Protein AF-A0A316Q809-F1 (afdb_monomer_lite)

Sequence (497 aa):
MKRCFAIFITACFCLCLLSSCGEGEGDTTEPSYTTRPPETMETVETTETGETAAPPSSSFYGTDWEYRSIDLSDGQYRPSSFDADVAAAAFGYEEGTYEYDYFRALSGISANAYLVGVDHSVICGIDLVDKFTERIDMTAYIAPYESILYHTFSLLADRGFTLPDISSGSSYIQSIPYELHAAERSTVLGLFFNYIDTALIEYAEELLALSTRYPAYKGEFALSEKVIEEAEALVEACRPIAENRDTLRASWRAYYQEVAPTLEVTEEFIAELDAVKITISGNGQYYLPNVMGEYIENYQYKLESSISRPGVMVDRPVPMDSPVVIYLPVSSYYGLGFDRQLSVTSMDESGYPYENTVALTLDPADYFSDEPLTMNDPFLDAALREYFGGDYSERDLLNIVSLTISYRLINGYGPNEPYIMFSANNEEDRRIHTYYYYSDFFDEPSDGCMPETIEEDVRHFHGLTIIVLGDQNGYRIPEELEQELMPYEVTENIWDS

pLDDT: mean 70.38, std 21.83, range [22.95, 96.81]

Secondary structure (DSSP, 8-state):
-HHHHHHHHHHHHHHHHHTT--------------PPPPP-------------PPPPP--S------------TTS-B--S-S-HHHHHHTTTPPTTSHHHHHHHHHHHHHHHHHHHHHHHHHSSS-HHHHHHHHHS-THHHHTTHHHHHHHHHHHHHTTTBPPPPHHHHHHHHHHS-SSS-HHHHTSTHHHHTS-HHHHHHHHHHHHHHHHHHSTT--STTPPPHHHHHHHHHHHHHHHHHHHHHHHHHHHHHHHHHHHSPP-EEEEEEEGGGTEEEEEEESSSEEE-SS--S-EETT--EEEEE-SSSTT-EEEEE--EESPEEEEEEHHHHHHTTTTTEEEEEEE-TT--EEEEEEE----GGGGS--SPP--SSHHHHHHHHHHHTS---HHHHTT--EEEEE----TTTS-SS-EEEEEEE-TTSPEEEEEEEGGGT-SSPP-SPPPTTHHHHHTT-TT-SEEEEEETTEE---HHHHHHHS--S-S--TT--

Foldseek 3Di:
DVVVVVCVVVVVVVVVVVVVDDDDDDDDDDDDDDDDDDDDDDDDDDDDDDDDDDDDDDDPDDPPPPLDQDDCVVQADAQQDLQLQVSLCSNVDDPPDLSSLQSSLLSPLLSLLVLLVVLVVFCPDDPLSVVLCVVDPCCLQPVLSVQLNVLSCLLQVVRNYHHYDPVNVVVVVVVQDDPDDLLLPQDSNVSLVSCSLVSLLVSLVSNLCSCVSPVPDDDPPDDDPSNNVSSVSNNVSSVSSVVCVVVVVVSSVVSCVVQFWDWDWDWDQDPVQQWIKIKIFTDFFKDFQPDDQWDKVPWDWDWDADPVHGPDTDTDTDTHHPTIITTGQLQVQPVCAPQSKTWMWTAGPVRRTGIDIDGDDDDCLVVFDPDFDAAPPPQVRVVVCVVVVHTGGLSRLLQFAEKEWFLAQDPDPDPRGTKIWTWGQDNVRDTDIDIDGPVVPDPDGRPQDDDPRVLVRCLSRRNYPYYWYYGNVGIDDPPVSVCSSVVGGDDDPPPPD

Radius of gyration: 32.48 Å; chains: 1; bounding box: 70×77×89 Å

Structure (mmCIF, N/CA/C/O backbone):
data_AF-A0A316Q809-F1
#
_entry.id   AF-A0A316Q809-F1
#
loop_
_atom_site.group_PDB
_atom_site.id
_atom_site.type_symbol
_atom_site.label_atom_id
_atom_site.label_alt_id
_atom_site.label_comp_id
_atom_site.label_asym_id
_atom_site.label_entity_id
_atom_site.label_seq_id
_atom_site.pdbx_PDB_ins_code
_atom_site.Cartn_x
_atom_site.Cartn_y
_atom_site.Cartn_z
_atom_site.occupancy
_atom_site.B_iso_or_equiv
_atom_site.auth_seq_id
_atom_site.auth_comp_id
_atom_site.auth_asym_id
_atom_site.auth_atom_id
_atom_site.pdbx_PDB_model_num
ATOM 1 N N . MET A 1 1 ? -10.220 8.698 49.527 1.00 33.44 1 MET A N 1
ATOM 2 C CA . MET A 1 1 ? -10.281 7.481 48.689 1.00 33.44 1 MET A CA 1
ATOM 3 C C . MET A 1 1 ? -9.606 7.644 47.325 1.00 33.44 1 MET A C 1
ATOM 5 O O . MET A 1 1 ? -8.835 6.766 46.985 1.00 33.44 1 MET A O 1
ATOM 9 N N . LYS A 1 2 ? -9.740 8.777 46.609 1.00 26.77 2 LYS A N 1
ATOM 10 C CA . LYS A 1 2 ? -9.052 9.027 45.314 1.00 26.77 2 LYS A CA 1
ATOM 11 C C . LYS A 1 2 ? -7.508 8.933 45.326 1.00 26.77 2 LYS A C 1
ATOM 13 O O . LYS A 1 2 ? -6.916 8.524 44.343 1.00 26.77 2 LYS A O 1
ATOM 18 N N . ARG A 1 3 ? -6.838 9.261 46.441 1.00 23.95 3 ARG A N 1
ATOM 19 C CA . ARG A 1 3 ? -5.361 9.187 46.550 1.00 23.95 3 ARG A CA 1
ATOM 20 C C . ARG A 1 3 ? -4.813 7.797 46.892 1.00 23.95 3 ARG A C 1
ATOM 22 O O . ARG A 1 3 ? -3.641 7.550 46.662 1.00 23.95 3 ARG A O 1
ATOM 29 N N . CYS A 1 4 ? -5.636 6.899 47.433 1.00 25.53 4 CYS A N 1
ATOM 30 C CA . CYS A 1 4 ? -5.183 5.560 47.827 1.00 25.53 4 CYS A CA 1
ATOM 31 C C . CYS A 1 4 ? -5.177 4.581 46.644 1.00 25.53 4 CYS A C 1
ATOM 33 O O . CYS A 1 4 ? -4.386 3.649 46.648 1.00 25.53 4 CYS A O 1
ATOM 35 N N . PHE A 1 5 ? -6.009 4.825 45.625 1.00 33.38 5 PHE A N 1
ATOM 36 C CA . PHE A 1 5 ? -6.122 3.961 44.446 1.00 33.38 5 PHE A CA 1
ATOM 37 C C . PHE A 1 5 ? -5.018 4.233 43.410 1.00 33.38 5 PHE A C 1
ATOM 39 O O . PHE A 1 5 ? -4.406 3.297 42.912 1.00 33.38 5 PHE A O 1
ATOM 46 N N . ALA A 1 6 ? -4.659 5.507 43.193 1.00 31.75 6 ALA A N 1
ATOM 47 C CA . ALA A 1 6 ? -3.505 5.881 42.367 1.00 31.75 6 ALA A CA 1
ATOM 48 C C . ALA A 1 6 ? -2.186 5.295 42.910 1.00 31.75 6 ALA A C 1
ATOM 50 O O . ALA A 1 6 ? -1.366 4.803 42.149 1.00 31.75 6 ALA A O 1
ATOM 51 N N . ILE A 1 7 ? -2.019 5.258 44.239 1.00 32.69 7 ILE A N 1
ATOM 52 C CA . ILE A 1 7 ? -0.846 4.647 44.885 1.00 32.69 7 ILE A CA 1
ATOM 53 C C . ILE A 1 7 ? -0.836 3.121 44.707 1.00 32.69 7 ILE A C 1
ATOM 55 O O . ILE A 1 7 ? 0.238 2.544 44.586 1.00 32.69 7 ILE A O 1
ATOM 59 N N . PHE A 1 8 ? -1.999 2.464 44.654 1.00 31.81 8 PHE A N 1
ATOM 60 C CA . PHE A 1 8 ? -2.088 1.013 44.463 1.00 31.81 8 PHE A CA 1
ATOM 61 C C . PHE A 1 8 ? -1.699 0.603 43.033 1.00 31.81 8 PHE A C 1
ATOM 63 O O . PHE A 1 8 ? -0.914 -0.323 42.856 1.00 31.81 8 PHE A O 1
ATOM 70 N N . ILE A 1 9 ? -2.147 1.359 42.024 1.00 38.38 9 ILE A N 1
ATOM 71 C CA . ILE A 1 9 ? -1.815 1.120 40.609 1.00 38.38 9 ILE A CA 1
ATOM 72 C C . ILE A 1 9 ? -0.329 1.410 40.332 1.00 38.38 9 ILE A C 1
ATOM 74 O O . ILE A 1 9 ? 0.350 0.594 39.712 1.00 38.38 9 ILE A O 1
ATOM 78 N N . THR A 1 10 ? 0.226 2.505 40.869 1.00 33.78 10 THR A N 1
ATOM 79 C CA . THR A 1 10 ? 1.669 2.793 40.757 1.00 33.78 10 THR A CA 1
ATOM 80 C C . THR A 1 10 ? 2.528 1.778 41.527 1.00 33.78 10 THR A C 1
ATOM 82 O O . THR A 1 10 ? 3.609 1.420 41.067 1.00 33.78 10 THR A O 1
ATOM 85 N N . ALA A 1 11 ? 2.061 1.267 42.674 1.00 28.52 11 ALA A N 1
ATOM 86 C CA . ALA A 1 11 ? 2.786 0.253 43.445 1.00 28.52 11 ALA A CA 1
ATOM 87 C C . ALA A 1 11 ? 2.828 -1.111 42.737 1.00 28.52 11 ALA A C 1
ATOM 89 O O . ALA A 1 11 ? 3.878 -1.751 42.753 1.00 28.52 11 ALA A O 1
ATOM 90 N N . CYS A 1 12 ? 1.744 -1.528 42.074 1.00 35.44 12 CYS A N 1
ATOM 91 C CA . CYS A 1 12 ? 1.738 -2.735 41.244 1.00 35.44 12 CYS A CA 1
ATOM 92 C C . CYS A 1 12 ? 2.705 -2.610 40.053 1.00 35.44 12 CYS A C 1
ATOM 94 O O . CYS A 1 12 ? 3.447 -3.547 39.779 1.00 35.44 12 CYS A O 1
ATOM 96 N N . PHE A 1 13 ? 2.788 -1.433 39.422 1.00 34.97 13 PHE A N 1
ATOM 97 C CA . PHE A 1 13 ? 3.706 -1.183 38.302 1.00 34.97 13 PHE A CA 1
ATOM 98 C C . PHE A 1 13 ? 5.190 -1.148 38.726 1.00 34.97 13 PHE A C 1
ATOM 100 O O . PHE A 1 13 ? 6.048 -1.712 38.049 1.00 34.97 13 PHE A O 1
ATOM 107 N N . CYS A 1 14 ? 5.513 -0.551 39.881 1.00 31.47 14 CYS A N 1
ATOM 108 C CA . CYS A 1 14 ? 6.889 -0.521 40.399 1.00 31.47 14 CYS A CA 1
ATOM 109 C C . CYS A 1 14 ? 7.377 -1.891 40.907 1.00 31.47 14 CYS A C 1
ATOM 111 O O . CYS A 1 14 ? 8.572 -2.176 40.832 1.00 31.47 14 CYS A O 1
ATOM 113 N N . LEU A 1 15 ? 6.479 -2.752 41.400 1.00 30.00 15 LEU A N 1
ATOM 114 C CA . LEU A 1 15 ? 6.817 -4.122 41.807 1.00 30.00 15 LEU A CA 1
ATOM 115 C C . LEU A 1 15 ? 7.149 -5.027 40.610 1.00 30.00 15 LEU A C 1
ATOM 117 O O . LEU A 1 15 ? 8.017 -5.883 40.745 1.00 30.00 15 LEU A O 1
ATOM 121 N N . CYS A 1 16 ? 6.551 -4.787 39.437 1.00 33.75 16 CYS A N 1
ATOM 122 C CA . CYS A 1 16 ? 6.886 -5.499 38.197 1.00 33.75 16 CYS A CA 1
ATOM 123 C C . CYS A 1 16 ? 8.232 -5.064 37.583 1.00 33.75 16 CYS A C 1
ATOM 125 O O . CYS A 1 16 ? 8.892 -5.868 36.929 1.00 33.75 16 CYS A O 1
ATOM 127 N N . LEU A 1 17 ? 8.677 -3.824 37.820 1.00 30.27 17 LEU A N 1
ATOM 128 C CA . LEU A 1 17 ? 9.975 -3.325 37.335 1.00 30.27 17 LEU A CA 1
ATOM 129 C C . LEU A 1 17 ? 11.158 -3.731 38.235 1.00 30.27 17 LEU A C 1
ATOM 131 O O . LEU A 1 17 ? 12.288 -3.831 37.762 1.00 30.27 17 LEU A O 1
ATOM 135 N N . LEU A 1 18 ? 10.921 -4.000 39.523 1.00 27.42 18 LEU A N 1
ATOM 136 C CA . LEU A 1 18 ? 11.978 -4.346 40.484 1.00 27.42 18 LEU A CA 1
ATOM 137 C C . LEU A 1 18 ? 12.307 -5.848 40.552 1.00 27.42 18 LEU A C 1
ATOM 139 O O . LEU A 1 18 ? 13.329 -6.212 41.128 1.00 27.42 18 LEU A O 1
ATOM 143 N N . SER A 1 19 ? 11.523 -6.720 39.913 1.00 29.88 19 SER A N 1
ATOM 144 C CA . SER A 1 19 ? 11.844 -8.150 39.768 1.00 29.88 19 SER A CA 1
ATOM 145 C C . SER A 1 19 ? 12.909 -8.458 38.702 1.00 29.88 19 SER A C 1
ATOM 147 O O . SER A 1 19 ? 13.269 -9.619 38.534 1.00 29.88 19 SER A O 1
ATOM 149 N N . SER A 1 20 ? 13.455 -7.443 38.018 1.00 31.84 20 SER A N 1
ATOM 150 C CA . SER A 1 20 ? 14.551 -7.594 37.043 1.00 31.84 20 SER A CA 1
ATOM 151 C C . SER A 1 20 ? 15.946 -7.252 37.597 1.00 31.84 20 SER A C 1
ATOM 153 O O . SER A 1 20 ? 16.927 -7.341 36.859 1.00 31.84 20 SER A O 1
ATOM 155 N N . CYS A 1 21 ? 16.077 -6.877 38.873 1.00 34.34 21 CYS A N 1
ATOM 156 C CA . CYS A 1 21 ? 17.372 -6.544 39.472 1.00 34.34 21 CYS A CA 1
ATOM 157 C C . CYS A 1 21 ? 17.683 -7.470 40.652 1.00 34.34 21 CYS A C 1
ATOM 159 O O . CYS A 1 21 ? 17.414 -7.144 41.806 1.00 34.34 21 CYS A O 1
ATOM 161 N N . GLY A 1 22 ? 18.270 -8.625 40.340 1.00 25.25 22 GLY A N 1
ATOM 162 C CA . GLY A 1 22 ? 18.966 -9.491 41.288 1.00 25.25 22 GLY A CA 1
ATOM 163 C C . GLY A 1 22 ? 20.341 -9.844 40.724 1.00 25.25 22 GLY A C 1
ATOM 164 O O . GLY A 1 22 ? 20.430 -10.517 39.702 1.00 25.25 22 GLY A O 1
ATOM 165 N N . GLU A 1 23 ? 21.389 -9.332 41.368 1.00 27.36 23 GLU A N 1
ATOM 166 C CA . GLU A 1 23 ? 22.807 -9.576 41.082 1.00 27.36 23 GLU A CA 1
ATOM 167 C C . GLU A 1 23 ? 23.193 -11.061 41.192 1.00 27.36 23 GLU A C 1
ATOM 169 O O . GLU A 1 23 ? 22.670 -11.786 42.040 1.00 27.36 23 GLU A O 1
ATOM 174 N N . GLY A 1 24 ? 24.186 -11.481 40.401 1.00 25.11 24 GLY A N 1
ATOM 175 C CA . GLY A 1 24 ? 24.837 -12.782 40.558 1.00 25.11 24 GLY A CA 1
ATOM 176 C C . GLY A 1 24 ? 25.934 -13.067 39.532 1.00 25.11 24 GLY A C 1
ATOM 177 O O . GLY A 1 24 ? 25.688 -13.799 38.587 1.00 25.11 24 GLY A O 1
ATOM 178 N N . GLU A 1 25 ? 27.098 -12.444 39.748 1.00 24.09 25 GLU A N 1
ATOM 179 C CA . GLU A 1 25 ? 28.486 -12.891 39.491 1.00 24.09 25 GLU A CA 1
ATOM 180 C C . GLU A 1 25 ? 28.841 -13.703 38.228 1.00 24.09 25 GLU A C 1
ATOM 182 O O . GLU A 1 25 ? 28.311 -14.770 37.936 1.00 24.09 25 GLU A O 1
ATOM 187 N N . GLY A 1 26 ? 29.847 -13.193 37.511 1.00 26.50 26 GLY A N 1
ATOM 188 C CA . GLY A 1 26 ? 30.364 -13.792 36.291 1.00 26.50 26 GLY A CA 1
ATOM 189 C C . GLY A 1 26 ? 31.282 -14.990 36.497 1.00 26.50 26 GLY A C 1
ATOM 190 O O . GLY A 1 26 ? 31.817 -15.221 37.575 1.00 26.50 26 GLY A O 1
ATOM 191 N N . ASP A 1 27 ? 31.543 -15.679 35.391 1.00 24.64 27 ASP A N 1
ATOM 192 C CA . ASP A 1 27 ? 32.840 -16.294 35.171 1.00 24.64 27 ASP A CA 1
ATOM 193 C C . ASP A 1 27 ? 33.167 -16.305 33.674 1.00 24.64 27 ASP A C 1
ATOM 195 O O . ASP A 1 27 ? 32.316 -16.503 32.807 1.00 24.64 27 ASP A O 1
ATOM 199 N N . THR A 1 28 ? 34.427 -16.017 33.390 1.00 30.88 28 THR A N 1
ATOM 200 C CA . THR A 1 28 ? 35.045 -15.977 32.067 1.00 30.88 28 THR A CA 1
ATOM 201 C C . THR A 1 28 ? 35.111 -17.367 31.440 1.00 30.88 28 THR A C 1
ATOM 203 O O . THR A 1 28 ? 35.635 -18.288 32.059 1.00 30.88 28 THR A O 1
ATOM 206 N N . THR A 1 29 ? 34.690 -17.530 30.183 1.00 29.55 29 THR A N 1
ATOM 207 C CA . THR A 1 29 ? 35.231 -18.585 29.304 1.00 29.55 29 THR A CA 1
ATOM 208 C C . THR A 1 29 ? 35.065 -18.218 27.826 1.00 29.55 29 THR A C 1
ATOM 210 O O . THR A 1 29 ? 34.019 -17.749 27.390 1.00 29.55 29 THR A O 1
ATOM 213 N N . GLU A 1 30 ? 36.165 -18.370 27.089 1.00 26.64 30 GLU A N 1
ATOM 214 C CA . GLU A 1 30 ? 36.387 -18.008 25.683 1.00 26.64 30 GLU A CA 1
ATOM 215 C C . GLU A 1 30 ? 35.463 -18.752 24.692 1.00 26.64 30 GLU A C 1
ATOM 217 O O . GLU A 1 30 ? 35.024 -19.868 24.979 1.00 26.64 30 GLU A O 1
ATOM 222 N N . PRO A 1 31 ? 35.212 -18.207 23.482 1.00 26.45 31 PRO A N 1
ATOM 223 C CA . PRO A 1 31 ? 34.434 -18.904 22.465 1.00 26.45 31 PRO A CA 1
ATOM 224 C C . PRO A 1 31 ? 35.293 -19.963 21.755 1.00 26.45 31 PRO A C 1
ATOM 226 O O . PRO A 1 31 ? 36.204 -19.636 20.994 1.00 26.45 31 PRO A O 1
ATOM 229 N N . SER A 1 32 ? 34.987 -21.248 21.956 1.00 25.38 32 SER A N 1
ATOM 230 C CA . SER A 1 32 ? 35.556 -22.336 21.151 1.00 25.38 32 SER A CA 1
ATOM 231 C C . SER A 1 32 ? 34.646 -22.681 19.967 1.00 25.38 32 SER A C 1
ATOM 233 O O . SER A 1 32 ? 33.546 -23.203 20.152 1.00 25.38 32 SER A O 1
ATOM 235 N N . TYR A 1 33 ? 35.128 -22.449 18.746 1.00 24.23 33 TYR A N 1
ATOM 236 C CA . TYR A 1 33 ? 34.557 -23.006 17.518 1.00 24.23 33 TYR A CA 1
ATOM 237 C C . TYR A 1 33 ? 34.712 -24.530 17.513 1.00 24.23 33 TYR A C 1
ATOM 239 O O . TYR A 1 33 ? 35.826 -25.029 17.665 1.00 24.23 33 TYR A O 1
ATOM 247 N N . THR A 1 34 ? 33.631 -25.273 17.271 1.00 24.83 34 THR A N 1
ATOM 248 C CA . THR A 1 34 ? 33.724 -26.676 16.842 1.00 24.83 34 THR A CA 1
ATOM 249 C C . THR A 1 34 ? 32.647 -27.045 15.823 1.00 24.83 34 THR A C 1
ATOM 251 O O . THR A 1 34 ? 31.530 -26.541 15.806 1.00 24.83 34 THR A O 1
ATOM 254 N N . THR A 1 35 ? 33.104 -27.906 14.927 1.00 26.88 35 THR A N 1
ATOM 255 C CA . THR A 1 35 ? 32.588 -28.394 13.651 1.00 26.88 35 THR A CA 1
ATOM 256 C C . THR A 1 35 ? 31.403 -29.362 13.735 1.00 26.88 35 THR A C 1
ATOM 258 O O . THR A 1 35 ? 31.239 -30.099 14.704 1.00 26.88 35 THR A O 1
ATOM 261 N N . ARG A 1 36 ? 30.645 -29.398 12.630 1.00 24.94 36 ARG A N 1
ATOM 262 C CA . ARG A 1 36 ? 29.540 -30.307 12.267 1.00 24.94 36 ARG A CA 1
ATOM 263 C C . ARG A 1 36 ? 29.866 -31.797 12.526 1.00 24.94 36 ARG A C 1
ATOM 265 O O . ARG A 1 36 ? 30.957 -32.223 12.142 1.00 24.94 36 ARG A O 1
ATOM 272 N N . PRO A 1 37 ? 28.945 -32.620 13.067 1.00 27.62 37 PRO A N 1
ATOM 273 C CA . PRO A 1 37 ? 29.056 -34.074 12.994 1.00 27.62 37 PRO A CA 1
ATOM 274 C C . PRO A 1 37 ? 28.455 -34.627 11.680 1.00 27.62 37 PRO A C 1
ATOM 276 O O . PRO A 1 37 ? 27.629 -33.958 11.057 1.00 27.62 37 PRO A O 1
ATOM 279 N N . PRO A 1 38 ? 28.891 -35.821 11.235 1.00 27.92 38 PRO A N 1
ATOM 280 C CA . PRO A 1 38 ? 28.744 -36.292 9.861 1.00 27.92 38 PRO A CA 1
ATOM 281 C C . PRO A 1 38 ? 27.414 -37.006 9.584 1.00 27.92 38 PRO A C 1
ATOM 283 O O . PRO A 1 38 ? 26.835 -37.652 10.455 1.00 27.92 38 PRO A O 1
ATOM 286 N N . GLU A 1 39 ? 26.993 -36.939 8.322 1.00 28.52 39 GLU A N 1
ATOM 287 C CA . GLU A 1 39 ? 25.952 -37.778 7.729 1.00 28.52 39 GLU A CA 1
ATOM 288 C C . GLU A 1 39 ? 26.338 -39.264 7.801 1.00 28.52 39 GLU A C 1
ATOM 290 O O . GLU A 1 39 ? 27.480 -39.642 7.532 1.00 28.52 39 GLU A O 1
ATOM 295 N N . THR A 1 40 ? 25.374 -40.127 8.128 1.00 26.23 40 THR A N 1
ATOM 296 C CA . THR A 1 40 ? 25.473 -41.571 7.873 1.00 26.23 40 THR A CA 1
ATOM 297 C C . THR A 1 40 ? 24.173 -42.073 7.255 1.00 26.23 40 THR A C 1
ATOM 299 O O . THR A 1 40 ? 23.088 -41.806 7.766 1.00 26.23 40 THR A O 1
ATOM 302 N N . MET A 1 41 ? 24.322 -42.765 6.122 1.00 26.45 41 MET A N 1
ATOM 303 C CA . MET A 1 41 ? 23.262 -43.381 5.326 1.00 26.45 41 MET A CA 1
ATOM 304 C C . MET A 1 41 ? 22.708 -44.662 5.970 1.00 26.45 41 MET A C 1
ATOM 306 O O . MET A 1 41 ? 23.455 -45.450 6.543 1.00 26.45 41 MET A O 1
ATOM 310 N N . GLU A 1 42 ? 21.397 -44.827 5.782 1.00 26.17 42 GLU A N 1
ATOM 311 C CA . GLU A 1 42 ? 20.590 -46.040 5.570 1.00 26.17 42 GLU A CA 1
ATOM 312 C C . GLU A 1 42 ? 20.907 -47.366 6.287 1.00 26.17 42 GLU A C 1
ATOM 314 O O . GLU A 1 42 ? 21.937 -48.011 6.100 1.00 26.17 42 GLU A O 1
ATOM 319 N N . THR A 1 43 ? 19.859 -47.923 6.903 1.00 24.70 43 THR A N 1
ATOM 320 C CA . THR A 1 43 ? 19.481 -49.325 6.656 1.00 24.70 43 THR A CA 1
ATOM 321 C C . THR A 1 43 ? 17.955 -49.468 6.715 1.00 24.70 43 THR A C 1
ATOM 323 O O . THR A 1 43 ? 17.322 -49.055 7.684 1.00 24.70 43 THR A O 1
ATOM 326 N N . VAL A 1 44 ? 17.379 -50.021 5.645 1.00 27.47 44 VAL A N 1
ATOM 327 C CA . VAL A 1 44 ? 15.955 -50.338 5.440 1.00 27.47 44 VAL A CA 1
ATOM 328 C C . VAL A 1 44 ? 15.702 -51.807 5.797 1.00 27.47 44 VAL A C 1
ATOM 330 O O . VAL A 1 44 ? 16.500 -52.642 5.391 1.00 27.47 44 VAL A O 1
ATOM 333 N N . GLU A 1 45 ? 14.584 -52.105 6.475 1.00 23.58 45 GLU A N 1
ATOM 334 C CA . GLU A 1 45 ? 13.731 -53.314 6.327 1.00 23.58 45 GLU A CA 1
ATOM 335 C C . GLU A 1 45 ? 12.397 -53.070 7.095 1.00 23.58 45 GLU A C 1
ATOM 337 O O . GLU A 1 45 ? 12.417 -52.842 8.301 1.00 23.58 45 GLU A O 1
ATOM 342 N N . THR A 1 46 ? 11.277 -52.778 6.396 1.00 24.64 46 THR A N 1
ATOM 343 C CA . THR A 1 46 ? 10.073 -53.636 6.120 1.00 24.64 46 THR A CA 1
ATOM 344 C C . THR A 1 46 ? 9.344 -54.143 7.384 1.00 24.64 46 THR A C 1
ATOM 346 O O . THR A 1 46 ? 9.981 -54.779 8.208 1.00 24.64 46 THR A O 1
ATOM 349 N N . THR A 1 47 ? 8.031 -54.018 7.660 1.00 24.80 47 THR A N 1
ATOM 350 C CA . THR A 1 47 ? 6.738 -53.897 6.921 1.00 24.80 47 THR A CA 1
ATOM 351 C C . THR A 1 47 ? 5.666 -53.620 8.026 1.00 24.80 47 THR A C 1
ATOM 353 O O . THR A 1 47 ? 5.882 -54.075 9.143 1.00 24.80 47 THR A O 1
ATOM 356 N N . GLU A 1 48 ? 4.583 -52.836 7.900 1.00 25.05 48 GLU A N 1
ATOM 357 C CA . GLU A 1 48 ? 3.257 -53.199 7.347 1.00 25.05 48 GLU A CA 1
ATOM 358 C C . GLU A 1 48 ? 2.277 -51.989 7.424 1.00 25.05 48 GLU A 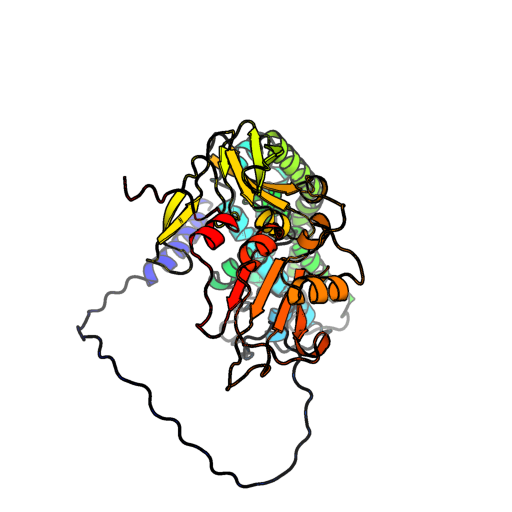C 1
ATOM 360 O O . GLU A 1 48 ? 2.132 -51.354 8.463 1.00 25.05 48 GLU A O 1
ATOM 365 N N . THR A 1 49 ? 1.629 -51.711 6.286 1.00 29.92 49 THR A N 1
ATOM 366 C CA . THR A 1 49 ? 0.332 -51.047 5.987 1.00 29.92 49 THR A CA 1
ATOM 367 C C . THR A 1 49 ? -0.427 -50.183 7.017 1.00 29.92 49 THR A C 1
ATOM 369 O O . THR A 1 49 ? -0.980 -50.697 7.985 1.00 29.92 49 THR A O 1
ATOM 372 N N . GLY A 1 50 ? -0.667 -48.917 6.639 1.00 24.20 50 GLY A N 1
ATOM 373 C CA . GLY A 1 50 ? -1.758 -48.053 7.115 1.00 24.20 50 GLY A CA 1
ATOM 374 C C . GLY A 1 50 ? -1.941 -46.827 6.200 1.00 24.20 50 GLY A C 1
ATOM 375 O O . GLY A 1 50 ? -0.957 -46.244 5.766 1.00 24.20 50 GLY A O 1
ATOM 376 N N . GLU A 1 51 ? -3.192 -46.526 5.856 1.00 25.20 51 GLU A N 1
ATOM 377 C CA . GLU A 1 51 ? -3.760 -45.505 4.949 1.00 25.20 51 GLU A CA 1
ATOM 378 C C . GLU A 1 51 ? -2.946 -44.226 4.635 1.00 25.20 51 GLU A C 1
ATOM 380 O O . GLU A 1 51 ? -2.433 -43.532 5.507 1.00 25.20 51 GLU A O 1
ATOM 385 N N . THR A 1 52 ? -2.905 -43.867 3.346 1.00 25.30 52 THR A N 1
ATOM 386 C CA . THR A 1 52 ? -2.314 -42.625 2.826 1.00 25.30 52 THR A CA 1
ATOM 387 C C . THR A 1 52 ? -3.250 -41.440 3.093 1.00 25.30 52 THR A C 1
ATOM 389 O O . THR A 1 52 ? -4.272 -41.291 2.424 1.00 25.30 52 THR A O 1
ATOM 392 N N . ALA A 1 53 ? -2.906 -40.592 4.064 1.00 24.91 53 ALA A N 1
ATOM 393 C CA . ALA A 1 53 ? -3.515 -39.274 4.232 1.00 24.91 53 ALA A CA 1
ATOM 394 C C . ALA A 1 53 ? -3.054 -38.324 3.110 1.00 24.91 53 ALA A C 1
ATOM 396 O O . ALA A 1 53 ? -1.900 -38.370 2.678 1.00 24.91 53 ALA A O 1
ATOM 397 N N . ALA A 1 54 ? -3.967 -37.475 2.632 1.00 25.48 54 ALA A N 1
ATOM 398 C CA . ALA A 1 54 ? -3.661 -36.397 1.696 1.00 25.48 54 ALA A CA 1
ATOM 399 C C . ALA A 1 54 ? -2.603 -35.441 2.291 1.00 25.48 54 ALA A C 1
ATOM 401 O O . ALA A 1 54 ? -2.593 -35.244 3.509 1.00 25.48 54 ALA A O 1
ATOM 402 N N . PRO A 1 55 ? -1.721 -34.840 1.469 1.00 23.98 55 PRO A N 1
ATOM 403 C CA . PRO A 1 55 ? -0.757 -33.868 1.969 1.00 23.98 55 PRO A CA 1
ATOM 404 C C . PRO A 1 55 ? -1.510 -32.657 2.548 1.00 23.98 55 PRO A C 1
ATOM 406 O O . PRO A 1 55 ? -2.475 -32.203 1.925 1.00 23.98 55 PRO A O 1
ATOM 409 N N . PRO A 1 56 ? -1.110 -32.126 3.718 1.00 26.03 56 PRO A N 1
ATOM 410 C CA . PRO A 1 56 ? -1.715 -30.915 4.245 1.00 26.03 56 PRO A CA 1
ATOM 411 C C . PRO A 1 56 ? -1.416 -29.756 3.292 1.00 26.03 56 PRO A C 1
ATOM 413 O O . PRO A 1 56 ? -0.279 -29.541 2.869 1.00 26.03 56 PRO A O 1
ATOM 416 N N . SER A 1 57 ? -2.473 -29.034 2.933 1.00 25.94 57 SER A N 1
ATOM 417 C CA . SER A 1 57 ? -2.406 -27.774 2.208 1.00 25.94 57 SER A CA 1
ATOM 418 C C . SER A 1 57 ? -1.542 -26.784 2.981 1.00 25.94 57 SER A C 1
ATOM 420 O O . SER A 1 57 ? -1.816 -26.476 4.139 1.00 25.94 57 SER A O 1
ATOM 422 N N . SER A 1 58 ? -0.510 -26.276 2.320 1.00 24.45 58 SER A N 1
ATOM 423 C CA . SER A 1 58 ? 0.324 -25.188 2.803 1.00 24.45 58 SER A CA 1
ATOM 424 C C . SER A 1 58 ? -0.480 -23.885 2.851 1.00 24.45 58 SER A C 1
ATOM 426 O O . SER A 1 58 ? -0.661 -23.219 1.833 1.00 24.45 58 SER A O 1
ATOM 428 N N . SER A 1 59 ? -0.922 -23.503 4.041 1.00 23.34 59 SER A N 1
ATOM 429 C CA . SER A 1 59 ? -1.200 -22.115 4.406 1.00 23.34 59 SER A CA 1
ATOM 430 C C . SER A 1 59 ? -0.444 -21.838 5.696 1.00 23.34 59 SER A C 1
ATOM 432 O O . SER A 1 59 ? -0.467 -22.663 6.605 1.00 23.34 59 SER A O 1
ATOM 434 N N . PHE A 1 60 ? 0.257 -20.710 5.750 1.00 22.95 60 PHE A N 1
ATOM 435 C CA . PHE A 1 60 ? 1.011 -20.205 6.898 1.00 22.95 60 PHE A CA 1
ATOM 436 C C . PHE A 1 60 ? 0.088 -19.968 8.117 1.00 22.95 60 PHE A C 1
ATOM 438 O O . PHE A 1 60 ? -0.278 -18.847 8.431 1.00 22.95 60 PHE A O 1
ATOM 445 N N . TYR A 1 61 ? -0.306 -21.042 8.795 1.00 26.88 61 TYR A N 1
ATOM 446 C CA . TYR A 1 61 ? -0.915 -21.076 10.122 1.00 26.88 61 TYR A CA 1
ATOM 447 C C . TYR A 1 61 ? -0.457 -22.387 10.755 1.00 26.88 61 TYR A C 1
ATOM 449 O O . TYR A 1 61 ? -0.820 -23.459 10.278 1.00 26.88 61 TYR A O 1
ATOM 457 N N . GLY A 1 62 ? 0.386 -22.324 11.783 1.00 25.17 62 GLY A N 1
ATOM 458 C CA . GLY A 1 62 ? 0.846 -23.534 12.461 1.00 25.17 62 GLY A CA 1
ATOM 459 C C . GLY A 1 62 ? 2.219 -23.394 13.093 1.00 25.17 62 GLY A C 1
ATOM 460 O O . GLY A 1 62 ? 3.172 -24.042 12.676 1.00 25.17 62 GLY A O 1
ATOM 461 N N . THR A 1 63 ? 2.330 -22.577 14.136 1.00 26.00 63 THR A N 1
ATOM 462 C CA . THR A 1 63 ? 3.052 -23.081 15.305 1.00 26.00 63 THR A CA 1
ATOM 463 C C . THR A 1 63 ? 2.069 -23.980 16.044 1.00 26.00 63 THR A C 1
ATOM 465 O O . THR A 1 63 ? 0.971 -23.543 16.372 1.00 26.00 63 THR A O 1
ATOM 468 N N . ASP A 1 64 ? 2.423 -25.247 16.247 1.00 24.95 64 ASP A N 1
ATOM 469 C CA . ASP A 1 64 ? 1.656 -26.189 17.060 1.00 24.95 64 ASP A CA 1
ATOM 470 C C . ASP A 1 64 ? 1.609 -25.682 18.511 1.00 24.95 64 ASP A C 1
ATOM 472 O O . ASP A 1 64 ? 2.516 -25.922 19.311 1.00 24.95 64 ASP A O 1
ATOM 476 N N . TRP A 1 65 ? 0.557 -24.941 18.861 1.00 32.66 65 TRP A N 1
ATOM 477 C CA . TRP A 1 65 ? 0.213 -24.683 20.254 1.00 32.66 65 TRP A CA 1
ATOM 478 C C . TRP A 1 65 ? -0.420 -25.965 20.788 1.00 32.66 65 TRP A C 1
ATOM 480 O O . TRP A 1 65 ? -1.625 -26.177 20.670 1.00 32.66 65 TRP A O 1
ATOM 490 N N . GLU A 1 66 ? 0.396 -26.865 21.339 1.00 27.19 66 GLU A N 1
ATOM 491 C CA . GLU A 1 66 ? -0.123 -27.964 22.150 1.00 27.19 66 GLU A CA 1
ATOM 492 C C . GLU A 1 66 ? -1.034 -27.368 23.233 1.00 27.19 66 GLU A C 1
ATOM 494 O O . GLU A 1 66 ? -0.567 -26.638 24.112 1.00 27.19 66 GLU A O 1
ATOM 499 N N . TYR A 1 67 ? -2.335 -27.662 23.141 1.00 32.88 67 TYR A N 1
ATOM 500 C CA . TYR A 1 67 ? -3.364 -27.310 24.116 1.00 32.88 67 TYR A CA 1
ATOM 501 C C . TYR A 1 67 ? -2.965 -27.844 25.496 1.00 32.88 67 TYR A C 1
ATOM 503 O O . TYR A 1 67 ? -3.289 -28.969 25.881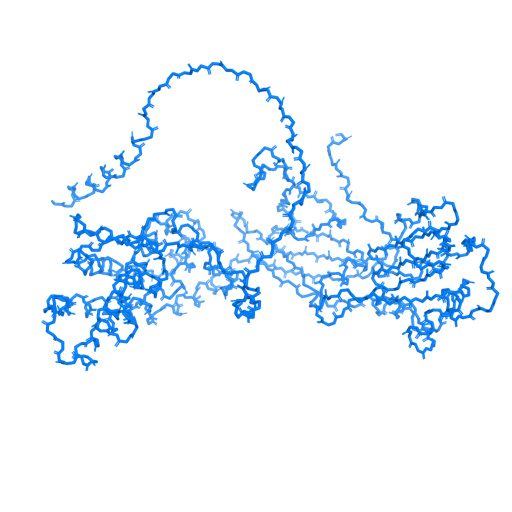 1.00 32.88 67 TYR A O 1
ATOM 511 N N . ARG A 1 68 ? -2.218 -27.045 26.259 1.00 33.97 68 ARG A N 1
ATOM 512 C CA . ARG A 1 68 ? -1.971 -27.324 27.669 1.00 33.97 68 ARG A CA 1
ATOM 513 C C . ARG A 1 68 ? -3.286 -27.093 28.394 1.00 33.97 68 ARG A C 1
ATOM 515 O O . ARG A 1 68 ? -3.794 -25.977 28.404 1.00 33.97 68 ARG A O 1
ATOM 522 N N . SER A 1 69 ? -3.821 -28.152 28.996 1.00 37.59 69 SER A N 1
ATOM 523 C CA . SER A 1 69 ? -4.922 -28.079 29.955 1.00 37.59 69 SER A CA 1
ATOM 524 C C . SER A 1 69 ? -4.690 -26.913 30.917 1.00 37.59 69 SER A C 1
ATOM 526 O O . SER A 1 69 ? -3.661 -26.884 31.600 1.00 37.59 69 SER A O 1
ATOM 528 N N . ILE A 1 70 ? -5.612 -25.955 30.949 1.00 46.19 70 ILE A N 1
ATOM 529 C CA . ILE A 1 70 ? -5.513 -24.792 31.828 1.00 46.19 70 ILE A CA 1
ATOM 530 C C . ILE A 1 70 ? -5.639 -25.268 33.278 1.00 46.19 70 ILE A C 1
ATOM 532 O O . ILE A 1 70 ? -6.631 -25.890 33.661 1.00 46.19 70 ILE A O 1
ATOM 536 N N . ASP A 1 71 ? -4.620 -24.980 34.086 1.00 43.41 71 ASP A N 1
ATOM 537 C CA . ASP A 1 71 ? -4.661 -25.192 35.529 1.00 43.41 71 ASP A CA 1
ATOM 538 C C . ASP A 1 71 ? -5.479 -24.066 36.180 1.00 43.41 71 ASP A C 1
ATOM 540 O O . ASP A 1 71 ? -5.004 -22.944 36.313 1.00 43.41 71 ASP A O 1
ATOM 544 N N . LEU A 1 72 ? -6.723 -24.366 36.562 1.00 50.81 72 LEU A N 1
ATOM 545 C CA . LEU A 1 72 ? -7.620 -23.453 37.283 1.00 50.81 72 LEU A CA 1
ATOM 546 C C . LEU A 1 72 ? -7.428 -23.519 38.813 1.00 50.81 72 LEU A C 1
ATOM 548 O O . LEU A 1 72 ? -8.302 -23.082 39.563 1.00 50.81 72 LEU A O 1
ATOM 552 N N . SER A 1 73 ? -6.332 -24.105 39.314 1.00 45.19 73 SER A N 1
ATOM 553 C CA . SER A 1 73 ? -6.133 -24.337 40.754 1.00 45.19 73 SER A CA 1
ATOM 554 C C . SER A 1 73 ? -6.033 -23.065 41.604 1.00 45.19 73 SER A C 1
ATOM 556 O O . SER A 1 73 ? -6.311 -23.126 42.804 1.00 45.19 73 SER A O 1
ATOM 558 N N . ASP A 1 74 ? -5.697 -21.915 41.011 1.00 50.06 74 ASP A N 1
ATOM 559 C CA . ASP A 1 74 ? -5.707 -20.603 41.673 1.00 50.06 74 ASP A CA 1
ATOM 560 C C . ASP A 1 74 ? -7.036 -19.836 41.502 1.00 50.06 74 ASP A C 1
ATOM 562 O O . ASP A 1 74 ? -7.210 -18.759 42.080 1.00 50.06 74 ASP A O 1
ATOM 566 N N . GLY A 1 75 ? -7.993 -20.405 40.759 1.00 51.59 75 GLY A N 1
ATOM 567 C CA . GLY A 1 75 ? -9.289 -19.799 40.466 1.00 51.59 75 GLY A CA 1
ATOM 568 C C . GLY A 1 75 ? -9.219 -18.598 39.522 1.00 51.59 75 GLY A C 1
ATOM 569 O O . GLY A 1 75 ? -10.200 -17.855 39.451 1.00 51.59 75 GLY A O 1
ATOM 570 N N . GLN A 1 76 ? -8.090 -18.381 38.831 1.00 57.38 76 GLN A N 1
ATOM 571 C CA . GLN A 1 76 ? -7.925 -17.293 37.873 1.00 57.38 76 GLN A CA 1
ATOM 572 C C . GLN A 1 76 ? -7.635 -17.801 36.457 1.00 57.38 76 GLN A C 1
ATOM 574 O O . GLN A 1 76 ? -6.631 -18.461 36.204 1.00 57.38 76 GLN A O 1
ATOM 579 N N . TYR A 1 77 ? -8.489 -17.442 35.500 1.00 60.97 77 TYR A N 1
ATOM 580 C CA . TYR A 1 77 ? -8.250 -17.714 34.088 1.00 60.97 77 TYR A CA 1
ATOM 581 C C . TYR A 1 77 ? -7.440 -16.598 33.437 1.00 60.97 77 TYR A C 1
ATOM 583 O O . TYR A 1 77 ? -7.778 -15.421 33.561 1.00 60.97 77 TYR A O 1
ATOM 591 N N . ARG A 1 78 ? -6.415 -16.992 32.679 1.00 61.81 78 ARG A N 1
ATOM 592 C CA . ARG A 1 78 ? -5.568 -16.091 31.897 1.00 61.81 78 ARG A CA 1
ATOM 593 C C . ARG A 1 78 ? -5.700 -16.471 30.422 1.00 61.81 78 ARG A C 1
ATOM 595 O O . ARG A 1 78 ? -5.210 -17.541 30.057 1.00 61.81 78 ARG A O 1
ATOM 602 N N . PRO A 1 79 ? -6.352 -15.647 29.583 1.00 60.62 79 PRO A N 1
ATOM 603 C CA . PRO A 1 79 ? -6.454 -15.926 28.158 1.00 60.62 79 PRO A CA 1
ATOM 604 C C . PRO A 1 79 ? -5.062 -16.056 27.536 1.00 60.62 79 PRO A C 1
ATOM 606 O O . PRO A 1 79 ? -4.202 -15.201 27.751 1.00 60.62 79 PRO A O 1
ATOM 609 N N . SER A 1 80 ? -4.840 -17.120 26.764 1.00 57.38 80 SER A N 1
ATOM 610 C CA . SER A 1 80 ? -3.588 -17.342 26.028 1.00 57.38 80 SER A CA 1
ATOM 611 C C . SER A 1 80 ? -3.605 -16.764 24.609 1.00 57.38 80 SER A C 1
ATOM 613 O O . SER A 1 80 ? -2.590 -16.830 23.922 1.00 57.38 80 SER A O 1
ATOM 615 N N . SER A 1 81 ? -4.749 -16.234 24.160 1.00 63.88 81 SER A N 1
ATOM 616 C CA . SER A 1 81 ? -4.968 -15.693 22.816 1.00 63.88 81 SER A CA 1
ATOM 617 C C . SER A 1 81 ? -5.903 -14.479 22.857 1.00 63.88 81 SER A C 1
ATOM 619 O O . SER A 1 81 ? -6.753 -14.382 23.743 1.00 63.88 81 SER A O 1
ATOM 621 N N . PHE A 1 82 ? -5.748 -13.580 21.882 1.00 65.62 82 PHE A N 1
ATOM 622 C CA . PHE A 1 82 ? -6.706 -12.505 21.583 1.00 65.62 82 PHE A CA 1
ATOM 623 C C . PHE A 1 82 ? -7.867 -12.979 20.693 1.00 65.62 82 PHE A C 1
ATOM 625 O O . PHE A 1 82 ? -8.870 -12.282 20.579 1.00 65.62 82 PHE A O 1
ATOM 632 N N . ASP A 1 83 ? -7.748 -14.165 20.092 1.00 72.56 83 ASP A N 1
ATOM 633 C CA . ASP A 1 83 ? -8.840 -14.841 19.393 1.00 72.56 83 ASP A CA 1
ATOM 634 C C . ASP A 1 83 ? -9.764 -15.512 20.424 1.00 72.56 83 ASP A C 1
ATOM 636 O O . ASP A 1 83 ? -9.340 -16.392 21.184 1.00 72.56 83 ASP A O 1
ATOM 640 N N . ALA A 1 84 ? -11.022 -15.063 20.463 1.00 74.75 84 ALA A N 1
ATOM 641 C CA . ALA A 1 84 ? -12.020 -15.516 21.425 1.00 74.75 84 ALA A CA 1
ATOM 642 C C . ALA A 1 84 ? -12.404 -16.991 21.234 1.00 74.75 84 ALA A C 1
ATOM 644 O O . ALA A 1 84 ? -12.647 -17.677 22.227 1.00 74.75 84 ALA A O 1
ATOM 645 N N . ASP A 1 85 ? -12.414 -17.486 19.994 1.00 77.31 85 ASP A N 1
ATOM 646 C CA . ASP A 1 85 ? -12.743 -18.874 19.668 1.00 77.31 85 ASP A CA 1
ATOM 647 C C . ASP A 1 85 ? -11.611 -19.806 20.102 1.00 77.31 85 ASP A C 1
ATOM 649 O O . ASP A 1 85 ? -11.850 -20.829 20.749 1.00 77.31 85 ASP A O 1
ATOM 653 N N . VAL A 1 86 ? -10.362 -19.408 19.838 1.00 73.06 86 VAL A N 1
ATOM 654 C CA . VAL A 1 86 ? -9.168 -20.133 20.305 1.00 73.06 86 VAL A CA 1
ATOM 655 C C . VAL A 1 86 ? -9.102 -20.144 21.834 1.00 73.06 86 VAL A C 1
ATOM 657 O O . VAL A 1 86 ? -8.830 -21.183 22.441 1.00 73.06 86 VAL A O 1
ATOM 660 N N . ALA A 1 87 ? -9.379 -19.006 22.475 1.00 70.81 87 ALA A N 1
ATOM 661 C CA . ALA A 1 87 ? -9.398 -18.901 23.930 1.00 70.81 87 ALA A CA 1
ATOM 662 C C . ALA A 1 87 ? -10.523 -19.743 24.561 1.00 70.81 87 ALA A C 1
ATOM 664 O O . ALA A 1 87 ? -10.300 -20.378 25.590 1.00 70.81 87 ALA A O 1
ATOM 665 N N . ALA A 1 88 ? -11.710 -19.800 23.948 1.00 73.88 88 ALA A N 1
ATOM 666 C CA . ALA A 1 88 ? -12.817 -20.637 24.411 1.00 73.88 88 ALA A CA 1
ATOM 667 C C . ALA A 1 88 ? -12.528 -22.134 24.235 1.00 73.88 88 ALA A C 1
ATOM 669 O O . ALA A 1 88 ? -12.764 -22.928 25.148 1.00 73.88 88 ALA A O 1
ATOM 670 N N . ALA A 1 89 ? -11.961 -22.521 23.089 1.00 72.94 89 ALA A N 1
ATOM 671 C CA . ALA A 1 89 ? -11.602 -23.905 22.794 1.00 72.94 89 ALA A CA 1
ATOM 672 C C . ALA A 1 89 ? -10.581 -24.474 23.794 1.00 72.94 89 ALA A C 1
ATOM 674 O O . ALA A 1 89 ? -10.608 -25.669 24.091 1.00 72.94 89 ALA A O 1
ATOM 675 N N . ALA A 1 90 ? -9.726 -23.628 24.382 1.00 68.81 90 ALA A N 1
ATOM 676 C CA . ALA A 1 90 ? -8.763 -24.043 25.402 1.00 68.81 90 ALA A CA 1
ATOM 677 C C . ALA A 1 90 ? -9.418 -24.629 26.670 1.00 68.81 90 ALA A C 1
ATOM 679 O O . ALA A 1 90 ? -8.789 -25.420 27.377 1.00 68.81 90 ALA A O 1
ATOM 680 N N . PHE A 1 91 ? -10.688 -24.307 26.938 1.00 69.38 91 PHE A N 1
ATOM 681 C CA . PHE A 1 91 ? -11.458 -24.907 28.031 1.00 69.38 91 PHE A CA 1
ATOM 682 C C . PHE A 1 91 ? -11.986 -26.316 27.715 1.00 69.38 91 PHE A C 1
ATOM 684 O O . PHE A 1 91 ? -12.485 -26.994 28.612 1.00 69.38 91 PHE A O 1
ATOM 691 N N . GLY A 1 92 ? -11.874 -26.772 26.463 1.00 71.56 92 GLY A N 1
ATOM 692 C CA . GLY A 1 92 ? -12.285 -28.111 26.039 1.00 71.56 92 GLY A CA 1
ATOM 693 C C . GLY A 1 92 ? -13.799 -28.312 25.921 1.00 71.56 92 GLY A C 1
ATOM 694 O O . GLY A 1 92 ? -14.247 -29.457 25.867 1.00 71.56 92 GLY A O 1
ATOM 695 N N . TYR A 1 93 ? -14.587 -27.232 25.895 1.00 79.75 93 TYR A N 1
ATOM 696 C CA . TYR A 1 93 ? -16.023 -27.297 25.612 1.00 79.75 93 TYR A CA 1
ATOM 697 C C . TYR A 1 93 ? -16.277 -27.355 24.104 1.00 79.75 93 TYR A C 1
ATOM 699 O O . TYR A 1 93 ? -15.567 -26.727 23.322 1.00 79.75 93 TYR A O 1
ATOM 707 N N . GLU A 1 94 ? -17.298 -28.109 23.699 1.00 81.88 94 GLU A N 1
ATOM 708 C CA . GLU A 1 94 ? -17.696 -28.214 22.294 1.00 81.88 94 GLU A CA 1
ATOM 709 C C . GLU A 1 94 ? -18.426 -26.946 21.832 1.00 81.88 94 GLU A C 1
ATOM 711 O O . GLU A 1 94 ? -19.244 -26.383 22.566 1.00 81.88 94 GLU A O 1
ATOM 716 N N . GLU A 1 95 ? -18.165 -26.521 20.597 1.00 86.56 95 GLU A N 1
ATOM 717 C CA . GLU A 1 95 ? -18.881 -25.418 19.956 1.00 86.56 95 GLU A CA 1
ATOM 718 C C . GLU A 1 95 ? -20.398 -25.687 19.922 1.00 86.56 95 GLU A C 1
ATOM 720 O O . GLU A 1 95 ? -20.848 -26.814 19.695 1.00 86.56 95 GLU A O 1
ATOM 725 N N . GLY A 1 96 ? -21.205 -24.651 20.173 1.00 85.06 96 GLY A N 1
ATOM 726 C CA . GLY A 1 96 ? -22.665 -24.769 20.269 1.00 85.06 96 GLY A CA 1
ATOM 727 C C . GLY A 1 96 ? -23.180 -25.256 21.631 1.00 85.06 96 GLY A C 1
ATOM 728 O O . GLY A 1 96 ? -24.362 -25.591 21.762 1.00 85.06 96 GLY A O 1
ATOM 729 N N . THR A 1 97 ? -22.316 -25.301 22.649 1.00 89.44 97 THR A N 1
ATOM 730 C CA . THR A 1 97 ? -22.702 -25.497 24.055 1.00 89.44 97 THR A CA 1
ATOM 731 C C . THR A 1 97 ? -22.791 -24.167 24.804 1.00 89.44 97 THR A C 1
ATOM 733 O O . THR A 1 97 ? -22.200 -23.165 24.399 1.00 89.44 97 THR A O 1
ATOM 736 N N . TYR A 1 98 ? -23.520 -24.153 25.929 1.00 90.81 98 TYR A N 1
ATOM 737 C CA . TYR A 1 98 ? -23.624 -22.959 26.774 1.00 90.81 98 TYR A CA 1
ATOM 738 C C . TYR A 1 98 ? -22.245 -22.522 27.272 1.00 90.81 98 TYR A C 1
ATOM 740 O O . TYR A 1 98 ? -21.923 -21.340 27.241 1.00 90.81 98 TYR A O 1
ATOM 748 N N . GLU A 1 99 ? -21.445 -23.471 27.753 1.00 87.50 99 GLU A N 1
ATOM 749 C CA . GLU A 1 99 ? -20.137 -23.217 28.339 1.00 87.50 99 GLU A CA 1
ATOM 750 C C . GLU A 1 99 ? -19.159 -22.656 27.307 1.00 87.50 99 GLU A C 1
ATOM 752 O O . GLU A 1 99 ? -18.467 -21.685 27.610 1.00 87.50 99 GLU A O 1
ATOM 757 N N . TYR A 1 100 ? -19.154 -23.194 26.084 1.00 87.50 100 TYR A N 1
ATOM 758 C CA . TYR A 1 100 ? -18.345 -22.648 24.996 1.00 87.50 100 TYR A CA 1
ATOM 759 C C . TYR A 1 100 ? -18.723 -21.194 24.683 1.00 87.50 100 TYR A C 1
ATOM 761 O O . TYR A 1 100 ? -17.868 -20.315 24.779 1.00 87.50 100 TYR A O 1
ATOM 769 N N . ASP A 1 101 ? -20.004 -20.918 24.403 1.00 90.56 101 ASP A N 1
ATOM 770 C CA . ASP A 1 101 ? -20.471 -19.564 24.068 1.00 90.56 101 ASP A CA 1
ATOM 771 C C . ASP A 1 101 ? -20.223 -18.576 25.228 1.00 90.56 101 ASP A C 1
ATOM 773 O O . ASP A 1 101 ? -19.851 -17.422 25.014 1.00 90.56 101 ASP A O 1
ATOM 777 N N . TYR A 1 102 ? -20.381 -19.034 26.474 1.00 89.12 102 TYR A N 1
ATOM 778 C CA . TYR A 1 102 ? -20.117 -18.248 27.680 1.00 89.12 102 TYR A CA 1
ATOM 779 C C . TYR A 1 102 ? -18.643 -17.839 27.804 1.00 89.12 102 TYR A C 1
ATOM 781 O O . TYR A 1 102 ? -18.337 -16.664 28.028 1.00 89.12 102 TYR A O 1
ATOM 789 N N . PHE A 1 103 ? -17.719 -18.791 27.652 1.00 84.69 103 PHE A N 1
ATOM 790 C CA . PHE A 1 103 ? -16.284 -18.519 27.761 1.00 84.69 103 PHE A CA 1
ATOM 791 C C . PHE A 1 103 ? -15.722 -17.783 26.544 1.00 84.69 103 PHE A C 1
ATOM 793 O O . PHE A 1 103 ? -14.791 -16.990 26.704 1.00 84.69 103 PHE A O 1
ATOM 800 N N . ARG A 1 104 ? -16.313 -17.973 25.363 1.00 88.19 104 ARG A N 1
ATOM 801 C CA . ARG A 1 104 ? -16.039 -17.176 24.163 1.00 88.19 104 ARG A CA 1
ATOM 802 C C . ARG A 1 104 ? -16.371 -15.706 24.389 1.00 88.19 104 ARG A C 1
ATOM 804 O O . ARG A 1 104 ? -15.481 -14.868 24.257 1.00 88.19 104 ARG A O 1
ATOM 811 N N . ALA A 1 105 ? -17.591 -15.397 24.833 1.00 90.31 105 ALA A N 1
ATOM 812 C CA . ALA A 1 105 ? -18.013 -14.023 25.099 1.00 90.31 105 ALA A CA 1
ATOM 813 C C . ALA A 1 105 ? -17.123 -13.328 26.146 1.00 90.31 105 ALA A C 1
ATOM 815 O O . ALA A 1 105 ? -16.642 -12.217 25.925 1.00 90.31 105 ALA A O 1
ATOM 816 N N . LEU A 1 106 ? -16.821 -13.996 27.267 1.00 86.44 106 LEU A N 1
ATOM 817 C CA . LEU A 1 106 ? -15.933 -13.435 28.295 1.00 86.44 106 LEU A CA 1
ATOM 818 C C . LEU A 1 106 ? -14.482 -13.271 27.822 1.00 86.44 106 LEU A C 1
ATOM 820 O O . LEU A 1 106 ? -13.823 -12.303 28.210 1.00 86.44 106 LEU A O 1
ATOM 824 N N . SER A 1 107 ? -13.978 -14.184 26.988 1.00 82.12 107 SER A N 1
ATOM 825 C CA . SER A 1 107 ? -12.632 -14.068 26.413 1.00 82.12 107 SER A CA 1
ATOM 826 C C . SER A 1 107 ? -12.551 -12.901 25.430 1.00 82.12 107 SER A C 1
ATOM 828 O O . SER A 1 107 ? -11.607 -12.116 25.506 1.00 82.12 107 SER A O 1
ATOM 830 N N . GLY A 1 108 ? -13.574 -12.724 24.589 1.00 83.19 108 GLY A N 1
ATOM 831 C CA . GLY A 1 108 ? -13.715 -11.572 23.699 1.00 83.19 108 GLY A CA 1
ATOM 832 C C . GLY A 1 108 ? -13.777 -10.244 24.457 1.00 83.19 108 GLY A C 1
ATOM 833 O O . GLY A 1 108 ? -13.050 -9.306 24.121 1.00 83.19 108 GLY A O 1
ATOM 834 N N . ILE A 1 109 ? -14.564 -10.180 25.538 1.00 86.56 109 ILE A N 1
ATOM 835 C CA . ILE A 1 109 ? -14.613 -9.014 26.436 1.00 86.56 109 ILE A CA 1
ATOM 836 C C . ILE A 1 109 ? -13.234 -8.743 27.052 1.00 86.56 109 ILE A C 1
ATOM 838 O O . ILE A 1 109 ? -12.773 -7.605 27.023 1.00 86.56 109 ILE A O 1
ATOM 842 N N . SER A 1 110 ? -12.541 -9.765 27.566 1.00 79.06 110 SER A N 1
ATOM 843 C CA . SER A 1 110 ? -11.213 -9.613 28.184 1.00 79.06 110 SER A CA 1
ATOM 844 C C . SER A 1 110 ? -10.148 -9.106 27.202 1.00 79.06 110 SER A C 1
ATOM 846 O O . SER A 1 110 ? -9.399 -8.178 27.520 1.00 79.06 110 SER A O 1
ATOM 848 N N . ALA A 1 111 ? -10.113 -9.662 25.989 1.00 75.94 111 ALA A N 1
ATOM 849 C CA . ALA A 1 111 ? -9.192 -9.248 24.933 1.00 75.94 111 ALA A CA 1
ATOM 850 C C . ALA A 1 111 ? -9.401 -7.776 24.541 1.00 75.94 111 ALA A C 1
ATOM 852 O O . ALA A 1 111 ? -8.443 -7.004 24.472 1.00 75.94 111 ALA A O 1
ATOM 853 N N . ASN A 1 112 ? -10.656 -7.355 24.365 1.00 78.50 112 ASN A N 1
ATOM 854 C CA . ASN A 1 112 ? -10.985 -5.974 24.015 1.00 78.50 112 ASN A CA 1
ATOM 855 C C . ASN A 1 112 ? -10.768 -5.001 25.188 1.00 78.50 112 ASN A C 1
ATOM 857 O O . ASN A 1 112 ? -10.293 -3.888 24.975 1.00 78.50 112 ASN A O 1
ATOM 861 N N . ALA A 1 113 ? -11.002 -5.423 26.435 1.00 75.00 113 ALA A N 1
ATOM 862 C CA . ALA A 1 113 ? -10.725 -4.626 27.635 1.00 75.00 113 ALA A CA 1
ATOM 863 C C . ALA A 1 113 ? -9.256 -4.211 27.749 1.00 75.00 113 ALA A C 1
ATOM 865 O O . ALA A 1 113 ? -8.942 -3.084 28.137 1.00 75.00 113 ALA A O 1
ATOM 866 N N . TYR A 1 114 ? -8.354 -5.135 27.412 1.00 70.94 114 TYR A N 1
ATOM 867 C CA . TYR A 1 114 ? -6.924 -4.865 27.383 1.00 70.94 114 TYR A CA 1
ATOM 868 C C . TYR A 1 114 ? -6.603 -3.731 26.401 1.00 70.94 114 TYR A C 1
ATOM 870 O O . TYR A 1 114 ? -5.873 -2.805 26.753 1.00 70.94 114 TYR A O 1
ATOM 878 N N . LEU A 1 115 ? -7.207 -3.754 25.210 1.00 69.31 115 LEU A N 1
ATOM 879 C CA . LEU A 1 115 ? -7.007 -2.725 24.188 1.00 69.31 115 LEU A CA 1
ATOM 880 C C . LEU A 1 115 ? -7.543 -1.363 24.642 1.00 69.31 115 LEU A C 1
ATOM 882 O O . LEU A 1 115 ? -6.830 -0.374 24.514 1.00 69.31 115 LEU A O 1
ATOM 886 N N . VAL A 1 116 ? -8.725 -1.320 25.270 1.00 68.12 116 VAL A N 1
ATOM 887 C CA . VAL A 1 116 ? -9.287 -0.098 25.887 1.00 68.12 116 VAL A CA 1
ATOM 888 C C . VAL A 1 116 ? -8.362 0.458 26.985 1.00 68.12 116 VAL A C 1
ATOM 890 O O . VAL A 1 116 ? -8.201 1.670 27.129 1.00 68.12 116 VAL A O 1
ATOM 893 N N . GLY A 1 117 ? -7.729 -0.417 27.773 1.00 59.69 117 GLY A N 1
ATOM 894 C CA . GLY A 1 117 ? -6.782 -0.027 28.821 1.00 59.69 117 GLY A CA 1
ATOM 895 C C . GLY A 1 117 ? -5.465 0.544 28.282 1.00 59.69 117 GLY A C 1
ATOM 896 O O . GLY A 1 117 ? -4.927 1.488 28.864 1.00 59.69 117 GLY A O 1
ATOM 897 N N . VAL A 1 118 ? -4.962 0.005 27.167 1.00 58.56 118 VAL A N 1
ATOM 898 C CA . VAL A 1 118 ? -3.811 0.569 26.442 1.00 58.56 118 VAL A CA 1
ATOM 899 C C . VAL A 1 118 ? -4.183 1.937 25.860 1.00 58.56 118 VAL A C 1
ATOM 901 O O . VAL A 1 118 ? -3.449 2.899 26.087 1.00 58.56 118 VAL A O 1
ATOM 904 N N . ASP A 1 119 ? -5.357 2.048 25.229 1.00 52.75 119 ASP A N 1
ATOM 905 C CA . ASP A 1 119 ? -5.905 3.263 24.606 1.00 52.75 119 ASP A CA 1
ATOM 906 C C . ASP A 1 119 ? -5.857 4.474 25.563 1.00 52.75 119 ASP A C 1
ATOM 908 O O . ASP A 1 119 ? -5.210 5.485 25.285 1.00 52.75 119 ASP A O 1
ATOM 912 N N . HIS A 1 120 ? -6.377 4.331 26.789 1.00 49.06 120 HIS A N 1
ATOM 913 C CA . HIS A 1 120 ? -6.441 5.427 27.770 1.00 49.06 120 HIS A CA 1
ATOM 914 C C . HIS A 1 120 ? -5.062 5.976 28.215 1.00 49.06 120 HIS A C 1
ATOM 916 O O . HIS A 1 120 ? -4.969 7.095 28.727 1.00 49.06 120 HIS A O 1
ATOM 922 N N . SER A 1 121 ? -3.977 5.211 28.065 1.00 47.41 121 SER A N 1
ATOM 923 C CA . SER A 1 121 ? -2.631 5.636 28.489 1.00 47.41 121 SER A CA 1
ATOM 924 C C . SER A 1 121 ? -1.795 6.276 27.378 1.00 47.41 121 SER A C 1
ATOM 926 O O . SER A 1 121 ? -0.854 7.007 27.684 1.00 47.41 121 SER A O 1
ATOM 928 N N . VAL A 1 122 ? -2.145 6.030 26.110 1.00 48.69 122 VAL A N 1
ATOM 929 C CA . VAL A 1 122 ? -1.332 6.418 24.944 1.00 48.69 122 VAL A CA 1
ATOM 930 C C . VAL A 1 122 ? -1.911 7.640 24.218 1.00 48.69 122 VAL A C 1
ATOM 932 O O . VAL A 1 122 ? -1.179 8.306 23.497 1.00 48.69 122 VAL A O 1
ATOM 935 N N . ILE A 1 123 ? -3.180 8.010 24.453 1.00 48.19 123 ILE A N 1
ATOM 936 C CA . ILE A 1 123 ? -3.846 9.163 23.796 1.00 48.19 123 ILE A CA 1
ATOM 937 C C . ILE A 1 123 ? -3.090 10.489 23.970 1.00 48.19 123 ILE A C 1
ATOM 939 O O . ILE A 1 123 ? -3.260 11.401 23.167 1.00 48.19 123 ILE A O 1
ATOM 943 N N . CYS A 1 124 ? -2.232 10.606 24.982 1.00 42.84 124 CYS A N 1
ATOM 944 C CA . CYS A 1 124 ? -1.489 11.825 25.266 1.00 42.84 124 CYS A CA 1
ATOM 945 C C . CYS A 1 124 ? -0.049 11.756 24.740 1.00 42.84 124 CYS A C 1
ATOM 947 O O . CYS A 1 124 ? 0.703 10.853 25.109 1.00 42.84 124 CYS A O 1
ATOM 949 N N . GLY A 1 125 ? 0.366 12.773 23.976 1.00 47.78 125 GLY A N 1
ATOM 950 C CA . GLY A 1 125 ? 1.779 13.015 23.657 1.00 47.78 125 GLY A CA 1
ATOM 951 C C . GLY A 1 125 ? 2.156 12.982 22.177 1.00 47.78 125 GLY A C 1
ATOM 952 O O . GLY A 1 125 ? 3.347 13.023 21.869 1.00 47.78 125 GLY A O 1
ATOM 953 N N . ILE A 1 126 ? 1.179 12.922 21.266 1.00 61.44 126 ILE A N 1
ATOM 954 C CA . ILE A 1 126 ? 1.400 13.171 19.836 1.00 61.44 126 ILE A CA 1
ATOM 955 C C . ILE A 1 126 ? 0.828 14.549 19.508 1.00 61.44 126 ILE A C 1
ATOM 957 O O . ILE A 1 126 ? -0.388 14.720 19.480 1.00 61.44 126 ILE A O 1
ATOM 961 N N . ASP A 1 127 ? 1.705 15.502 19.193 1.00 68.38 127 ASP A N 1
ATOM 962 C CA . ASP A 1 127 ? 1.375 16.911 18.920 1.00 68.38 127 ASP A CA 1
ATOM 963 C C . ASP A 1 127 ? 0.213 17.091 17.924 1.00 68.38 127 ASP A C 1
ATOM 965 O O . ASP A 1 127 ? -0.628 17.975 18.087 1.00 68.38 127 ASP A O 1
ATOM 969 N N . LEU A 1 128 ? 0.143 16.245 16.888 1.00 69.81 128 LEU A N 1
ATOM 970 C CA . LEU A 1 128 ? -0.935 16.285 15.896 1.00 69.81 128 LEU A CA 1
ATOM 971 C C . LEU A 1 128 ? -2.300 15.905 16.496 1.00 69.81 128 LEU A C 1
ATOM 973 O O . LEU A 1 128 ? -3.311 16.538 16.192 1.00 69.81 128 LEU A O 1
ATOM 977 N N . VAL A 1 129 ? -2.331 14.879 17.350 1.00 70.81 129 VAL A N 1
ATOM 978 C CA . VAL A 1 129 ? -3.552 14.439 18.037 1.00 70.81 129 VAL A CA 1
ATOM 979 C C . VAL A 1 129 ? -3.972 15.502 19.041 1.00 70.81 129 VAL A C 1
ATOM 981 O O . VAL A 1 129 ? -5.136 15.889 19.046 1.00 70.81 129 VAL A O 1
ATOM 984 N N . ASP A 1 130 ? -3.031 16.051 19.808 1.00 73.75 130 ASP A N 1
ATOM 985 C CA . ASP A 1 130 ? -3.314 17.115 20.772 1.00 73.75 130 ASP A CA 1
ATOM 986 C C . ASP A 1 130 ? -3.972 18.319 20.068 1.00 73.75 130 ASP A C 1
ATOM 988 O O . ASP A 1 130 ? -5.083 18.711 20.431 1.00 73.75 130 ASP A O 1
ATOM 992 N N . LYS A 1 131 ? -3.391 18.809 18.962 1.00 78.00 131 LYS A N 1
ATOM 993 C CA . LYS A 1 131 ? -3.964 19.902 18.147 1.00 78.00 131 LYS A CA 1
ATOM 994 C C . LYS A 1 131 ? -5.352 19.577 17.580 1.00 78.00 131 LYS A C 1
ATOM 996 O O . LYS A 1 131 ? -6.209 20.459 17.495 1.00 78.00 131 LYS A O 1
ATOM 1001 N N . PHE A 1 132 ? -5.601 18.329 17.186 1.00 79.94 132 PHE A N 1
ATOM 1002 C CA . PHE A 1 132 ? -6.928 17.894 16.748 1.00 79.94 132 PHE A CA 1
ATOM 1003 C C . PHE A 1 132 ? -7.942 17.889 17.898 1.00 79.94 132 PHE A C 1
ATOM 1005 O O . PHE A 1 132 ? -9.047 18.414 17.749 1.00 79.94 132 PHE A O 1
ATOM 1012 N N . THR A 1 133 ? -7.563 17.347 19.057 1.00 76.06 133 THR A N 1
ATOM 1013 C CA . THR A 1 133 ? -8.423 17.304 20.249 1.00 76.06 133 THR A CA 1
ATOM 1014 C C . THR A 1 133 ? -8.682 18.684 20.857 1.00 76.06 133 THR A C 1
ATOM 1016 O O . THR A 1 133 ? -9.709 18.884 21.494 1.00 76.06 133 THR A O 1
ATOM 1019 N N . GLU A 1 134 ? -7.820 19.675 20.615 1.00 79.69 134 GLU A N 1
ATOM 1020 C CA . GLU A 1 134 ? -8.106 21.081 20.935 1.00 79.69 134 GLU A CA 1
ATOM 1021 C C . GLU A 1 134 ? -9.191 21.684 20.028 1.00 79.69 134 GLU A C 1
ATOM 1023 O O . GLU A 1 134 ? -9.912 22.602 20.428 1.00 79.69 134 GLU A O 1
ATOM 1028 N N . ARG A 1 135 ? -9.311 21.182 18.794 1.00 81.06 135 ARG A N 1
ATOM 1029 C CA . ARG A 1 135 ? -10.246 21.688 17.781 1.00 81.06 135 ARG A CA 1
ATOM 1030 C C . ARG A 1 135 ? -11.619 21.020 17.844 1.00 81.06 135 ARG A C 1
ATOM 1032 O O . ARG A 1 135 ? -12.600 21.625 17.406 1.00 81.06 135 ARG A O 1
ATOM 1039 N N . ILE A 1 136 ? -11.698 19.798 18.366 1.00 78.56 136 ILE A N 1
ATOM 1040 C CA . ILE A 1 136 ? -12.933 19.014 18.459 1.00 78.56 136 ILE A CA 1
ATOM 1041 C C . ILE A 1 136 ? -13.237 18.683 19.914 1.00 78.56 136 ILE A C 1
ATOM 1043 O O . ILE A 1 136 ? -12.361 18.288 20.670 1.00 78.56 136 ILE A O 1
ATOM 1047 N N . ASP A 1 137 ? -14.507 18.789 20.304 1.00 75.50 137 ASP A N 1
ATOM 1048 C CA . ASP A 1 137 ? -14.940 18.341 21.624 1.00 75.50 137 ASP A CA 1
ATOM 1049 C C . ASP A 1 137 ? -14.882 16.806 21.728 1.00 75.50 137 ASP A C 1
ATOM 1051 O O . ASP A 1 137 ? -15.799 16.092 21.318 1.00 75.50 137 ASP A O 1
ATOM 1055 N N . MET A 1 138 ? -13.785 16.302 22.297 1.00 73.31 138 MET A N 1
ATOM 1056 C CA . MET A 1 138 ? -13.571 14.873 22.535 1.00 73.31 138 MET A CA 1
ATOM 1057 C C . MET A 1 138 ? -14.385 14.318 23.714 1.00 73.31 138 MET A C 1
ATOM 1059 O O . MET A 1 138 ? -14.368 13.109 23.953 1.00 73.31 138 MET A O 1
ATOM 1063 N N . THR A 1 139 ? -15.114 15.164 24.454 1.00 71.75 139 THR A N 1
ATOM 1064 C CA . THR A 1 139 ? -15.825 14.763 25.680 1.00 71.75 139 THR A CA 1
ATOM 1065 C C . THR A 1 139 ? -16.798 13.617 25.424 1.00 71.75 139 THR A C 1
ATOM 1067 O O . THR A 1 139 ? -16.863 12.687 26.223 1.00 71.75 139 THR A O 1
ATOM 1070 N N . ALA A 1 140 ? -17.514 13.638 24.295 1.00 68.00 140 ALA A N 1
ATOM 1071 C CA . ALA A 1 140 ? -18.474 12.593 23.938 1.00 68.00 140 ALA A CA 1
ATOM 1072 C C . ALA A 1 140 ? -17.826 11.214 23.704 1.00 68.00 140 ALA A C 1
ATOM 1074 O O . ALA A 1 140 ? -18.491 10.197 23.878 1.00 68.00 140 ALA A O 1
ATOM 1075 N N . TYR A 1 141 ? -16.540 11.181 23.349 1.00 70.81 141 TYR A N 1
ATOM 1076 C CA . TYR A 1 141 ? -15.809 9.952 23.042 1.00 70.81 141 TYR A CA 1
ATOM 1077 C C . TYR A 1 141 ? -15.062 9.421 24.252 1.00 70.81 141 TYR A C 1
ATOM 1079 O O . TYR A 1 141 ? -15.046 8.221 24.458 1.00 70.81 141 TYR A O 1
ATOM 1087 N N . ILE A 1 142 ? -14.483 10.300 25.073 1.00 69.75 142 ILE A N 1
ATOM 1088 C CA . ILE A 1 142 ? -13.653 9.903 26.217 1.00 69.75 142 ILE A CA 1
ATOM 1089 C C . ILE A 1 142 ? -14.505 9.644 27.468 1.00 69.75 142 ILE A C 1
ATOM 1091 O O . ILE A 1 142 ? -14.202 8.740 28.242 1.00 69.75 142 ILE A O 1
ATOM 1095 N N . ALA A 1 143 ? -15.592 10.397 27.678 1.00 74.25 143 ALA A N 1
ATOM 1096 C CA . ALA A 1 143 ? -16.404 10.279 28.893 1.00 74.25 143 ALA A CA 1
ATOM 1097 C C . ALA A 1 143 ? -16.951 8.861 29.175 1.00 74.25 143 ALA A C 1
ATOM 1099 O O . ALA A 1 143 ? -16.982 8.480 30.348 1.00 74.25 143 ALA A O 1
ATOM 1100 N N . PRO A 1 144 ? -17.357 8.055 28.171 1.00 80.25 144 PRO A N 1
ATOM 1101 C CA . PRO A 1 144 ? -17.863 6.707 28.429 1.00 80.25 144 PRO A CA 1
ATOM 1102 C C . PRO A 1 144 ? -16.786 5.685 28.835 1.00 80.25 144 PRO A C 1
ATOM 1104 O O . PRO A 1 144 ? -17.125 4.686 29.469 1.00 80.25 144 PRO A O 1
ATOM 1107 N N . TYR A 1 145 ? -15.499 5.923 28.543 1.00 74.81 145 TYR A N 1
ATOM 1108 C CA . TYR A 1 145 ? -14.421 4.940 28.754 1.00 74.81 145 TYR A CA 1
ATOM 1109 C C . TYR A 1 145 ? -14.260 4.504 30.212 1.00 74.81 145 TYR A C 1
ATOM 1111 O O . TYR A 1 145 ? -14.041 3.322 30.477 1.00 74.81 145 TYR A O 1
ATOM 1119 N N . GLU A 1 146 ? -14.406 5.425 31.171 1.00 75.38 146 GLU A N 1
ATOM 1120 C CA . GLU A 1 146 ? -14.362 5.067 32.596 1.00 75.38 146 GLU A CA 1
ATOM 1121 C C . GLU A 1 146 ? -15.463 4.053 32.950 1.00 75.38 146 GLU A C 1
ATOM 1123 O O . GLU A 1 146 ? -15.220 3.110 33.705 1.00 75.38 146 GLU A O 1
ATOM 1128 N N . SER A 1 147 ? -16.658 4.221 32.374 1.00 82.44 147 SER A N 1
ATOM 1129 C CA . SER A 1 147 ? -17.792 3.316 32.579 1.00 82.44 147 SER A CA 1
ATOM 1130 C C . SER A 1 147 ? -17.557 1.970 31.894 1.00 82.44 147 SER A C 1
ATOM 1132 O O . SER A 1 147 ? -17.783 0.931 32.509 1.00 82.44 147 SER A O 1
ATOM 1134 N N . ILE A 1 148 ? -17.045 1.976 30.657 1.00 83.50 148 ILE A N 1
ATOM 1135 C CA . ILE A 1 148 ? -16.712 0.759 29.899 1.00 83.50 148 ILE A CA 1
ATOM 1136 C C . ILE A 1 148 ? -15.707 -0.092 30.676 1.00 83.50 148 ILE A C 1
ATOM 1138 O O . ILE A 1 148 ? -15.953 -1.275 30.915 1.00 83.50 148 ILE A O 1
ATOM 1142 N N . LEU A 1 149 ? -14.601 0.509 31.130 1.00 78.62 149 LEU A N 1
ATOM 1143 C CA . LEU A 1 149 ? -13.587 -0.194 31.916 1.00 78.62 149 LEU A CA 1
ATOM 1144 C C . LEU A 1 149 ? -14.171 -0.728 33.226 1.00 78.62 149 LEU A C 1
ATOM 1146 O O . LEU A 1 149 ? -13.924 -1.881 33.574 1.00 78.62 149 LEU A O 1
ATOM 1150 N N . TYR A 1 150 ? -14.969 0.074 33.937 1.00 82.25 150 TYR A N 1
ATOM 1151 C CA . TYR A 1 150 ? -15.602 -0.354 35.183 1.00 82.25 150 TYR A CA 1
ATOM 1152 C C . TYR A 1 150 ? -16.475 -1.601 34.994 1.00 82.25 150 TYR A C 1
ATOM 1154 O O . TYR A 1 150 ? -16.243 -2.603 35.672 1.00 82.25 150 TYR A O 1
ATOM 1162 N N . HIS A 1 151 ? -17.430 -1.567 34.060 1.00 85.12 151 HIS A N 1
ATOM 1163 C CA . HIS A 1 151 ? -18.354 -2.683 33.826 1.00 85.12 151 HIS A CA 1
ATOM 1164 C C . HIS A 1 151 ? -17.624 -3.921 33.306 1.00 85.12 151 HIS A C 1
ATOM 1166 O O . HIS A 1 151 ? -17.881 -5.040 33.752 1.00 85.12 151 HIS A O 1
ATOM 1172 N N . THR A 1 152 ? -16.620 -3.722 32.452 1.00 82.62 152 THR A N 1
ATOM 1173 C CA . THR A 1 152 ? -15.781 -4.815 31.965 1.00 82.62 152 THR A CA 1
ATOM 1174 C C . THR A 1 152 ? -15.023 -5.498 33.104 1.00 82.62 152 THR A C 1
ATOM 1176 O O . THR A 1 152 ? -15.098 -6.716 33.261 1.00 82.62 152 THR A O 1
ATOM 1179 N N . PHE A 1 153 ? -14.337 -4.741 33.966 1.00 77.75 153 PHE A N 1
ATOM 1180 C CA . PHE A 1 153 ? -13.630 -5.329 35.106 1.00 77.75 153 PHE A CA 1
ATOM 1181 C C . PHE A 1 153 ? -14.581 -5.970 36.118 1.00 77.75 153 PHE A C 1
ATOM 1183 O O . PHE A 1 153 ? -14.236 -7.004 36.689 1.00 77.75 153 PHE A O 1
ATOM 1190 N N . SER A 1 154 ? -15.773 -5.406 36.327 1.00 80.69 154 SER A N 1
ATOM 1191 C CA . SER A 1 154 ? -16.806 -6.007 37.176 1.00 80.69 154 SER A CA 1
ATOM 1192 C C . SER A 1 154 ? -17.257 -7.376 36.656 1.00 80.69 154 SER A C 1
ATOM 1194 O O . SER A 1 154 ? -17.388 -8.300 37.462 1.00 80.69 154 SER A O 1
ATOM 1196 N N . LEU A 1 155 ? -17.432 -7.530 35.337 1.00 82.00 155 LEU A N 1
ATOM 1197 C CA . LEU A 1 155 ? -17.765 -8.806 34.691 1.00 82.00 155 LEU A CA 1
ATOM 1198 C C . LEU A 1 155 ? -16.644 -9.840 34.847 1.00 82.00 155 LEU A C 1
ATOM 1200 O O . LEU A 1 155 ? -16.899 -10.976 35.248 1.00 82.00 155 LEU A O 1
ATOM 1204 N N . LEU A 1 156 ? -15.399 -9.442 34.572 1.00 75.88 156 LEU A N 1
ATOM 1205 C CA . LEU A 1 156 ? -14.249 -10.350 34.605 1.00 75.88 156 LEU A CA 1
ATOM 1206 C C . LEU A 1 156 ? -13.891 -10.778 36.039 1.00 75.88 156 LEU A C 1
ATOM 1208 O O . LEU A 1 156 ? -13.662 -11.962 36.302 1.00 75.88 156 LEU A O 1
ATOM 1212 N N . ALA A 1 157 ? -13.897 -9.840 36.993 1.00 70.12 157 ALA A N 1
ATOM 1213 C CA . ALA A 1 157 ? -13.520 -10.100 38.382 1.00 70.12 157 ALA A CA 1
ATOM 1214 C C . ALA A 1 157 ? -14.497 -11.039 39.106 1.00 70.12 157 ALA A C 1
ATOM 1216 O O . ALA A 1 157 ? -14.068 -11.833 39.942 1.00 70.12 157 ALA A O 1
ATOM 1217 N N . ASP A 1 158 ? -15.793 -10.984 38.780 1.00 66.50 158 ASP A N 1
ATOM 1218 C CA . ASP A 1 158 ? -16.810 -11.880 39.354 1.00 66.50 158 ASP A CA 1
ATOM 1219 C C . ASP A 1 158 ? -16.559 -13.357 38.998 1.00 66.50 158 ASP A C 1
ATOM 1221 O O . ASP A 1 158 ? -17.046 -14.255 39.681 1.00 66.50 158 ASP A O 1
ATOM 1225 N N . ARG A 1 159 ? -15.778 -13.613 37.939 1.00 65.12 159 ARG A N 1
ATOM 1226 C CA . ARG A 1 159 ? -15.570 -14.939 37.341 1.00 65.12 159 ARG A CA 1
ATOM 1227 C C . ARG A 1 159 ? -14.109 -15.382 37.312 1.00 65.12 159 ARG A C 1
ATOM 1229 O O . ARG A 1 159 ? -13.791 -16.383 36.678 1.00 65.12 159 ARG A O 1
ATOM 1236 N N . GLY A 1 160 ? -13.230 -14.652 37.999 1.00 63.91 160 GLY A N 1
ATOM 1237 C CA . GLY A 1 160 ? -11.804 -14.971 38.054 1.00 63.91 160 GLY A CA 1
ATOM 1238 C C . GLY A 1 160 ? -11.085 -14.792 36.716 1.00 63.91 160 GLY A C 1
ATOM 1239 O O . GLY A 1 160 ? -10.009 -15.341 36.534 1.00 63.91 160 GLY A O 1
ATOM 1240 N N . PHE A 1 161 ? -11.637 -14.043 35.764 1.00 64.38 161 PHE A N 1
ATOM 1241 C CA . PHE A 1 161 ? -10.942 -13.746 34.514 1.00 64.38 161 PHE A CA 1
ATOM 1242 C C . PHE A 1 161 ? -9.910 -12.636 34.733 1.00 64.38 161 PHE A C 1
ATOM 1244 O O . PHE A 1 161 ? -10.218 -11.588 35.303 1.00 64.38 161 PHE A O 1
ATOM 1251 N N . THR A 1 162 ? -8.690 -12.844 34.247 1.00 64.62 162 THR A N 1
ATOM 1252 C CA . THR A 1 162 ? -7.678 -11.794 34.115 1.00 64.62 162 THR A CA 1
ATOM 1253 C C . THR A 1 162 ? -7.572 -11.332 32.664 1.00 64.62 162 THR A C 1
ATOM 1255 O O . THR A 1 162 ? -8.100 -11.960 31.744 1.00 64.62 162 THR A O 1
ATOM 1258 N N . LEU A 1 163 ? -6.857 -10.226 32.459 1.00 62.78 163 LEU A N 1
ATOM 1259 C CA . LEU A 1 163 ? -6.473 -9.774 31.124 1.00 62.78 163 LEU A CA 1
ATOM 1260 C C . LEU A 1 163 ? -5.398 -10.705 30.514 1.00 62.78 163 LEU A C 1
ATOM 1262 O O . LEU A 1 163 ? -4.679 -11.360 31.283 1.00 62.78 163 LEU A O 1
ATOM 1266 N N . PRO A 1 164 ? -5.270 -10.763 29.172 1.00 61.50 164 PRO A N 1
ATOM 1267 C CA . PRO A 1 164 ? -4.174 -11.456 28.486 1.00 61.50 164 PRO A CA 1
ATOM 1268 C C . PRO A 1 164 ? -2.796 -10.869 28.848 1.00 61.50 164 PRO A C 1
ATOM 1270 O O . PRO A 1 164 ? -2.695 -9.715 29.274 1.00 61.50 164 PRO A O 1
ATOM 1273 N N . ASP A 1 165 ? -1.718 -11.644 28.665 1.00 56.84 165 ASP A N 1
ATOM 1274 C CA . ASP A 1 165 ? -0.347 -11.170 28.920 1.00 56.84 165 ASP A CA 1
ATOM 1275 C C . ASP A 1 165 ? 0.104 -10.103 27.898 1.00 56.84 165 ASP A C 1
ATOM 1277 O O . ASP A 1 165 ? -0.123 -10.220 26.693 1.00 56.84 165 ASP A O 1
ATOM 1281 N N . ILE A 1 166 ? 0.819 -9.082 28.379 1.00 49.41 166 ILE A N 1
ATOM 1282 C CA . ILE A 1 166 ? 1.264 -7.896 27.628 1.00 49.41 166 ILE A CA 1
ATOM 1283 C C . ILE A 1 166 ? 2.146 -8.270 26.428 1.00 49.41 166 ILE A C 1
ATOM 1285 O O . ILE A 1 166 ? 2.091 -7.611 25.390 1.00 49.41 166 ILE A O 1
ATOM 1289 N N . SER A 1 167 ? 2.930 -9.345 26.548 1.00 49.16 167 SER A N 1
ATOM 1290 C CA . SER A 1 167 ? 3.804 -9.847 25.479 1.00 49.16 167 SER A CA 1
ATOM 1291 C C . SER A 1 167 ? 3.038 -10.255 24.209 1.00 49.16 167 SER A C 1
ATOM 1293 O O . SER A 1 167 ? 3.558 -10.116 23.103 1.00 49.16 167 SER A O 1
ATOM 1295 N N . SER A 1 168 ? 1.784 -10.693 24.360 1.00 47.91 168 SER A N 1
ATOM 1296 C CA . SER A 1 168 ? 0.895 -11.065 23.252 1.00 47.91 168 SER A CA 1
ATOM 1297 C C . SER A 1 168 ? 0.136 -9.871 22.651 1.00 47.91 168 SER A C 1
ATOM 1299 O O . SER A 1 168 ? -0.220 -9.891 21.473 1.00 47.91 168 SER A O 1
ATOM 1301 N N . GLY A 1 169 ? -0.047 -8.792 23.423 1.00 46.09 169 GLY A N 1
ATOM 1302 C CA . GLY A 1 169 ? -0.785 -7.597 23.004 1.00 46.09 169 GLY A CA 1
ATOM 1303 C C . GLY A 1 169 ? -0.048 -6.735 21.981 1.00 46.09 169 GLY A C 1
ATOM 1304 O O . GLY A 1 169 ? -0.673 -6.198 21.071 1.00 46.09 169 GLY A O 1
ATOM 1305 N N . SER A 1 170 ? 1.283 -6.643 22.063 1.00 46.47 170 SER A N 1
ATOM 1306 C CA . SER A 1 170 ? 2.088 -5.903 21.078 1.00 46.47 170 SER A CA 1
ATOM 1307 C C . SER A 1 170 ? 2.009 -6.522 19.682 1.00 46.47 170 SER A C 1
ATOM 1309 O O . SER A 1 170 ? 1.878 -5.795 18.703 1.00 46.47 170 SER A O 1
ATOM 1311 N N . SER A 1 171 ? 2.020 -7.854 19.597 1.00 45.88 171 SER A N 1
ATOM 1312 C CA . SER A 1 171 ? 1.895 -8.592 18.335 1.00 45.88 171 SER A CA 1
ATOM 1313 C C . SER A 1 171 ? 0.482 -8.481 17.756 1.00 45.88 171 SER A C 1
ATOM 1315 O O . SER A 1 171 ? 0.335 -8.313 16.550 1.00 45.88 171 SER A O 1
ATOM 1317 N N . TYR A 1 172 ? -0.556 -8.494 18.604 1.00 50.88 172 TYR A N 1
ATOM 1318 C CA . TYR A 1 172 ? -1.937 -8.268 18.169 1.00 50.88 172 TYR A CA 1
ATOM 1319 C C . TYR A 1 172 ? -2.135 -6.836 17.643 1.00 50.88 172 TYR A C 1
ATOM 1321 O O . TYR A 1 172 ? -2.597 -6.660 16.520 1.00 50.88 172 TYR A O 1
ATOM 1329 N N . ILE A 1 173 ? -1.677 -5.809 18.370 1.00 51.69 173 ILE A N 1
ATOM 1330 C CA . ILE A 1 173 ? -1.698 -4.405 17.910 1.00 51.69 173 ILE A CA 1
ATOM 1331 C C . ILE A 1 173 ? -0.929 -4.236 16.588 1.00 51.69 173 ILE A C 1
ATOM 1333 O O . ILE A 1 173 ? -1.383 -3.519 15.701 1.00 51.69 173 ILE A O 1
ATOM 1337 N N . GLN A 1 174 ? 0.202 -4.929 16.426 1.00 46.91 174 GLN A N 1
ATOM 1338 C CA . GLN A 1 174 ? 0.978 -4.956 15.179 1.00 46.91 174 GLN A CA 1
ATOM 1339 C C . GLN A 1 174 ? 0.330 -5.776 14.052 1.00 46.91 174 GLN A C 1
ATOM 1341 O O . GLN A 1 174 ? 0.706 -5.587 12.901 1.00 46.91 174 GLN A O 1
ATOM 1346 N N . SER A 1 175 ? -0.624 -6.662 14.357 1.00 47.09 175 SER A N 1
ATOM 1347 C CA . SER A 1 175 ? -1.393 -7.444 13.372 1.00 47.09 175 SER A CA 1
ATOM 1348 C C . SER A 1 175 ? -2.677 -6.753 12.901 1.00 47.09 175 SER A C 1
ATOM 1350 O O . SER A 1 175 ? -3.200 -7.082 11.841 1.00 47.09 175 SER A O 1
ATOM 1352 N N . ILE A 1 176 ? -3.152 -5.757 13.654 1.00 52.62 176 ILE A N 1
ATOM 1353 C CA . ILE A 1 176 ? -4.306 -4.917 13.308 1.00 52.62 176 ILE A CA 1
ATOM 1354 C C . ILE A 1 176 ? -4.136 -4.001 12.054 1.00 52.62 176 ILE A C 1
ATOM 1356 O O . ILE A 1 176 ? -5.152 -3.539 11.540 1.00 52.62 176 ILE A O 1
ATOM 1360 N N . PRO A 1 177 ? -2.958 -3.722 11.457 1.00 45.72 177 PRO A N 1
ATOM 1361 C CA . PRO A 1 177 ? -2.869 -2.727 10.387 1.00 45.72 177 PRO A CA 1
ATOM 1362 C C . PRO A 1 177 ? -2.654 -3.330 8.989 1.00 45.72 177 PRO A C 1
ATOM 1364 O O . PRO A 1 177 ? -1.516 -3.446 8.553 1.00 45.72 177 PRO A O 1
ATOM 1367 N N . TYR A 1 178 ? -3.735 -3.574 8.234 1.00 45.66 178 TYR A N 1
ATOM 1368 C CA . TYR A 1 178 ? -3.690 -3.565 6.753 1.00 45.66 178 TYR A CA 1
ATOM 1369 C C . TYR A 1 178 ? -4.955 -3.004 6.067 1.00 45.66 178 TYR A C 1
ATOM 1371 O O . TYR A 1 178 ? -4.857 -2.577 4.921 1.00 45.66 178 TYR A O 1
ATOM 1379 N N . GLU A 1 179 ? -6.110 -2.906 6.744 1.00 52.31 179 GLU A N 1
ATOM 1380 C CA . GLU A 1 179 ? -7.352 -2.377 6.132 1.00 52.31 179 GLU A CA 1
ATOM 1381 C C . GLU A 1 179 ? -7.620 -0.879 6.384 1.00 52.31 179 GLU A C 1
ATOM 1383 O O . GLU A 1 179 ? -8.479 -0.277 5.737 1.00 52.31 179 GLU A O 1
ATOM 1388 N N . LEU A 1 180 ? -6.908 -0.251 7.324 1.00 62.47 180 LEU A N 1
ATOM 1389 C CA . LEU A 1 180 ? -7.109 1.163 7.652 1.00 62.47 180 LEU A CA 1
ATOM 1390 C C . LEU A 1 180 ? -6.421 2.095 6.648 1.00 62.47 180 LEU A C 1
ATOM 1392 O O . LEU A 1 180 ? -5.294 1.853 6.210 1.00 62.47 180 LEU A O 1
ATOM 1396 N N . HIS A 1 181 ? -7.084 3.214 6.343 1.00 68.00 181 HIS A N 1
ATOM 1397 C CA . HIS A 1 181 ? -6.533 4.263 5.486 1.00 68.00 181 HIS A CA 1
ATOM 1398 C C . HIS A 1 181 ? -5.288 4.887 6.140 1.00 68.00 181 HIS A C 1
ATOM 1400 O O . HIS A 1 181 ? -5.237 4.999 7.362 1.00 68.00 181 HIS A O 1
ATOM 1406 N N . ALA A 1 182 ? -4.314 5.370 5.359 1.00 67.25 182 ALA A N 1
ATOM 1407 C CA . ALA A 1 182 ? -3.080 5.990 5.872 1.00 67.25 182 ALA A CA 1
ATOM 1408 C C . ALA A 1 182 ? -3.334 7.033 6.979 1.00 67.25 182 ALA A C 1
ATOM 1410 O O . ALA A 1 182 ? -2.775 6.932 8.069 1.00 67.25 182 ALA A O 1
ATOM 1411 N N . ALA A 1 183 ? -4.280 7.947 6.735 1.00 70.25 183 ALA A N 1
ATOM 1412 C CA . ALA A 1 183 ? -4.753 8.935 7.710 1.00 70.25 183 ALA A CA 1
ATOM 1413 C C . ALA A 1 183 ? -5.155 8.343 9.076 1.00 70.25 183 ALA A C 1
ATOM 1415 O O . ALA A 1 183 ? -5.075 9.020 10.089 1.00 70.25 183 ALA A O 1
ATOM 1416 N N . GLU A 1 184 ? -5.610 7.096 9.123 1.00 69.88 184 GLU A N 1
ATOM 1417 C CA . GLU A 1 184 ? -6.104 6.414 10.326 1.00 69.88 184 GLU A CA 1
ATOM 1418 C C . GLU A 1 184 ? -5.009 5.620 11.029 1.00 69.88 184 GLU A C 1
ATOM 1420 O O . GLU A 1 184 ? -5.074 5.434 12.240 1.00 69.88 184 GLU A O 1
ATOM 1425 N N . ARG A 1 185 ? -3.993 5.178 10.280 1.00 63.50 185 ARG A N 1
ATOM 1426 C CA . ARG A 1 185 ? -2.871 4.392 10.804 1.00 63.50 185 ARG A CA 1
ATOM 1427 C C . ARG A 1 185 ? -1.897 5.228 11.621 1.00 63.50 185 ARG A C 1
ATOM 1429 O O . ARG A 1 185 ? -1.267 4.712 12.536 1.00 63.50 185 ARG A O 1
ATOM 1436 N N . SER A 1 186 ? -1.741 6.504 11.288 1.00 54.75 186 SER A N 1
ATOM 1437 C CA . SER A 1 186 ? -0.615 7.299 11.775 1.00 54.75 186 SER A CA 1
ATOM 1438 C C . SER A 1 186 ? -0.795 7.866 13.198 1.00 54.75 186 SER A C 1
ATOM 1440 O O . SER A 1 186 ? 0.061 8.609 13.680 1.00 54.75 186 SER A O 1
ATOM 1442 N N . THR A 1 187 ? -1.855 7.511 13.936 1.00 56.94 187 THR A N 1
ATOM 1443 C CA . THR A 1 187 ? -2.098 8.039 15.293 1.00 56.94 187 THR A CA 1
ATOM 1444 C C . THR A 1 187 ? -2.692 7.019 16.261 1.00 56.94 187 THR A C 1
ATOM 1446 O O . THR A 1 187 ? -3.219 5.983 15.871 1.00 56.94 187 THR A O 1
ATOM 1449 N N . VAL A 1 188 ? -2.675 7.364 17.553 1.00 56.72 188 VAL A N 1
ATOM 1450 C CA . VAL A 1 188 ? -3.376 6.625 18.620 1.00 56.72 188 VAL A CA 1
ATOM 1451 C C . VAL A 1 188 ? -4.888 6.552 18.367 1.00 56.72 188 VAL A C 1
ATOM 1453 O O . VAL A 1 188 ? -5.530 5.598 18.791 1.00 56.72 188 VAL A O 1
ATOM 1456 N N . LEU A 1 189 ? -5.455 7.484 17.586 1.00 62.19 189 LEU A N 1
ATOM 1457 C CA . LEU A 1 189 ? -6.862 7.442 17.170 1.00 62.19 189 LEU A CA 1
ATOM 1458 C C . LEU A 1 189 ? -7.190 6.235 16.280 1.00 62.19 189 LEU A C 1
ATOM 1460 O O . LEU A 1 189 ? -8.347 5.830 16.227 1.00 62.19 189 LEU A O 1
ATOM 1464 N N . GLY A 1 190 ? -6.199 5.612 15.633 1.00 61.25 190 GLY A N 1
ATOM 1465 C CA . GLY A 1 190 ? -6.396 4.344 14.929 1.00 61.25 190 GLY A CA 1
ATOM 1466 C C . GLY A 1 190 ? -6.982 3.258 15.836 1.00 61.25 190 GLY A C 1
ATOM 1467 O O . GLY A 1 190 ? -7.831 2.491 15.391 1.00 61.25 190 GLY A O 1
ATOM 1468 N N . LEU A 1 191 ? -6.633 3.256 17.131 1.00 59.94 191 LEU A N 1
ATOM 1469 C CA . LEU A 1 191 ? -7.199 2.334 18.121 1.00 59.94 191 LEU A CA 1
ATOM 1470 C C . LEU A 1 191 ? -8.694 2.594 18.382 1.00 59.94 191 LEU A C 1
ATOM 1472 O O . LEU A 1 191 ? -9.456 1.635 18.481 1.00 59.94 191 LEU A O 1
ATOM 1476 N N . PHE A 1 192 ? -9.141 3.856 18.371 1.00 64.88 192 PHE A N 1
ATOM 1477 C CA . PHE A 1 192 ? -10.568 4.215 18.451 1.00 64.88 192 PHE A CA 1
ATOM 1478 C C . PHE A 1 192 ? -11.359 3.755 17.222 1.00 64.88 192 PHE A C 1
ATOM 1480 O O . PHE A 1 192 ? -12.553 3.465 17.308 1.00 64.88 192 PHE A O 1
ATOM 1487 N N . PHE A 1 193 ? -10.717 3.713 16.054 1.00 68.25 193 PHE A N 1
ATOM 1488 C CA . PHE A 1 193 ? -11.367 3.342 14.796 1.00 68.25 193 PHE A CA 1
ATOM 1489 C C . PHE A 1 193 ? -11.374 1.833 14.529 1.00 68.25 193 PHE A C 1
ATOM 1491 O O . PHE A 1 193 ? -11.937 1.412 13.523 1.00 68.25 193 PHE A O 1
ATOM 1498 N N . ASN A 1 194 ? -10.839 1.023 15.447 1.00 71.56 194 ASN A N 1
ATOM 1499 C CA . ASN A 1 194 ? -10.778 -0.438 15.336 1.00 71.56 194 ASN A CA 1
ATOM 1500 C C . ASN A 1 194 ? -12.043 -1.163 15.817 1.00 71.56 194 ASN A C 1
ATOM 1502 O O . ASN A 1 194 ? -12.009 -2.366 16.051 1.00 71.56 194 ASN A O 1
ATOM 1506 N N . TYR A 1 195 ? -13.161 -0.450 15.976 1.00 78.75 195 TYR A N 1
ATOM 1507 C CA . TYR A 1 195 ? -14.462 -1.038 16.315 1.00 78.75 195 TYR A CA 1
ATOM 1508 C C . TYR A 1 195 ? -14.498 -1.819 17.645 1.00 78.75 195 TYR A C 1
ATOM 1510 O O . TYR A 1 195 ? -15.389 -2.638 17.863 1.00 78.75 195 TYR A O 1
ATOM 1518 N N . ILE A 1 196 ? -13.581 -1.517 18.573 1.00 79.88 196 ILE A N 1
ATOM 1519 C CA . ILE A 1 196 ? -13.474 -2.180 19.885 1.00 79.88 196 ILE A CA 1
ATOM 1520 C C . ILE A 1 196 ? -14.788 -2.069 20.672 1.00 79.88 196 ILE A C 1
ATOM 1522 O O . ILE A 1 196 ? -15.258 -3.047 21.245 1.00 79.88 196 ILE A O 1
ATOM 1526 N N . ASP A 1 197 ? -15.418 -0.892 20.677 1.00 83.19 197 ASP A N 1
ATOM 1527 C CA . ASP A 1 197 ? -16.715 -0.672 21.326 1.00 83.19 197 ASP A CA 1
ATOM 1528 C C . ASP A 1 197 ? -17.835 -1.528 20.712 1.00 83.19 197 ASP A C 1
ATOM 1530 O O . ASP A 1 197 ? -18.709 -2.000 21.432 1.00 83.19 197 ASP A O 1
ATOM 1534 N N . THR A 1 198 ? -17.790 -1.773 19.401 1.00 87.25 198 THR A N 1
ATOM 1535 C CA . THR A 1 198 ? -18.778 -2.599 18.699 1.00 87.25 198 THR A CA 1
ATOM 1536 C C . THR A 1 198 ? -18.566 -4.071 19.034 1.00 87.25 198 THR A C 1
ATOM 1538 O O . THR A 1 198 ? -19.527 -4.743 19.389 1.00 87.25 198 THR A O 1
ATOM 1541 N N . ALA A 1 199 ? -17.316 -4.541 19.063 1.00 87.62 199 ALA A N 1
ATOM 1542 C CA . ALA A 1 199 ? -16.993 -5.890 19.521 1.00 87.62 199 ALA A CA 1
ATOM 1543 C C . ALA A 1 199 ? -17.407 -6.118 20.988 1.00 87.62 199 ALA A C 1
ATOM 1545 O O . ALA A 1 199 ? -17.963 -7.161 21.328 1.00 87.62 199 ALA A O 1
ATOM 1546 N N . LEU A 1 200 ? -17.185 -5.136 21.871 1.00 88.75 200 LEU A N 1
ATOM 1547 C CA . LEU A 1 200 ? -17.636 -5.209 23.266 1.00 88.75 200 LEU A CA 1
ATOM 1548 C C . LEU A 1 200 ? -19.164 -5.295 23.378 1.00 88.75 200 LEU A C 1
ATOM 1550 O O . LEU A 1 200 ? -19.654 -6.071 24.199 1.00 88.75 200 LEU A O 1
ATOM 1554 N N . ILE A 1 201 ? -19.908 -4.545 22.553 1.00 92.44 201 ILE A N 1
ATOM 1555 C CA . ILE A 1 201 ? -21.372 -4.661 22.465 1.00 92.44 201 ILE A CA 1
ATOM 1556 C C . ILE A 1 201 ? -21.760 -6.071 22.022 1.00 92.44 201 ILE A C 1
ATOM 1558 O O . ILE A 1 201 ? -22.555 -6.709 22.705 1.00 92.44 201 ILE A O 1
ATOM 1562 N N . GLU A 1 202 ? -21.176 -6.575 20.935 1.00 93.62 202 GLU A N 1
ATOM 1563 C CA . GLU A 1 202 ? -21.492 -7.896 20.383 1.00 93.62 202 GLU A CA 1
ATOM 1564 C C . GLU A 1 202 ? -21.277 -9.008 21.416 1.00 93.62 202 GLU A C 1
ATOM 1566 O O . GLU A 1 202 ? -22.193 -9.786 21.681 1.00 93.62 202 GLU A O 1
ATOM 1571 N N . TYR A 1 203 ? -20.118 -9.049 22.080 1.00 93.44 203 TYR A N 1
ATOM 1572 C CA . TYR A 1 203 ? -19.854 -10.068 23.098 1.00 93.44 203 TYR A CA 1
ATOM 1573 C C . TYR A 1 203 ? -20.745 -9.923 24.342 1.00 93.44 203 TYR A C 1
ATOM 1575 O O . TYR A 1 203 ? -21.144 -10.928 24.936 1.00 93.44 203 TYR A O 1
ATOM 1583 N N . ALA A 1 204 ? -21.087 -8.699 24.751 1.00 94.50 204 ALA A N 1
ATOM 1584 C CA . ALA A 1 204 ? -22.018 -8.484 25.857 1.00 94.50 204 ALA A CA 1
ATOM 1585 C C . ALA A 1 204 ? -23.447 -8.931 25.492 1.00 94.50 204 ALA A C 1
ATOM 1587 O O . ALA A 1 204 ? -24.113 -9.586 26.296 1.00 94.50 204 ALA A O 1
ATOM 1588 N N . GLU A 1 205 ? -23.907 -8.649 24.273 1.00 95.81 205 GLU A N 1
ATOM 1589 C CA . GLU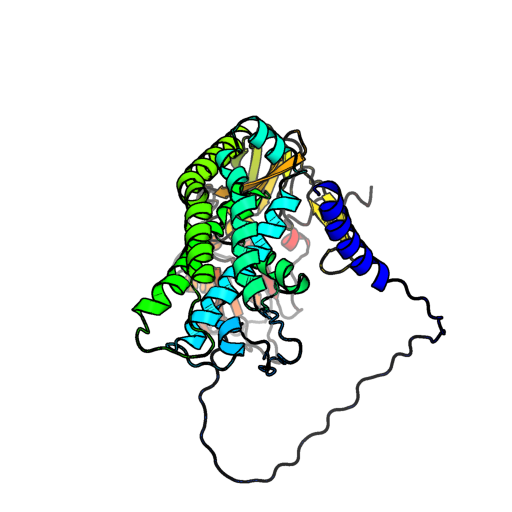 A 1 205 ? -25.200 -9.109 23.761 1.00 95.81 205 GLU A CA 1
ATOM 1590 C C . GLU A 1 205 ? -25.244 -10.634 23.588 1.00 95.81 205 GLU A C 1
ATOM 1592 O O . GLU A 1 205 ? -26.248 -11.260 23.940 1.00 95.81 205 GLU A O 1
ATOM 1597 N N . GLU A 1 206 ? -24.156 -11.257 23.123 1.00 94.44 206 GLU A N 1
ATOM 1598 C CA . GLU A 1 206 ? -24.013 -12.717 23.083 1.00 94.44 206 GLU A CA 1
ATOM 1599 C C . GLU A 1 206 ? -24.171 -13.328 24.478 1.00 94.44 206 GLU A C 1
ATOM 1601 O O . GLU A 1 206 ? -24.932 -14.288 24.643 1.00 94.44 206 GLU A O 1
ATOM 1606 N N . LEU A 1 207 ? -23.521 -12.737 25.489 1.00 93.06 207 LEU A N 1
ATOM 1607 C CA . LEU A 1 207 ? -23.643 -13.164 26.880 1.00 93.06 207 LEU A CA 1
ATOM 1608 C C . LEU A 1 207 ? -25.102 -13.074 27.351 1.00 93.06 207 LEU A C 1
ATOM 1610 O O . LEU A 1 207 ? -25.639 -14.045 27.881 1.00 93.06 207 LEU A O 1
ATOM 1614 N N . LEU A 1 208 ? -25.779 -11.947 27.113 1.00 94.94 208 LEU A N 1
ATOM 1615 C CA . LEU A 1 208 ? -27.185 -11.742 27.490 1.00 94.94 208 LEU A CA 1
ATOM 1616 C C . LEU A 1 208 ? -28.133 -12.732 26.785 1.00 94.94 208 LEU A C 1
ATOM 1618 O O . LEU A 1 208 ? -29.098 -13.229 27.384 1.00 94.94 208 LEU A O 1
ATOM 1622 N N . ALA A 1 209 ? -27.835 -13.081 25.531 1.00 95.44 209 ALA A N 1
ATOM 1623 C CA . ALA A 1 209 ? -28.632 -13.997 24.723 1.00 95.44 209 ALA A CA 1
ATOM 1624 C C . ALA A 1 209 ? -28.560 -15.464 25.187 1.00 95.44 209 ALA A C 1
ATOM 1626 O O . ALA A 1 209 ? -29.458 -16.245 24.846 1.00 95.44 209 ALA A O 1
ATOM 1627 N N . LEU A 1 210 ? -27.563 -15.855 25.994 1.00 94.31 210 LEU A N 1
ATOM 1628 C CA . LEU A 1 210 ? -27.387 -17.239 26.459 1.00 94.31 210 LEU A CA 1
ATOM 1629 C C . LEU A 1 210 ? -28.626 -17.792 27.167 1.00 94.31 210 LEU A C 1
ATOM 1631 O O . LEU A 1 210 ? -29.012 -18.939 26.944 1.00 94.31 210 LEU A O 1
ATOM 1635 N N . SER A 1 211 ? -29.287 -16.968 27.983 1.00 89.12 211 SER A N 1
ATOM 1636 C CA . SER A 1 211 ? -30.502 -17.357 28.715 1.00 89.12 211 SER A CA 1
ATOM 1637 C C . SER A 1 211 ? -31.663 -17.738 27.786 1.00 89.12 211 SER A C 1
ATOM 1639 O O . SER A 1 211 ? -32.472 -18.608 28.111 1.00 89.12 211 SER A O 1
ATOM 1641 N N . THR A 1 212 ? -31.725 -17.116 26.606 1.00 91.44 212 THR A N 1
ATOM 1642 C CA . THR A 1 212 ? -32.745 -17.375 25.584 1.00 91.44 212 THR A CA 1
ATOM 1643 C C . THR A 1 212 ? -32.335 -18.521 24.663 1.00 91.44 212 THR A C 1
ATOM 1645 O O . THR A 1 212 ? -33.177 -19.343 24.302 1.00 91.44 212 THR A O 1
ATOM 1648 N N . ARG A 1 213 ? -31.047 -18.599 24.301 1.00 94.62 213 ARG A N 1
ATOM 1649 C CA . ARG A 1 213 ? -30.485 -19.653 23.441 1.00 94.62 213 ARG A CA 1
ATOM 1650 C C . ARG A 1 213 ? -30.483 -21.017 24.140 1.00 94.62 213 ARG A C 1
ATOM 1652 O O . ARG A 1 213 ? -30.786 -22.028 23.512 1.00 94.62 213 ARG A O 1
ATOM 1659 N N . TYR A 1 214 ? -30.240 -21.036 25.451 1.00 94.12 214 TYR A N 1
ATOM 1660 C CA . TYR A 1 214 ? -30.132 -22.243 26.273 1.00 94.12 214 TYR A CA 1
ATOM 1661 C C . TYR A 1 214 ? -31.045 -22.182 27.519 1.00 94.12 214 TYR A C 1
ATOM 1663 O O . TYR A 1 214 ? -30.574 -22.242 28.657 1.00 94.12 214 TYR A O 1
ATOM 1671 N N . PRO A 1 215 ? -32.380 -22.133 27.353 1.00 89.44 215 PRO A N 1
ATOM 1672 C CA . PRO A 1 215 ? -33.323 -21.855 28.447 1.00 89.44 215 PRO A CA 1
ATOM 1673 C C . PRO A 1 215 ? -33.404 -22.963 29.511 1.00 89.44 215 PRO A C 1
ATOM 1675 O O . PRO A 1 215 ? -33.967 -22.769 30.588 1.00 89.44 215 PRO A O 1
ATOM 1678 N N . ALA A 1 216 ? -32.880 -24.152 29.207 1.00 89.75 216 ALA A N 1
ATOM 1679 C CA . ALA A 1 216 ? -32.855 -25.291 30.120 1.00 89.75 216 ALA A CA 1
ATOM 1680 C C . ALA A 1 216 ? -31.571 -25.369 30.964 1.00 89.75 216 ALA A C 1
ATOM 1682 O O . ALA A 1 216 ? -31.496 -26.216 31.859 1.00 89.75 216 ALA A O 1
ATOM 1683 N N . TYR A 1 217 ? -30.573 -24.524 30.689 1.00 89.19 217 TYR A N 1
ATOM 1684 C CA . TYR A 1 217 ? -29.290 -24.573 31.373 1.00 89.19 217 TYR A CA 1
ATOM 1685 C C . TYR A 1 217 ? -29.424 -24.150 32.843 1.00 89.19 217 TYR A C 1
ATOM 1687 O O . TYR A 1 217 ? -30.037 -23.135 33.173 1.00 89.19 217 TYR A O 1
ATOM 1695 N N . LYS A 1 218 ? -28.868 -24.964 33.744 1.00 86.06 218 LYS A N 1
ATOM 1696 C CA . LYS A 1 218 ? -28.852 -24.741 35.204 1.00 86.06 218 LYS A CA 1
ATOM 1697 C C . LYS A 1 218 ? -27.499 -25.102 35.820 1.00 86.06 218 LYS A C 1
ATOM 1699 O O . LYS A 1 218 ? -27.434 -25.456 36.996 1.00 86.06 218 LYS A O 1
ATOM 1704 N N . GLY A 1 219 ? -26.455 -25.113 34.992 1.00 82.44 219 GLY A N 1
ATOM 1705 C CA . GLY A 1 219 ? -25.103 -25.439 35.421 1.00 82.44 219 GLY A CA 1
ATOM 1706 C C . GLY A 1 219 ? -24.481 -24.325 36.259 1.00 82.44 219 GLY A C 1
ATOM 1707 O O . GLY A 1 219 ? -25.085 -23.280 36.502 1.00 82.44 219 GLY A O 1
ATOM 1708 N N . GLU A 1 220 ? -23.246 -24.564 36.686 1.00 80.31 220 GLU A N 1
ATOM 1709 C CA . GLU A 1 220 ? -22.464 -23.658 37.535 1.00 80.31 220 GLU A CA 1
ATOM 1710 C C . GLU A 1 220 ? -22.293 -22.260 36.918 1.00 80.31 220 GLU A C 1
ATOM 1712 O O . GLU A 1 220 ? -22.292 -21.257 37.627 1.00 80.31 220 GLU A O 1
ATOM 1717 N N . PHE A 1 221 ? -22.245 -22.180 35.586 1.00 82.62 221 PHE A N 1
ATOM 1718 C CA . PHE A 1 221 ? -22.018 -20.933 34.851 1.00 82.62 221 PHE A CA 1
ATOM 1719 C C . PHE A 1 221 ? -23.290 -20.147 34.509 1.00 82.62 221 PHE A C 1
ATOM 1721 O O . PHE A 1 221 ? -23.239 -19.241 33.678 1.00 82.62 221 PHE A O 1
ATOM 1728 N N . ALA A 1 222 ? -24.436 -20.463 35.122 1.00 85.12 222 ALA A N 1
ATOM 1729 C CA . ALA A 1 222 ? -25.657 -19.690 34.905 1.00 85.12 222 ALA A CA 1
ATOM 1730 C C . ALA A 1 222 ? -25.415 -18.191 35.195 1.00 85.12 222 ALA A C 1
ATOM 1732 O O . ALA A 1 222 ? -24.703 -17.825 36.142 1.00 85.12 222 ALA A O 1
ATOM 1733 N N . LEU A 1 223 ? -25.977 -17.317 34.355 1.00 87.31 223 LEU A N 1
ATOM 1734 C CA . LEU A 1 223 ? -25.846 -15.870 34.535 1.00 87.31 223 LEU A CA 1
ATOM 1735 C C . LEU A 1 223 ? -26.541 -15.442 35.829 1.00 87.31 223 LEU A C 1
ATOM 1737 O O . LEU A 1 223 ? -27.702 -15.779 36.066 1.00 87.31 223 LEU A O 1
ATOM 1741 N N . SER A 1 224 ? -25.822 -14.705 36.672 1.00 86.50 224 SER A N 1
ATOM 1742 C CA . SER A 1 224 ? -26.398 -14.055 37.848 1.00 86.50 224 SER A CA 1
ATOM 1743 C C . SER A 1 224 ? -27.053 -12.730 37.445 1.00 86.50 224 SER A C 1
ATOM 1745 O O . SER A 1 224 ? -26.687 -12.150 36.425 1.00 86.50 224 SER A O 1
ATOM 1747 N N . GLU A 1 225 ? -27.979 -12.218 38.266 1.00 88.81 225 GLU A N 1
ATOM 1748 C CA . GLU A 1 225 ? -28.593 -10.892 38.048 1.00 88.81 225 GLU A CA 1
ATOM 1749 C C . GLU A 1 225 ? -27.526 -9.802 37.884 1.00 88.81 225 GLU A C 1
ATOM 1751 O O . GLU A 1 225 ? -27.587 -9.020 36.946 1.00 88.81 225 GLU A O 1
ATOM 1756 N N . LYS A 1 226 ? -26.474 -9.836 38.711 1.00 87.88 226 LYS A N 1
ATOM 1757 C CA . LYS A 1 226 ? -25.332 -8.920 38.605 1.00 87.88 226 LYS A CA 1
ATOM 1758 C C . LYS A 1 226 ? -24.627 -9.003 37.244 1.00 87.88 226 LYS A C 1
ATOM 1760 O O . LYS A 1 226 ? -24.275 -7.977 36.687 1.00 87.88 226 LYS A O 1
ATOM 1765 N N . VAL A 1 227 ? -24.397 -10.204 36.705 1.00 85.75 227 VAL A N 1
ATOM 1766 C CA . VAL A 1 227 ? -23.734 -10.352 35.394 1.00 85.75 227 VAL A CA 1
ATOM 1767 C C . VAL A 1 227 ? -24.606 -9.787 34.274 1.00 85.75 227 VAL A C 1
ATOM 1769 O O . VAL A 1 227 ? -24.080 -9.163 33.360 1.00 85.75 227 VAL A O 1
ATOM 1772 N N . ILE A 1 228 ? -25.924 -9.972 34.363 1.00 91.06 228 ILE A N 1
ATOM 1773 C CA . ILE A 1 228 ? -26.875 -9.387 33.412 1.00 91.06 228 ILE A CA 1
ATOM 1774 C C . ILE A 1 228 ? -26.822 -7.856 33.497 1.00 91.06 228 ILE A C 1
ATOM 1776 O O . ILE A 1 228 ? -26.615 -7.209 32.477 1.00 91.06 228 ILE A O 1
ATOM 1780 N N . GLU A 1 229 ? -26.918 -7.288 34.703 1.00 93.56 229 GLU A N 1
ATOM 1781 C CA . GLU A 1 229 ? -26.865 -5.835 34.924 1.00 93.56 229 GLU A CA 1
ATOM 1782 C C . GLU A 1 229 ? -25.563 -5.208 34.398 1.00 93.56 229 GLU A C 1
ATOM 1784 O O . GLU A 1 229 ? -25.597 -4.170 33.741 1.00 93.56 229 GLU A O 1
ATOM 1789 N N . GLU A 1 230 ? -24.410 -5.832 34.654 1.00 92.38 230 GLU A N 1
ATOM 1790 C CA . GLU A 1 230 ? -23.113 -5.317 34.196 1.00 92.38 230 GLU A CA 1
ATOM 1791 C C . GLU A 1 230 ? -22.934 -5.458 32.674 1.00 92.38 230 GLU A C 1
ATOM 1793 O O . GLU A 1 230 ? -22.345 -4.579 32.048 1.00 92.38 230 GLU A O 1
ATOM 1798 N N . ALA A 1 231 ? -23.463 -6.521 32.057 1.00 92.62 231 ALA A N 1
ATOM 1799 C CA . ALA A 1 231 ? -23.438 -6.683 30.603 1.00 92.62 231 ALA A CA 1
ATOM 1800 C C . ALA A 1 231 ? -24.358 -5.671 29.900 1.00 92.62 231 ALA A C 1
ATOM 1802 O O . ALA A 1 231 ? -23.947 -5.051 28.922 1.00 92.62 231 ALA A O 1
ATOM 1803 N N . GLU A 1 232 ? -25.562 -5.429 30.427 1.00 96.00 232 GLU A N 1
ATOM 1804 C CA . GLU A 1 232 ? -26.453 -4.368 29.938 1.00 96.00 232 GLU A CA 1
ATOM 1805 C C . GLU A 1 232 ? -25.802 -2.984 30.080 1.00 96.00 232 GLU A C 1
ATOM 1807 O O . GLU A 1 232 ? -25.820 -2.181 29.146 1.00 96.00 232 GLU A O 1
ATOM 1812 N N . ALA A 1 233 ? -25.172 -2.712 31.226 1.00 94.69 233 ALA A N 1
ATOM 1813 C CA . ALA A 1 233 ? -24.482 -1.450 31.463 1.00 94.69 233 ALA A CA 1
ATOM 1814 C C . ALA A 1 233 ? -23.256 -1.263 30.552 1.00 94.69 233 ALA A C 1
ATOM 1816 O O . ALA A 1 233 ? -22.991 -0.141 30.119 1.00 94.69 233 ALA A O 1
ATOM 1817 N N . LEU A 1 234 ? -22.540 -2.341 30.215 1.00 93.50 234 LEU A N 1
ATOM 1818 C CA . LEU A 1 234 ? -21.453 -2.309 29.235 1.00 93.50 234 LEU A CA 1
ATOM 1819 C C . LEU A 1 234 ? -21.970 -1.929 27.839 1.00 93.50 234 LEU A C 1
ATOM 1821 O O . LEU A 1 234 ? -21.409 -1.027 27.217 1.00 93.50 234 LEU A O 1
ATOM 1825 N N . VAL A 1 235 ? -23.070 -2.538 27.378 1.00 94.31 235 VAL A N 1
ATOM 1826 C CA . VAL A 1 235 ? -23.704 -2.190 26.091 1.00 94.31 235 VAL A CA 1
ATOM 1827 C C . VAL A 1 235 ? -24.095 -0.710 26.054 1.00 94.31 235 VAL A C 1
ATOM 1829 O O . VAL A 1 235 ? -23.767 0.002 25.102 1.00 94.31 235 VAL A O 1
ATOM 1832 N N . GLU A 1 236 ? -24.765 -0.219 27.098 1.00 94.62 236 GLU A N 1
ATOM 1833 C CA . GLU A 1 236 ? -25.180 1.187 27.177 1.00 94.62 236 GLU A CA 1
ATOM 1834 C C . GLU A 1 236 ? -23.986 2.151 27.260 1.00 94.62 236 GLU A C 1
ATOM 1836 O O . GLU A 1 236 ? -24.050 3.249 26.707 1.00 94.62 236 GLU A O 1
ATOM 1841 N N . ALA A 1 237 ? -22.882 1.753 27.897 1.00 90.44 237 ALA A N 1
ATOM 1842 C CA . ALA A 1 237 ? -21.664 2.557 27.955 1.00 90.44 237 ALA A CA 1
ATOM 1843 C C . ALA A 1 237 ? -20.935 2.631 26.600 1.00 90.44 237 ALA A C 1
ATOM 1845 O O . ALA A 1 237 ? -20.390 3.680 26.258 1.00 90.44 237 ALA A O 1
ATOM 1846 N N . CYS A 1 238 ? -20.942 1.553 25.812 1.00 88.69 238 CYS A N 1
ATOM 1847 C CA . CYS A 1 238 ? -20.307 1.512 24.492 1.00 88.69 238 CYS A CA 1
ATOM 1848 C C . CYS A 1 238 ? -21.121 2.239 23.406 1.00 88.69 238 CYS A C 1
ATOM 1850 O O . CYS A 1 238 ? -20.536 2.821 22.489 1.00 88.69 238 CYS A O 1
ATOM 1852 N N . ARG A 1 239 ? -22.458 2.258 23.509 1.00 89.00 239 ARG A N 1
ATOM 1853 C CA . ARG A 1 239 ? -23.352 2.792 22.464 1.00 89.00 239 ARG A CA 1
ATOM 1854 C C . ARG A 1 239 ? -23.035 4.234 22.022 1.00 89.00 239 ARG A C 1
ATOM 1856 O O . ARG A 1 239 ? -22.951 4.451 20.814 1.00 89.00 239 ARG A O 1
ATOM 1863 N N . PRO A 1 240 ? -22.791 5.214 22.918 1.00 85.81 240 PRO A N 1
ATOM 1864 C CA . PRO A 1 240 ? -22.457 6.575 22.499 1.00 85.81 240 PRO A CA 1
ATOM 1865 C C . PRO A 1 240 ? -21.179 6.656 21.657 1.00 85.81 240 PRO A C 1
ATOM 1867 O O . PRO A 1 240 ? -21.097 7.496 20.764 1.00 85.81 240 PRO A O 1
ATOM 1870 N N . ILE A 1 241 ? -20.189 5.797 21.914 1.00 81.69 241 ILE A N 1
ATOM 1871 C CA . ILE A 1 241 ? -18.960 5.751 21.114 1.00 81.69 241 ILE A CA 1
ATOM 1872 C C . ILE A 1 241 ? -19.283 5.171 19.739 1.00 81.69 241 ILE A C 1
ATOM 1874 O O . ILE A 1 241 ? -18.982 5.814 18.735 1.00 81.69 241 ILE A O 1
ATOM 1878 N N . ALA A 1 242 ? -19.965 4.023 19.694 1.00 84.06 242 ALA A N 1
ATOM 1879 C CA . ALA A 1 242 ? -20.347 3.352 18.453 1.00 84.06 242 ALA A CA 1
ATOM 1880 C C . ALA A 1 242 ? -21.140 4.271 17.507 1.00 84.06 242 ALA A C 1
ATOM 1882 O O . ALA A 1 242 ? -20.857 4.333 16.312 1.00 84.06 242 ALA A O 1
ATOM 1883 N N . GLU A 1 243 ? -22.098 5.030 18.048 1.00 86.56 243 GLU A N 1
ATOM 1884 C CA . GLU A 1 243 ? -22.956 5.942 17.283 1.00 86.56 243 GLU A CA 1
ATOM 1885 C C . GLU A 1 243 ? -22.212 7.173 16.748 1.00 86.56 243 GLU A C 1
ATOM 1887 O O . GLU A 1 243 ? -22.534 7.674 15.669 1.00 86.56 243 GLU A O 1
ATOM 1892 N N . ASN A 1 244 ? -21.220 7.682 17.484 1.00 82.94 244 ASN A N 1
ATOM 1893 C CA . ASN A 1 244 ? -20.510 8.908 17.111 1.00 82.94 244 ASN A CA 1
ATOM 1894 C C . ASN A 1 244 ? -19.176 8.645 16.392 1.00 82.94 244 ASN A C 1
ATOM 1896 O O . ASN A 1 244 ? -18.635 9.560 15.766 1.00 82.94 244 ASN A O 1
ATOM 1900 N N . ARG A 1 245 ? -18.633 7.421 16.442 1.00 82.50 245 ARG A N 1
ATOM 1901 C CA . ARG A 1 245 ? -17.302 7.070 15.916 1.00 82.50 245 ARG A CA 1
ATOM 1902 C C . ARG A 1 245 ? -17.112 7.470 14.461 1.00 82.50 245 ARG A C 1
ATOM 1904 O O . ARG A 1 245 ? -16.098 8.081 14.140 1.00 82.50 245 ARG A O 1
ATOM 1911 N N . ASP A 1 246 ? -18.073 7.184 13.588 1.00 83.88 246 ASP A N 1
ATOM 1912 C CA . ASP A 1 246 ? -17.949 7.523 12.164 1.00 83.88 246 ASP A CA 1
ATOM 1913 C C . ASP A 1 246 ? -17.899 9.044 11.938 1.00 83.88 246 ASP A C 1
ATOM 1915 O O . ASP A 1 246 ? -17.208 9.524 11.037 1.00 83.88 246 ASP A O 1
ATOM 1919 N N . THR A 1 247 ? -18.554 9.821 12.806 1.00 86.62 247 THR A N 1
ATOM 1920 C CA . THR A 1 247 ? -18.482 11.289 12.790 1.00 86.62 247 THR A CA 1
ATOM 1921 C C . THR A 1 247 ? -17.106 11.781 13.238 1.00 86.62 247 THR A C 1
ATOM 1923 O O . THR A 1 247 ? -16.546 12.686 12.612 1.00 86.62 247 THR A O 1
ATOM 1926 N N . LEU A 1 248 ? -16.519 11.175 14.278 1.00 81.75 248 LEU A N 1
ATOM 1927 C CA . LEU A 1 248 ? -15.141 11.467 14.690 1.00 81.75 248 LEU A CA 1
ATOM 1928 C C . LEU A 1 248 ? -14.147 11.100 13.595 1.00 81.75 248 LEU A C 1
ATOM 1930 O O . LEU A 1 248 ? -13.280 11.900 13.263 1.00 81.75 248 LEU A O 1
ATOM 1934 N N . ARG A 1 249 ? -14.312 9.917 13.000 1.00 83.62 249 ARG A N 1
ATOM 1935 C CA . ARG A 1 249 ? -13.484 9.388 11.914 1.00 83.62 249 ARG A CA 1
ATOM 1936 C C . ARG A 1 249 ? -13.506 10.309 10.700 1.00 83.62 249 ARG A C 1
ATOM 1938 O O . ARG A 1 249 ? -12.454 10.654 10.169 1.00 83.62 249 ARG A O 1
ATOM 1945 N N . ALA A 1 250 ? -14.688 10.768 10.290 1.00 86.06 250 ALA A N 1
ATOM 1946 C CA . ALA A 1 250 ? -14.832 11.737 9.207 1.00 86.06 250 ALA A CA 1
ATOM 1947 C C . ALA A 1 250 ? -14.164 13.079 9.546 1.00 86.06 250 ALA A C 1
ATOM 1949 O O . ALA A 1 250 ? -13.480 13.660 8.705 1.00 86.06 250 ALA A O 1
ATOM 1950 N N . SER A 1 251 ? -14.324 13.547 10.786 1.00 86.62 251 SER A N 1
ATOM 1951 C CA . SER A 1 251 ? -13.734 14.805 11.255 1.00 86.62 251 SER A CA 1
ATOM 1952 C C . SER A 1 251 ? -12.206 14.728 11.337 1.00 86.62 251 SER A C 1
ATOM 1954 O O . SER A 1 251 ? -11.522 15.678 10.963 1.00 86.62 251 SER A O 1
ATOM 1956 N N . TRP A 1 252 ? -11.669 13.583 11.764 1.00 84.50 252 TRP A N 1
ATOM 1957 C CA . TRP A 1 252 ? -10.240 13.284 11.768 1.00 84.50 252 TRP A CA 1
ATOM 1958 C C . TRP A 1 252 ? -9.675 13.254 10.351 1.00 84.50 252 TRP A C 1
ATOM 1960 O O . TRP A 1 252 ? -8.700 13.941 10.080 1.00 84.50 252 TRP A O 1
ATOM 1970 N N . ARG A 1 253 ? -10.315 12.540 9.417 1.00 84.88 253 ARG A N 1
ATOM 1971 C CA . ARG A 1 253 ? -9.898 12.525 8.004 1.00 84.88 253 ARG A CA 1
ATOM 1972 C C . ARG A 1 253 ? -9.897 13.927 7.395 1.00 84.88 253 ARG A C 1
ATOM 1974 O O . ARG A 1 253 ? -8.950 14.276 6.699 1.00 84.88 253 ARG A O 1
ATOM 1981 N N . ALA A 1 254 ? -10.926 14.728 7.673 1.00 87.00 254 ALA A N 1
ATOM 1982 C CA . ALA A 1 254 ? -11.002 16.105 7.195 1.00 87.00 254 ALA A CA 1
ATOM 1983 C C . ALA A 1 254 ? -9.879 16.974 7.779 1.00 87.00 254 ALA A C 1
ATOM 1985 O O . ALA A 1 254 ? -9.228 17.702 7.037 1.00 87.00 254 ALA A O 1
ATOM 1986 N N . TYR A 1 255 ? -9.616 16.862 9.085 1.00 86.19 255 TYR A N 1
ATOM 1987 C CA . TYR A 1 255 ? -8.500 17.555 9.725 1.00 86.19 255 TYR A CA 1
ATOM 1988 C C . TYR A 1 255 ? -7.157 17.116 9.141 1.00 86.19 255 TYR A C 1
ATOM 1990 O O . TYR A 1 255 ? -6.371 17.966 8.747 1.00 86.19 255 TYR A O 1
ATOM 1998 N N . TYR A 1 256 ? -6.928 15.806 9.024 1.00 83.88 256 TYR A N 1
ATOM 1999 C CA . TYR A 1 256 ? -5.715 15.225 8.456 1.00 83.88 256 TYR A CA 1
ATOM 2000 C C . TYR A 1 256 ? -5.454 15.750 7.042 1.00 83.88 256 TYR A C 1
ATOM 2002 O O . TYR A 1 256 ? -4.348 16.176 6.752 1.00 83.88 256 TYR A O 1
ATOM 2010 N N . GLN A 1 257 ? -6.474 15.793 6.181 1.00 83.69 257 GLN A N 1
ATOM 2011 C CA . GLN A 1 257 ? -6.363 16.353 4.828 1.00 83.69 257 GLN A CA 1
ATOM 2012 C C . GLN A 1 257 ? -6.121 17.868 4.815 1.00 83.69 257 GLN A C 1
ATOM 2014 O O . GLN A 1 257 ? -5.472 18.368 3.904 1.00 83.69 257 GLN A O 1
ATOM 2019 N N . GLU A 1 258 ? -6.656 18.603 5.792 1.00 86.75 258 GLU A N 1
ATOM 2020 C CA . GLU A 1 258 ? -6.453 20.051 5.911 1.00 86.75 258 GLU A CA 1
ATOM 2021 C C . GLU A 1 258 ? -5.008 20.399 6.288 1.00 86.75 258 GLU A C 1
ATOM 2023 O O . GLU A 1 258 ? -4.476 21.399 5.808 1.00 86.75 258 GLU A O 1
ATOM 2028 N N . VAL A 1 259 ? -4.389 19.596 7.158 1.00 86.12 259 VAL A N 1
ATOM 2029 C CA . VAL A 1 259 ? -3.039 19.850 7.688 1.00 86.12 259 VAL A CA 1
ATOM 2030 C C . VAL A 1 259 ? -1.936 19.096 6.946 1.00 86.12 259 VAL A C 1
ATOM 2032 O O . VAL A 1 259 ? -0.774 19.482 7.057 1.00 86.12 259 VAL A O 1
ATOM 2035 N N . ALA A 1 260 ? -2.284 18.054 6.185 1.00 87.44 260 ALA A N 1
ATOM 2036 C CA . ALA A 1 260 ? -1.339 17.320 5.360 1.00 87.44 260 ALA A CA 1
ATOM 2037 C C . ALA A 1 260 ? -0.639 18.263 4.369 1.00 87.44 260 ALA A C 1
ATOM 2039 O O . ALA A 1 260 ? -1.292 19.116 3.754 1.00 87.44 260 ALA A O 1
ATOM 2040 N N . PRO A 1 261 ? 0.678 18.100 4.161 1.00 90.56 261 PRO A N 1
ATOM 2041 C CA . PRO A 1 261 ? 1.366 18.818 3.106 1.00 90.56 261 PRO A CA 1
ATOM 2042 C C . PRO A 1 261 ? 0.729 18.544 1.742 1.00 90.56 261 PRO A C 1
ATOM 2044 O O . PRO A 1 261 ? 0.389 17.409 1.404 1.00 90.56 261 PRO A O 1
ATOM 2047 N N . THR A 1 262 ? 0.598 19.600 0.947 1.00 91.06 262 THR A N 1
ATOM 2048 C CA . THR A 1 262 ? 0.242 19.511 -0.471 1.00 91.06 262 THR A CA 1
ATOM 2049 C C . THR A 1 262 ? 1.267 18.665 -1.208 1.00 91.06 262 THR A C 1
ATOM 2051 O O . THR A 1 262 ? 2.453 18.771 -0.930 1.00 91.06 262 THR A O 1
ATOM 2054 N N . LEU A 1 263 ? 0.813 17.841 -2.144 1.00 91.56 263 LEU A N 1
ATOM 2055 C CA . LEU A 1 263 ? 1.664 16.968 -2.939 1.00 91.56 263 LEU A CA 1
ATOM 2056 C C . LEU A 1 263 ? 1.247 17.093 -4.403 1.00 91.56 263 LEU A C 1
ATOM 2058 O O . LEU A 1 263 ? 0.123 16.751 -4.764 1.00 91.56 263 LEU A O 1
ATOM 2062 N N . GLU A 1 264 ? 2.153 17.593 -5.231 1.00 93.06 264 GLU A N 1
ATOM 2063 C CA . GLU A 1 264 ? 2.018 17.663 -6.681 1.00 93.06 264 GLU A CA 1
ATOM 2064 C C . GLU A 1 264 ? 3.140 16.846 -7.316 1.00 93.06 264 GLU A C 1
ATOM 2066 O O . GLU A 1 264 ? 4.313 17.008 -6.967 1.00 93.06 264 GLU A O 1
ATOM 2071 N N . VAL A 1 265 ? 2.769 15.965 -8.243 1.00 92.44 265 VAL A N 1
ATOM 2072 C CA . VAL A 1 265 ? 3.702 15.108 -8.973 1.00 92.44 265 VAL A CA 1
ATOM 2073 C C . VAL A 1 265 ? 3.567 15.391 -10.458 1.00 92.44 265 VAL A C 1
ATOM 2075 O O . VAL A 1 265 ? 2.462 15.422 -10.996 1.00 92.44 265 VAL A O 1
ATOM 2078 N N . THR A 1 266 ? 4.705 15.617 -11.104 1.00 94.06 266 THR A N 1
ATOM 2079 C CA . THR A 1 266 ? 4.801 15.803 -12.554 1.00 94.06 266 THR A CA 1
ATOM 2080 C C . THR A 1 266 ? 5.801 14.819 -13.137 1.00 94.06 266 THR A C 1
ATOM 2082 O O . THR A 1 266 ? 6.755 14.426 -12.462 1.00 94.06 266 THR A O 1
ATOM 2085 N N . GLU A 1 267 ? 5.561 14.423 -14.383 1.00 93.69 267 GLU A N 1
ATOM 2086 C CA . GLU A 1 267 ? 6.310 13.385 -15.085 1.00 93.69 267 GLU A CA 1
ATOM 2087 C C . GLU A 1 267 ? 6.782 13.922 -16.439 1.00 93.69 267 GLU A C 1
ATOM 2089 O O . GLU A 1 267 ? 6.018 14.565 -17.163 1.00 93.69 267 GLU A O 1
ATOM 2094 N N . GLU A 1 268 ? 8.040 13.661 -16.780 1.00 93.75 268 GLU A N 1
ATOM 2095 C CA . GLU A 1 268 ? 8.660 14.052 -18.046 1.00 93.75 268 GLU A CA 1
ATOM 2096 C C . GLU A 1 268 ? 9.592 12.930 -18.514 1.00 93.75 268 GLU A C 1
ATOM 2098 O O . GLU A 1 268 ? 10.459 12.496 -17.761 1.00 93.75 268 GLU A O 1
ATOM 2103 N N . PHE A 1 269 ? 9.440 12.454 -19.751 1.00 91.12 269 PHE A N 1
ATOM 2104 C CA . PHE A 1 269 ? 10.399 11.511 -20.328 1.00 91.12 269 PHE A CA 1
ATOM 2105 C C . PHE A 1 269 ? 11.648 12.252 -20.818 1.00 91.12 269 PHE A C 1
ATOM 2107 O O . PHE A 1 269 ? 11.545 13.209 -21.589 1.00 91.12 269 PHE A O 1
ATOM 2114 N N . ILE A 1 270 ? 12.821 11.795 -20.383 1.00 88.50 270 ILE A N 1
ATOM 2115 C CA . ILE A 1 270 ? 14.128 12.342 -20.742 1.00 88.50 270 ILE A CA 1
ATOM 2116 C C . ILE A 1 270 ? 14.838 11.325 -21.632 1.00 88.50 270 ILE A C 1
ATOM 2118 O O . ILE A 1 270 ? 15.455 10.378 -21.146 1.00 88.50 270 ILE A O 1
ATOM 2122 N N . ALA A 1 271 ? 14.743 11.531 -22.945 1.00 83.38 271 ALA A N 1
ATOM 2123 C CA . ALA A 1 271 ? 15.240 10.588 -23.943 1.00 83.38 271 ALA A CA 1
ATOM 2124 C C . ALA A 1 271 ? 16.754 10.353 -23.845 1.00 83.38 271 ALA A C 1
ATOM 2126 O O . ALA A 1 271 ? 17.213 9.233 -24.031 1.00 83.38 271 ALA A O 1
ATOM 2127 N N . GLU A 1 272 ? 17.540 11.383 -23.517 1.00 80.44 272 GLU A N 1
ATOM 2128 C CA . GLU A 1 272 ? 19.000 11.267 -23.390 1.00 80.44 272 GLU A CA 1
ATOM 2129 C C . GLU A 1 272 ? 19.442 10.385 -22.219 1.00 80.44 272 GLU A C 1
ATOM 2131 O O . GLU A 1 272 ? 20.596 9.966 -22.175 1.00 80.44 272 GLU A O 1
ATOM 2136 N N . LEU A 1 273 ? 18.547 10.161 -21.259 1.00 76.19 273 LEU A N 1
ATOM 2137 C CA . LEU A 1 273 ? 18.801 9.384 -20.053 1.00 76.19 273 LEU A CA 1
ATOM 2138 C C . LEU A 1 273 ? 18.011 8.072 -20.015 1.00 76.19 273 LEU A C 1
ATOM 2140 O O . LEU A 1 273 ? 18.140 7.331 -19.045 1.00 76.19 273 LEU A O 1
ATOM 2144 N N . ASP A 1 274 ? 17.173 7.828 -21.026 1.00 79.25 274 ASP A N 1
ATOM 2145 C CA . ASP A 1 274 ? 16.223 6.716 -21.063 1.00 79.25 274 ASP A CA 1
ATOM 2146 C C . ASP A 1 274 ? 15.452 6.547 -19.738 1.00 79.25 274 ASP A C 1
ATOM 2148 O O . ASP A 1 274 ? 15.369 5.476 -19.128 1.00 79.25 274 ASP A O 1
ATOM 2152 N N . ALA A 1 275 ? 14.943 7.673 -19.233 1.00 83.88 275 ALA A N 1
ATOM 2153 C CA . ALA A 1 275 ? 14.376 7.756 -17.897 1.00 83.88 275 ALA A CA 1
ATOM 2154 C C . ALA A 1 275 ? 13.158 8.671 -17.841 1.00 83.88 275 ALA A C 1
ATOM 2156 O O . ALA A 1 275 ? 13.054 9.676 -18.547 1.00 83.88 275 ALA A O 1
ATOM 2157 N N . VAL A 1 276 ? 12.250 8.358 -16.924 1.00 87.06 276 VAL A N 1
ATOM 2158 C CA . VAL A 1 276 ? 11.163 9.244 -16.527 1.00 87.06 276 VAL A CA 1
ATOM 2159 C C . VAL A 1 276 ? 11.636 10.087 -15.354 1.00 87.06 276 VAL A C 1
ATOM 2161 O O . VAL A 1 276 ? 11.891 9.593 -14.254 1.00 87.06 276 VAL A O 1
ATOM 2164 N N . LYS A 1 277 ? 11.728 11.391 -15.590 1.00 89.44 277 LYS A N 1
ATOM 2165 C CA . LYS A 1 277 ? 11.921 12.387 -14.552 1.00 89.44 277 LYS A CA 1
ATOM 2166 C C . LYS A 1 277 ? 10.601 12.619 -13.829 1.00 89.44 277 LYS A C 1
ATOM 2168 O O . LYS A 1 277 ? 9.631 13.101 -14.412 1.00 89.44 277 LYS A O 1
ATOM 2173 N N . ILE A 1 278 ? 10.591 12.327 -12.539 1.00 89.69 278 ILE A N 1
ATOM 2174 C CA . ILE A 1 278 ? 9.479 12.576 -11.631 1.00 89.69 278 ILE A CA 1
ATOM 2175 C C . ILE A 1 278 ? 9.861 13.747 -10.735 1.00 89.69 278 ILE A C 1
ATOM 2177 O O . ILE A 1 278 ? 10.869 13.702 -10.033 1.00 89.69 278 ILE A O 1
ATOM 2181 N N . THR A 1 279 ? 9.055 14.806 -10.747 1.00 91.81 279 THR A N 1
ATOM 2182 C CA . THR A 1 279 ? 9.233 15.950 -9.846 1.00 91.81 279 THR A CA 1
ATOM 2183 C C . THR A 1 279 ? 8.103 15.981 -8.833 1.00 91.81 279 THR A C 1
ATOM 2185 O O . THR A 1 279 ? 6.937 16.127 -9.200 1.00 91.81 279 THR A O 1
ATOM 2188 N N . ILE A 1 280 ? 8.470 15.870 -7.560 1.00 91.69 280 ILE A N 1
ATOM 2189 C CA . ILE A 1 280 ? 7.583 15.939 -6.404 1.00 91.69 280 ILE A CA 1
ATOM 2190 C C . ILE A 1 280 ? 7.714 17.322 -5.784 1.00 91.69 280 ILE A C 1
ATOM 2192 O O . ILE A 1 280 ? 8.813 17.765 -5.449 1.00 91.69 280 ILE A O 1
ATOM 2196 N N . SER A 1 281 ? 6.596 18.016 -5.616 1.00 92.69 281 SER A N 1
ATOM 2197 C CA . SER A 1 281 ? 6.585 19.373 -5.085 1.00 92.69 281 SER A CA 1
ATOM 2198 C C . SER A 1 281 ? 5.393 19.638 -4.173 1.00 92.69 281 SER A C 1
ATOM 2200 O O . SER A 1 281 ? 4.408 18.907 -4.172 1.00 92.69 281 SER A O 1
ATOM 2202 N N . GLY A 1 282 ? 5.502 20.697 -3.376 1.00 92.50 282 GLY A N 1
ATOM 2203 C CA . GLY A 1 282 ? 4.413 21.230 -2.566 1.00 92.50 282 GLY A CA 1
ATOM 2204 C C . GLY A 1 282 ? 4.945 22.122 -1.449 1.00 92.50 282 GLY A C 1
ATOM 2205 O O . GLY A 1 282 ? 5.959 22.798 -1.616 1.00 92.50 282 GLY A O 1
ATOM 2206 N N . ASN A 1 283 ? 4.269 22.123 -0.305 1.00 90.81 283 ASN A N 1
ATOM 2207 C CA . ASN A 1 283 ? 4.586 22.979 0.846 1.00 90.81 283 ASN A CA 1
ATOM 2208 C C . ASN A 1 283 ? 5.222 22.241 2.040 1.00 90.81 283 ASN A C 1
ATOM 2210 O O . ASN A 1 283 ? 5.416 22.869 3.077 1.00 90.81 283 ASN A O 1
ATOM 2214 N N . GLY A 1 284 ? 5.527 20.946 1.914 1.00 88.44 284 GLY A N 1
ATOM 2215 C CA . GLY A 1 284 ? 6.250 20.166 2.921 1.00 88.44 284 GLY A CA 1
ATOM 2216 C C . GLY A 1 284 ? 7.632 19.707 2.461 1.00 88.44 284 GLY A C 1
ATOM 2217 O O . GLY A 1 284 ? 8.130 20.108 1.406 1.00 88.44 284 GLY A O 1
ATOM 2218 N N . GLN A 1 285 ? 8.229 18.835 3.270 1.00 90.62 285 GLN A N 1
ATOM 2219 C CA . GLN A 1 285 ? 9.388 18.028 2.881 1.00 90.62 285 GLN A CA 1
ATOM 2220 C C . GLN A 1 285 ? 8.920 16.634 2.457 1.00 90.62 285 GLN A C 1
ATOM 2222 O O . GLN A 1 285 ? 7.896 16.163 2.948 1.00 90.62 285 GLN A O 1
ATOM 2227 N N . TYR A 1 286 ? 9.665 15.955 1.587 1.00 88.50 286 TYR A N 1
ATOM 2228 C CA . TYR A 1 286 ? 9.280 14.640 1.065 1.00 88.50 286 TYR A CA 1
ATOM 2229 C C . TYR A 1 286 ? 10.436 13.659 1.113 1.00 88.50 286 TYR A C 1
ATOM 2231 O O . TYR A 1 286 ? 11.592 14.028 0.923 1.00 88.50 286 TYR A O 1
ATOM 2239 N N . TYR A 1 287 ? 10.123 12.389 1.317 1.00 84.38 287 TYR A N 1
ATOM 2240 C CA . TYR A 1 287 ? 11.065 11.309 1.065 1.00 84.38 287 TYR A CA 1
ATOM 2241 C C . TYR A 1 287 ? 10.341 10.078 0.532 1.00 84.38 287 TYR A C 1
ATOM 2243 O O . TYR A 1 287 ? 9.122 9.940 0.662 1.00 84.38 287 TYR A O 1
ATOM 2251 N N . LEU A 1 288 ? 11.107 9.177 -0.077 1.00 79.12 288 LEU A N 1
ATOM 2252 C CA . LEU A 1 288 ? 10.576 8.010 -0.766 1.00 79.12 288 LEU A CA 1
ATOM 2253 C C . LEU A 1 288 ? 11.085 6.737 -0.089 1.00 79.12 288 LEU A C 1
ATOM 2255 O O . LEU A 1 288 ? 12.278 6.453 -0.167 1.00 79.12 288 LEU A O 1
ATOM 2259 N N . PRO A 1 289 ? 10.223 5.977 0.607 1.00 68.88 289 PRO A N 1
ATOM 2260 C CA . PRO A 1 289 ? 10.658 4.795 1.347 1.00 68.88 289 PRO A CA 1
ATOM 2261 C C . PRO A 1 289 ? 11.001 3.593 0.455 1.00 68.88 289 PRO A C 1
ATOM 2263 O O . PRO A 1 289 ? 11.736 2.717 0.904 1.00 68.88 289 PRO A O 1
ATOM 2266 N N . ASN A 1 290 ? 10.472 3.544 -0.773 1.00 63.66 290 ASN A N 1
ATOM 2267 C CA . ASN A 1 290 ? 10.510 2.354 -1.636 1.00 63.66 290 ASN A CA 1
ATOM 2268 C C . ASN A 1 290 ? 11.399 2.503 -2.880 1.00 63.66 290 ASN A C 1
ATOM 2270 O O . ASN A 1 290 ? 11.456 1.579 -3.682 1.00 63.66 290 ASN A O 1
ATOM 2274 N N . VAL A 1 291 ? 12.067 3.643 -3.053 1.00 62.16 291 VAL A N 1
ATOM 2275 C CA . VAL A 1 291 ? 12.977 3.873 -4.184 1.00 62.16 291 VAL A CA 1
ATOM 2276 C C . VAL A 1 291 ? 14.337 3.289 -3.798 1.00 62.16 291 VAL A C 1
ATOM 2278 O O . VAL A 1 291 ? 14.920 3.683 -2.785 1.00 62.16 291 VAL A O 1
ATOM 2281 N N . MET A 1 292 ? 14.784 2.274 -4.537 1.00 50.41 292 MET A N 1
ATOM 2282 C CA . MET A 1 292 ? 15.995 1.498 -4.274 1.00 50.41 292 MET A CA 1
ATOM 2283 C C . MET A 1 292 ? 16.849 1.436 -5.539 1.00 50.41 292 MET A C 1
ATOM 2285 O O . MET A 1 292 ? 16.647 0.581 -6.395 1.00 50.41 292 MET A O 1
ATOM 2289 N N . GLY A 1 293 ? 17.866 2.294 -5.599 1.00 47.81 293 GLY A N 1
ATOM 2290 C CA . GLY A 1 293 ? 18.865 2.279 -6.669 1.00 47.81 293 GLY A CA 1
ATOM 2291 C C . GLY A 1 293 ? 18.670 3.344 -7.745 1.00 47.81 293 GLY A C 1
ATOM 2292 O O . GLY A 1 293 ? 19.567 3.525 -8.556 1.00 47.81 293 GLY A O 1
ATOM 2293 N N . GLU A 1 294 ? 17.570 4.096 -7.737 1.00 61.97 294 GLU A N 1
ATOM 2294 C CA . GLU A 1 294 ? 17.350 5.155 -8.723 1.00 61.97 294 GLU A CA 1
ATOM 2295 C C . GLU A 1 294 ? 17.999 6.493 -8.330 1.00 61.97 294 GLU A C 1
ATOM 2297 O O . GLU A 1 294 ? 18.160 6.820 -7.149 1.00 61.97 294 GLU A O 1
ATOM 2302 N N . TYR A 1 295 ? 18.383 7.289 -9.334 1.00 64.81 295 TYR A N 1
ATOM 2303 C CA . TYR A 1 295 ? 18.995 8.598 -9.117 1.00 64.81 295 TYR A CA 1
ATOM 2304 C C . TYR A 1 295 ? 17.948 9.591 -8.613 1.00 64.81 295 TYR A C 1
ATOM 2306 O O . TYR A 1 295 ? 16.995 9.941 -9.312 1.00 64.81 295 TYR A O 1
ATOM 2314 N N . ILE A 1 296 ? 18.153 10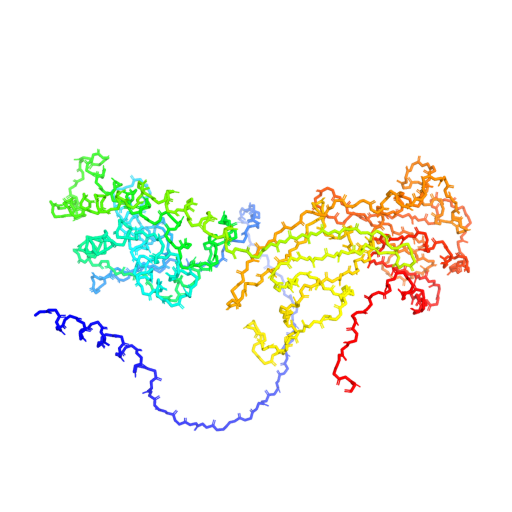.073 -7.392 1.00 64.50 296 ILE A N 1
ATOM 2315 C CA . ILE A 1 296 ? 17.395 11.171 -6.797 1.00 64.50 296 ILE A CA 1
ATOM 2316 C C . ILE A 1 296 ? 18.356 12.353 -6.678 1.00 64.50 296 ILE A C 1
ATOM 2318 O O . ILE A 1 296 ? 19.405 12.244 -6.035 1.00 64.50 296 ILE A O 1
ATOM 2322 N N . GLU A 1 297 ? 18.005 13.494 -7.274 1.00 67.50 297 GLU A N 1
ATOM 2323 C CA . GLU A 1 297 ? 18.810 14.709 -7.147 1.00 67.50 297 GLU A CA 1
ATOM 2324 C C . GLU A 1 297 ? 18.936 15.088 -5.668 1.00 67.50 297 GLU A C 1
ATOM 2326 O O . GLU A 1 297 ? 17.942 15.351 -4.993 1.00 67.50 297 GLU A O 1
ATOM 2331 N N . ASN A 1 298 ? 20.178 15.157 -5.179 1.00 61.56 298 ASN A N 1
ATOM 2332 C CA . ASN A 1 298 ? 20.504 15.513 -3.796 1.00 61.56 298 ASN A CA 1
ATOM 2333 C C . ASN A 1 298 ? 19.871 14.581 -2.744 1.00 61.56 298 ASN A C 1
ATOM 2335 O O . ASN A 1 298 ? 19.452 15.060 -1.688 1.00 61.56 298 ASN A O 1
ATOM 2339 N N . TYR A 1 299 ? 19.815 13.268 -3.017 1.00 69.94 299 TYR A N 1
ATOM 2340 C CA . TYR A 1 299 ? 19.332 12.269 -2.060 1.00 69.94 299 TYR A CA 1
ATOM 2341 C C . TYR A 1 299 ? 19.977 12.440 -0.682 1.00 69.94 299 TYR A C 1
ATOM 2343 O O . TYR A 1 299 ? 21.202 12.443 -0.542 1.00 69.94 299 TYR A O 1
ATOM 2351 N N . GLN A 1 300 ? 19.145 12.555 0.350 1.00 67.75 300 GLN A N 1
ATOM 2352 C CA . GLN A 1 300 ? 19.609 12.632 1.726 1.00 67.75 300 GLN A CA 1
ATOM 2353 C C . GLN A 1 300 ? 19.178 11.384 2.489 1.00 67.75 300 GLN A C 1
ATOM 2355 O O . GLN A 1 300 ? 18.022 10.960 2.436 1.00 67.75 300 GLN A O 1
ATOM 2360 N N . TYR A 1 301 ? 20.096 10.832 3.276 1.00 71.88 301 TYR A N 1
ATOM 2361 C CA . TYR A 1 301 ? 19.815 9.718 4.170 1.00 71.88 301 TYR A CA 1
ATOM 2362 C C . TYR A 1 301 ? 20.613 9.833 5.469 1.00 71.88 301 TYR A C 1
ATOM 2364 O O . TYR A 1 301 ? 21.556 10.617 5.601 1.00 71.88 301 TYR A O 1
ATOM 2372 N N . LYS A 1 302 ? 20.223 9.026 6.451 1.00 74.25 302 LYS A N 1
ATOM 2373 C CA . LYS A 1 302 ? 20.919 8.868 7.720 1.00 74.25 302 LYS A CA 1
ATOM 2374 C C . LYS A 1 302 ? 21.142 7.389 7.996 1.00 74.25 302 LYS A C 1
ATOM 2376 O O . LYS A 1 302 ? 20.246 6.573 7.802 1.00 74.25 302 LYS A O 1
ATOM 2381 N N . LEU A 1 303 ? 22.327 7.055 8.496 1.00 73.56 303 LEU A N 1
ATOM 2382 C CA . LEU A 1 303 ? 22.623 5.708 8.965 1.00 73.56 303 LEU A CA 1
ATOM 2383 C C . LEU A 1 303 ? 21.968 5.458 10.322 1.00 73.56 303 LEU A C 1
ATOM 2385 O O . LEU A 1 303 ? 22.241 6.164 11.299 1.00 73.56 303 LEU A O 1
ATOM 2389 N N . GLU A 1 304 ? 21.166 4.403 10.406 1.00 69.56 304 GLU A N 1
ATOM 2390 C CA . GLU A 1 304 ? 20.553 3.956 11.655 1.00 69.56 304 GLU A CA 1
ATOM 2391 C C . GLU A 1 304 ? 20.750 2.453 11.863 1.00 69.56 304 GLU A C 1
ATOM 2393 O O . GLU A 1 304 ? 20.863 1.687 10.909 1.00 69.56 304 GLU A O 1
ATOM 2398 N N . SER A 1 305 ? 20.817 2.008 13.122 1.00 66.88 305 SER A N 1
ATOM 2399 C CA . SER A 1 305 ? 20.898 0.574 13.416 1.00 66.88 305 SER A CA 1
ATOM 2400 C C . SER A 1 305 ? 19.598 -0.100 12.987 1.00 66.88 305 SER A C 1
ATOM 2402 O O . SER A 1 305 ? 18.516 0.294 13.421 1.00 66.88 305 SER A O 1
ATOM 2404 N N . SER A 1 306 ? 19.705 -1.164 12.196 1.00 65.94 306 SER A N 1
ATOM 2405 C CA . SER A 1 306 ? 18.572 -1.999 11.823 1.00 65.94 306 SER A CA 1
ATOM 2406 C C . SER A 1 306 ? 17.858 -2.510 13.071 1.00 65.94 306 SER A C 1
ATOM 2408 O O . SER A 1 306 ? 18.475 -3.083 13.970 1.00 65.94 306 SER A O 1
ATOM 2410 N N . ILE A 1 307 ? 16.536 -2.332 13.098 1.00 62.22 307 ILE A N 1
ATOM 2411 C CA . ILE A 1 307 ? 15.663 -2.844 14.162 1.00 62.22 307 ILE A CA 1
ATOM 2412 C C . ILE A 1 307 ? 15.672 -4.379 14.143 1.00 62.22 307 ILE A C 1
ATOM 2414 O O . ILE A 1 307 ? 15.734 -5.022 15.185 1.00 62.22 307 ILE A O 1
ATOM 2418 N N . SER A 1 308 ? 15.673 -4.968 12.942 1.00 54.16 308 SER A N 1
ATOM 2419 C CA . SER A 1 308 ? 15.693 -6.424 12.743 1.00 54.16 308 SER A CA 1
ATOM 2420 C C . SER A 1 308 ? 17.064 -7.066 12.986 1.00 54.16 308 SER A C 1
ATOM 2422 O O . SER A 1 308 ? 17.148 -8.264 13.252 1.00 54.16 308 SER A O 1
ATOM 2424 N N . ARG A 1 309 ? 18.148 -6.286 12.876 1.00 57.25 309 ARG A N 1
ATOM 2425 C CA . ARG A 1 309 ? 19.534 -6.746 13.044 1.00 57.25 309 ARG A CA 1
ATOM 2426 C C . ARG A 1 309 ? 20.345 -5.695 13.810 1.00 57.25 309 ARG A C 1
ATOM 2428 O O . ARG A 1 309 ? 21.080 -4.926 13.187 1.00 57.25 309 ARG A O 1
ATOM 2435 N N . PRO A 1 310 ? 20.220 -5.644 15.148 1.00 66.81 310 PRO A N 1
ATOM 2436 C CA . PRO A 1 310 ? 20.947 -4.680 15.966 1.00 66.81 310 PRO A CA 1
ATOM 2437 C C . PRO A 1 310 ? 22.456 -4.705 15.673 1.00 66.81 310 PRO A C 1
ATOM 2439 O O . PRO A 1 310 ? 23.070 -5.770 15.672 1.00 66.81 310 PRO A O 1
ATOM 2442 N N . GLY A 1 311 ? 23.048 -3.537 15.406 1.00 67.31 311 GLY A N 1
ATOM 2443 C CA . GLY A 1 311 ? 24.469 -3.391 15.056 1.00 67.31 311 GLY A CA 1
ATOM 2444 C C . GLY A 1 311 ? 24.784 -3.390 13.554 1.00 67.31 311 GLY A C 1
ATOM 2445 O O . GLY A 1 311 ? 25.910 -3.067 13.183 1.00 67.31 311 GLY A O 1
ATOM 2446 N N . VAL A 1 312 ? 23.811 -3.691 12.688 1.00 73.25 312 VAL A N 1
ATOM 2447 C CA . VAL A 1 312 ? 23.923 -3.462 11.239 1.00 73.25 312 VAL A CA 1
ATOM 2448 C C . VAL A 1 312 ? 23.385 -2.072 10.930 1.00 73.25 312 VAL A C 1
ATOM 2450 O O . VAL A 1 312 ? 22.222 -1.800 11.216 1.00 73.25 312 VAL A O 1
ATOM 2453 N N . MET A 1 313 ? 24.209 -1.199 10.352 1.00 71.31 313 MET A N 1
ATOM 2454 C CA . MET A 1 313 ? 23.756 0.120 9.907 1.00 71.31 313 MET A CA 1
ATOM 2455 C C . MET A 1 313 ? 23.019 -0.013 8.574 1.00 71.31 313 MET A C 1
ATOM 2457 O O . MET A 1 313 ? 23.475 -0.730 7.686 1.00 71.31 313 MET A O 1
ATOM 2461 N N . VAL A 1 314 ? 21.878 0.654 8.460 1.00 67.12 314 VAL A N 1
ATOM 2462 C CA . VAL A 1 314 ? 21.088 0.745 7.232 1.00 67.12 314 VAL A CA 1
ATOM 2463 C C . VAL A 1 314 ? 20.834 2.207 6.901 1.00 67.12 314 VAL A C 1
ATOM 2465 O O . VAL A 1 314 ? 20.619 3.020 7.806 1.00 67.12 314 VAL A O 1
ATOM 2468 N N . ASP A 1 315 ? 20.845 2.525 5.611 1.00 69.56 315 ASP A N 1
ATOM 2469 C CA . ASP A 1 315 ? 20.477 3.845 5.116 1.00 69.56 315 ASP A CA 1
ATOM 2470 C C . ASP A 1 315 ? 18.973 4.052 5.298 1.00 69.56 315 ASP A C 1
ATOM 2472 O O . ASP A 1 315 ? 18.150 3.221 4.902 1.00 69.56 315 ASP A O 1
ATOM 2476 N N . ARG A 1 316 ? 18.601 5.159 5.939 1.00 69.31 316 ARG A N 1
ATOM 2477 C CA . ARG A 1 316 ? 17.217 5.610 6.055 1.00 69.31 316 ARG A CA 1
ATOM 2478 C C . ARG A 1 316 ? 17.071 6.933 5.312 1.00 69.31 316 ARG A C 1
ATOM 2480 O O . ARG A 1 316 ? 17.751 7.880 5.712 1.00 69.31 316 ARG A O 1
ATOM 2487 N N . PRO A 1 317 ? 16.220 7.022 4.273 1.00 72.94 317 PRO A N 1
ATOM 2488 C CA . PRO A 1 317 ? 15.961 8.293 3.607 1.00 72.94 317 PRO A CA 1
ATOM 2489 C C . PRO A 1 317 ? 15.514 9.332 4.637 1.00 72.94 317 PRO A C 1
ATOM 2491 O O . PRO A 1 317 ? 14.737 9.013 5.542 1.00 72.94 317 PRO A O 1
ATOM 2494 N N . VAL A 1 318 ? 16.014 10.560 4.515 1.00 77.56 318 VAL A N 1
ATOM 2495 C CA . VAL A 1 318 ? 15.540 11.684 5.330 1.00 77.56 318 VAL A CA 1
ATOM 2496 C C . VAL A 1 318 ? 14.654 12.606 4.490 1.00 77.56 318 VAL A C 1
ATOM 2498 O O . VAL A 1 318 ? 14.794 12.637 3.267 1.00 77.56 318 VAL A O 1
ATOM 2501 N N . PRO A 1 319 ? 13.734 13.353 5.124 1.00 84.56 319 PRO A N 1
ATOM 2502 C CA . PRO A 1 319 ? 12.908 14.333 4.429 1.00 84.56 319 PRO A CA 1
ATOM 2503 C C . PRO A 1 319 ? 13.761 15.364 3.683 1.00 84.56 319 PRO A C 1
ATOM 2505 O O . PRO A 1 319 ? 14.658 15.970 4.267 1.00 84.56 319 PRO A O 1
ATOM 2508 N N . MET A 1 320 ? 13.462 15.560 2.402 1.00 86.56 320 MET A N 1
ATOM 2509 C CA . MET A 1 320 ? 14.127 16.511 1.515 1.00 86.56 320 MET A CA 1
ATOM 2510 C C . MET A 1 320 ? 13.205 17.693 1.222 1.00 86.56 320 MET A C 1
ATOM 2512 O O . MET A 1 320 ? 11.985 17.540 1.127 1.00 86.56 320 MET A O 1
ATOM 2516 N N . ASP A 1 321 ? 13.789 18.877 1.065 1.00 87.56 321 ASP A N 1
ATOM 2517 C CA . ASP A 1 321 ? 13.036 20.082 0.729 1.00 87.56 321 ASP A CA 1
ATOM 2518 C C . ASP A 1 321 ? 12.440 19.999 -0.683 1.00 87.56 321 ASP A C 1
ATOM 2520 O O . ASP A 1 321 ? 13.056 19.492 -1.618 1.00 87.56 321 ASP A O 1
ATOM 2524 N N . SER A 1 322 ? 11.233 20.543 -0.843 1.00 88.69 322 SER A N 1
ATOM 2525 C CA . SER A 1 322 ? 10.580 20.684 -2.145 1.00 88.69 322 SER A CA 1
ATOM 2526 C C . SER A 1 322 ? 11.369 21.611 -3.094 1.00 88.69 322 SER A C 1
ATOM 2528 O O . SER A 1 322 ? 11.731 22.715 -2.674 1.00 88.69 322 SER A O 1
ATOM 2530 N N . PRO A 1 323 ? 11.512 21.284 -4.397 1.00 90.88 323 PRO A N 1
ATOM 2531 C CA . PRO A 1 323 ? 11.070 20.052 -5.051 1.00 90.88 323 PRO A CA 1
ATOM 2532 C C . PRO A 1 323 ? 12.092 18.909 -4.928 1.00 90.88 323 PRO A C 1
ATOM 2534 O O . PRO A 1 323 ? 13.298 19.137 -4.998 1.00 90.88 323 PRO A O 1
ATOM 2537 N N . VAL A 1 324 ? 11.593 17.675 -4.844 1.00 87.31 324 VAL A N 1
ATOM 2538 C CA . VAL A 1 324 ? 12.395 16.447 -4.946 1.00 87.31 324 VAL A CA 1
ATOM 2539 C C . VAL A 1 324 ? 12.301 15.923 -6.376 1.00 87.31 324 VAL A C 1
ATOM 2541 O O . VAL A 1 324 ? 11.198 15.730 -6.888 1.00 87.31 324 VAL A O 1
ATOM 2544 N N . VAL A 1 325 ? 13.444 15.702 -7.025 1.00 86.31 325 VAL A N 1
ATOM 2545 C CA . VAL A 1 325 ? 13.521 15.239 -8.419 1.00 86.31 325 VAL A CA 1
ATOM 2546 C C . VAL A 1 325 ? 14.143 13.851 -8.462 1.00 86.31 325 VAL A C 1
ATOM 2548 O O . VAL A 1 325 ? 15.199 13.620 -7.878 1.00 86.31 325 VAL A O 1
ATOM 2551 N N . ILE A 1 326 ? 13.486 12.938 -9.167 1.00 83.88 326 ILE A N 1
ATOM 2552 C CA . ILE A 1 326 ? 13.873 11.534 -9.305 1.00 83.88 326 ILE A CA 1
ATOM 2553 C C . ILE A 1 326 ? 13.941 11.209 -10.787 1.00 83.88 326 ILE A C 1
ATOM 2555 O O . ILE A 1 326 ? 13.088 11.658 -11.547 1.00 83.88 326 ILE A O 1
ATOM 2559 N N . TYR A 1 327 ? 14.913 10.406 -11.187 1.00 82.25 327 TYR A N 1
ATOM 2560 C CA . TYR A 1 327 ? 14.999 9.851 -12.527 1.00 82.25 327 TYR A CA 1
ATOM 2561 C C . TYR A 1 327 ? 14.865 8.344 -12.391 1.00 82.25 327 TYR A C 1
ATOM 2563 O O . TYR A 1 327 ? 15.769 7.675 -11.889 1.00 82.25 327 TYR A O 1
ATOM 2571 N N . LEU A 1 328 ? 13.703 7.828 -12.784 1.00 81.00 328 LEU A N 1
ATOM 2572 C CA . LEU A 1 328 ? 13.469 6.394 -12.849 1.00 81.00 328 LEU A CA 1
ATOM 2573 C C . LEU A 1 328 ? 13.826 5.919 -14.262 1.00 81.00 328 LEU A C 1
ATOM 2575 O O . LEU A 1 328 ? 13.180 6.383 -15.205 1.00 81.00 328 LEU A O 1
ATOM 2579 N N . PRO A 1 329 ? 14.802 5.009 -14.435 1.00 80.56 329 PRO A N 1
ATOM 2580 C CA . PRO A 1 329 ? 15.015 4.349 -15.721 1.00 80.56 329 PRO A CA 1
ATOM 2581 C C . PRO A 1 329 ? 13.704 3.732 -16.222 1.00 80.56 329 PRO A C 1
ATOM 2583 O O . PRO A 1 329 ? 12.884 3.296 -15.407 1.00 80.56 329 PRO A O 1
ATOM 2586 N N . VAL A 1 330 ? 13.503 3.653 -17.541 1.00 82.62 330 VAL A N 1
ATOM 2587 C CA . VAL A 1 330 ? 12.287 3.051 -18.127 1.00 82.62 330 VAL A CA 1
ATOM 2588 C C . VAL A 1 330 ? 12.025 1.648 -17.569 1.00 82.62 330 VAL A C 1
ATOM 2590 O O . VAL A 1 330 ? 10.889 1.326 -17.215 1.00 82.62 330 VAL A O 1
ATOM 2593 N N . SER A 1 331 ? 13.076 0.849 -17.384 1.00 77.25 331 SER A N 1
ATOM 2594 C CA . SER A 1 331 ? 13.000 -0.480 -16.771 1.00 77.25 331 SER A CA 1
ATOM 2595 C C . SER A 1 331 ? 12.450 -0.472 -15.334 1.00 77.25 331 SER A C 1
ATOM 2597 O O . SER A 1 331 ? 11.544 -1.248 -15.023 1.00 77.25 331 SER A O 1
ATOM 2599 N N . SER A 1 332 ? 12.923 0.426 -14.464 1.00 76.06 332 SER A N 1
ATOM 2600 C CA . SER A 1 332 ? 12.398 0.585 -13.096 1.00 76.06 332 SER A CA 1
ATOM 2601 C C . SER A 1 332 ? 10.995 1.185 -13.079 1.00 76.06 332 SER A C 1
ATOM 2603 O O . SER A 1 332 ? 10.164 0.778 -12.270 1.00 76.06 332 SER A O 1
ATOM 2605 N N . TYR A 1 333 ? 10.698 2.109 -13.996 1.00 79.06 333 TYR A N 1
ATOM 2606 C CA . TYR A 1 333 ? 9.383 2.736 -14.117 1.00 79.06 333 TYR A CA 1
ATOM 2607 C C . TYR A 1 333 ? 8.293 1.706 -14.468 1.00 79.06 333 TYR A C 1
ATOM 2609 O O . TYR A 1 333 ? 7.232 1.697 -13.842 1.00 79.06 333 TYR A O 1
ATOM 2617 N N . TYR A 1 334 ? 8.571 0.776 -15.393 1.00 72.06 334 TYR A N 1
ATOM 2618 C CA . TYR A 1 334 ? 7.704 -0.386 -15.653 1.00 72.06 334 TYR A CA 1
ATOM 2619 C C . TYR A 1 334 ? 7.751 -1.439 -14.532 1.00 72.06 334 TYR A C 1
ATOM 2621 O O . TYR A 1 334 ? 6.810 -2.214 -14.365 1.00 72.06 334 TYR A O 1
ATOM 2629 N N . GLY A 1 335 ? 8.823 -1.460 -13.737 1.00 65.88 335 GLY A N 1
ATOM 2630 C CA . GLY A 1 335 ? 8.992 -2.328 -12.571 1.00 65.88 335 GLY A CA 1
ATOM 2631 C C . GLY A 1 335 ? 8.125 -1.973 -11.356 1.00 65.88 335 GLY A C 1
ATOM 2632 O O . GLY A 1 335 ? 8.012 -2.799 -10.452 1.00 65.88 335 GLY A O 1
ATOM 2633 N N . LEU A 1 336 ? 7.468 -0.805 -11.332 1.00 62.22 336 LEU A N 1
ATOM 2634 C CA . LEU A 1 336 ? 6.561 -0.375 -10.249 1.00 62.22 336 LEU A CA 1
ATOM 2635 C C . LEU A 1 336 ? 5.223 -1.154 -10.191 1.00 62.22 336 LEU A C 1
ATOM 2637 O O . LEU A 1 336 ? 4.346 -0.808 -9.395 1.00 62.22 336 LEU A O 1
ATOM 2641 N N . GLY A 1 337 ? 5.064 -2.198 -11.010 1.00 58.78 337 GLY A N 1
ATOM 2642 C CA . GLY A 1 337 ? 3.852 -3.015 -11.125 1.00 58.78 337 GLY A CA 1
ATOM 2643 C C . GLY A 1 337 ? 2.782 -2.387 -12.026 1.00 58.78 337 GLY A C 1
ATOM 2644 O O . GLY A 1 337 ? 2.924 -1.256 -12.499 1.00 58.78 337 GLY A O 1
ATOM 2645 N N . PHE A 1 338 ? 1.682 -3.115 -12.256 1.00 51.12 338 PHE A N 1
ATOM 2646 C CA . PHE A 1 338 ? 0.600 -2.712 -13.178 1.00 51.12 338 PHE A CA 1
ATOM 2647 C C . PHE A 1 338 ? -0.001 -1.329 -12.898 1.00 51.12 338 PHE A C 1
ATOM 2649 O O . PHE A 1 338 ? -0.384 -0.623 -13.833 1.00 51.12 338 PHE A O 1
ATOM 2656 N N . ASP A 1 339 ? -0.053 -0.928 -11.628 1.00 58.25 339 ASP A N 1
ATOM 2657 C CA . ASP A 1 339 ? -0.676 0.329 -11.214 1.00 58.25 339 ASP A CA 1
ATOM 2658 C C . ASP A 1 339 ? 0.286 1.530 -11.228 1.00 58.25 339 ASP A C 1
ATOM 2660 O O . ASP A 1 339 ? -0.161 2.646 -10.955 1.00 58.25 339 ASP A O 1
ATOM 2664 N N . ARG A 1 340 ? 1.584 1.318 -11.523 1.00 75.50 340 ARG A N 1
ATOM 2665 C CA . ARG A 1 340 ? 2.650 2.342 -11.525 1.00 75.50 340 ARG A CA 1
ATOM 2666 C C . ARG A 1 340 ? 2.508 3.323 -10.356 1.00 75.50 340 ARG A C 1
ATOM 2668 O O . ARG A 1 340 ? 2.260 4.515 -10.538 1.00 75.50 340 ARG A O 1
ATOM 2675 N N . GLN A 1 341 ? 2.607 2.810 -9.132 1.00 81.00 341 GLN A N 1
ATOM 2676 C CA . GLN A 1 341 ? 2.384 3.610 -7.927 1.00 81.00 341 GLN A CA 1
ATOM 2677 C C . GLN A 1 341 ? 3.689 3.977 -7.230 1.00 81.00 341 GLN A C 1
ATOM 2679 O O . GLN A 1 341 ? 4.522 3.123 -6.933 1.00 81.00 341 GLN A O 1
ATOM 2684 N N . LEU A 1 342 ? 3.821 5.254 -6.882 1.00 81.81 342 LEU A N 1
ATOM 2685 C CA . LEU A 1 342 ? 4.923 5.771 -6.086 1.00 81.81 342 LEU A CA 1
ATOM 2686 C C . LEU A 1 342 ? 4.462 6.026 -4.651 1.00 81.81 342 LEU A C 1
ATOM 2688 O O . LEU A 1 342 ? 3.513 6.772 -4.407 1.00 81.81 342 LEU A O 1
ATOM 2692 N N . SER A 1 343 ? 5.152 5.419 -3.686 1.00 83.81 343 SER A N 1
ATOM 2693 C CA . SER A 1 343 ? 4.958 5.733 -2.268 1.00 83.81 343 SER A CA 1
ATOM 2694 C C . SER A 1 343 ? 5.783 6.961 -1.896 1.00 83.81 343 SER A C 1
ATOM 2696 O O . SER A 1 343 ? 7.002 6.962 -2.064 1.00 83.81 343 SER A O 1
ATOM 2698 N N . VAL A 1 344 ? 5.123 7.990 -1.371 1.00 86.44 344 VAL A N 1
ATOM 2699 C CA . VAL A 1 344 ? 5.740 9.254 -0.957 1.00 86.44 344 VAL A CA 1
ATOM 2700 C C . VAL A 1 344 ? 5.331 9.546 0.477 1.00 86.44 344 VAL A C 1
ATOM 2702 O O . VAL A 1 344 ? 4.141 9.593 0.787 1.00 86.44 344 VAL A O 1
ATOM 2705 N N . THR A 1 345 ? 6.302 9.793 1.348 1.00 87.31 345 THR A N 1
ATOM 2706 C CA . THR A 1 345 ? 6.016 10.318 2.682 1.00 87.31 345 THR A CA 1
ATOM 2707 C C . THR A 1 345 ? 6.278 11.813 2.700 1.00 87.31 345 THR A C 1
ATOM 2709 O O . THR A 1 345 ? 7.401 12.255 2.458 1.00 87.31 345 THR A O 1
ATOM 2712 N N . SER A 1 346 ? 5.245 12.584 3.018 1.00 89.88 346 SER A N 1
ATOM 2713 C CA . SER A 1 346 ? 5.326 14.030 3.212 1.00 89.88 346 SER A CA 1
ATOM 2714 C C . SER A 1 346 ? 5.492 14.345 4.696 1.00 89.88 346 SER A C 1
ATOM 2716 O O . SER A 1 346 ? 4.886 13.683 5.532 1.00 89.88 346 SER A O 1
ATOM 2718 N N . MET A 1 347 ? 6.264 15.368 5.038 1.00 87.06 347 MET A N 1
ATOM 2719 C CA . MET A 1 347 ? 6.417 15.862 6.407 1.00 87.06 347 MET A CA 1
ATOM 2720 C C . MET A 1 347 ? 5.854 17.274 6.525 1.00 87.06 347 MET A C 1
ATOM 2722 O O . MET A 1 347 ? 6.151 18.131 5.686 1.00 87.06 347 MET A O 1
ATOM 2726 N N . ASP A 1 348 ? 5.058 17.521 7.566 1.00 82.81 348 ASP A N 1
ATOM 2727 C CA . ASP A 1 348 ? 4.628 18.880 7.912 1.00 82.81 348 ASP A CA 1
ATOM 2728 C C . ASP A 1 348 ? 5.730 19.682 8.631 1.00 82.81 348 ASP A C 1
ATOM 2730 O O . ASP A 1 348 ? 6.804 19.171 8.948 1.00 82.81 348 ASP A O 1
ATOM 2734 N N . GLU A 1 349 ? 5.462 20.961 8.919 1.00 80.19 349 GLU A N 1
ATOM 2735 C CA . GLU A 1 349 ? 6.403 21.856 9.615 1.00 80.19 349 GLU A CA 1
ATOM 2736 C C . GLU A 1 349 ? 6.797 21.366 11.022 1.00 80.19 349 GLU A C 1
ATOM 2738 O O . GLU A 1 349 ? 7.809 21.803 11.570 1.00 80.19 349 GLU A O 1
ATOM 2743 N N . SER A 1 350 ? 5.998 20.482 11.631 1.00 75.50 350 SER A N 1
ATOM 2744 C CA . SER A 1 350 ? 6.288 19.875 12.936 1.00 75.50 350 SER A CA 1
ATOM 2745 C C . SER A 1 350 ? 7.094 18.573 12.806 1.00 75.50 350 SER A C 1
ATOM 2747 O O . SER A 1 350 ? 7.434 17.968 13.823 1.00 75.50 350 SER A O 1
ATOM 2749 N N . GLY A 1 351 ? 7.422 18.150 11.580 1.00 75.38 351 GLY A N 1
ATOM 2750 C CA . GLY A 1 351 ? 8.145 16.916 11.283 1.00 75.38 351 GLY A CA 1
ATOM 2751 C C . GLY A 1 351 ? 7.278 15.659 11.365 1.00 75.38 351 GLY A C 1
ATOM 2752 O O . GLY A 1 351 ? 7.819 14.563 11.512 1.00 75.38 351 GLY A O 1
ATOM 2753 N N . TYR A 1 352 ? 5.950 15.798 11.318 1.00 78.06 352 TYR A N 1
ATOM 2754 C CA . TYR A 1 352 ? 5.042 14.658 11.385 1.00 78.06 352 TYR A CA 1
ATOM 2755 C C . TYR A 1 352 ? 4.813 14.043 9.987 1.00 78.06 352 TYR A C 1
ATOM 2757 O O . TYR A 1 352 ? 4.578 14.798 9.038 1.00 78.06 352 TYR A O 1
ATOM 2765 N N . PRO A 1 353 ? 4.861 12.700 9.844 1.00 81.56 353 PRO A N 1
ATOM 2766 C CA . PRO A 1 353 ? 4.772 12.021 8.552 1.00 81.56 353 PRO A CA 1
ATOM 2767 C C . PRO A 1 353 ? 3.338 11.782 8.062 1.00 81.56 353 PRO A C 1
ATOM 2769 O O . PRO A 1 353 ? 2.458 11.351 8.808 1.00 81.56 353 PRO A O 1
ATOM 2772 N N . TYR A 1 354 ? 3.147 11.956 6.757 1.00 82.94 354 TYR A N 1
ATOM 2773 C CA . TYR A 1 354 ? 1.923 11.682 6.014 1.00 82.94 354 TYR A CA 1
ATOM 2774 C C . TYR A 1 354 ? 2.247 10.740 4.857 1.00 82.94 354 TYR A C 1
ATOM 2776 O O . TYR A 1 354 ? 3.011 11.094 3.960 1.00 82.94 354 TYR A O 1
ATOM 2784 N N . GLU A 1 355 ? 1.679 9.538 4.874 1.00 82.31 355 GLU A N 1
ATOM 2785 C CA . GLU A 1 355 ? 1.883 8.553 3.811 1.00 82.31 355 GLU A CA 1
ATOM 2786 C C . GLU A 1 355 ? 0.937 8.829 2.642 1.00 82.31 355 GLU A C 1
ATOM 2788 O O . GLU A 1 355 ? -0.279 8.928 2.821 1.00 82.31 355 GLU A O 1
ATOM 2793 N N . ASN A 1 356 ? 1.499 8.911 1.441 1.00 83.12 356 ASN A N 1
ATOM 2794 C CA . ASN A 1 356 ? 0.773 9.119 0.200 1.00 83.12 356 ASN A CA 1
ATOM 2795 C C . ASN A 1 356 ? 1.161 8.051 -0.823 1.00 83.12 356 ASN A C 1
ATOM 2797 O O . ASN A 1 356 ? 2.317 7.633 -0.912 1.00 83.12 356 ASN A O 1
ATOM 2801 N N . THR A 1 357 ? 0.188 7.657 -1.635 1.00 84.81 357 THR A N 1
ATOM 2802 C CA . THR A 1 357 ? 0.400 6.805 -2.803 1.00 84.81 357 THR A CA 1
ATOM 2803 C C . THR A 1 357 ? -0.028 7.588 -4.030 1.00 84.81 357 THR A C 1
ATOM 2805 O O . THR A 1 357 ? -1.169 8.043 -4.110 1.00 84.81 357 THR A O 1
ATOM 2808 N N . VAL A 1 358 ? 0.897 7.778 -4.965 1.00 85.56 358 VAL A N 1
ATOM 2809 C CA . VAL A 1 358 ? 0.677 8.551 -6.186 1.00 85.56 358 VAL A CA 1
ATOM 2810 C C . VAL A 1 358 ? 0.633 7.597 -7.366 1.00 85.56 358 VAL A C 1
ATOM 2812 O O . VAL A 1 358 ? 1.571 6.833 -7.568 1.00 85.56 358 VAL A O 1
ATOM 2815 N N . ALA A 1 359 ? -0.445 7.652 -8.145 1.00 87.88 359 ALA A N 1
ATOM 2816 C CA . ALA A 1 359 ? -0.513 6.962 -9.426 1.00 87.88 359 ALA A CA 1
ATOM 2817 C C . ALA A 1 359 ? 0.263 7.765 -10.475 1.00 87.88 359 ALA A C 1
ATOM 2819 O O . ALA A 1 359 ? -0.010 8.951 -10.674 1.00 87.88 359 ALA A O 1
ATOM 2820 N N . LEU A 1 360 ? 1.219 7.111 -11.123 1.00 87.12 360 LEU A N 1
ATOM 2821 C CA . LEU A 1 360 ? 1.989 7.654 -12.231 1.00 87.12 360 LEU A CA 1
ATOM 2822 C C . LEU A 1 360 ? 1.249 7.365 -13.543 1.00 87.12 360 LEU A C 1
ATOM 2824 O O . LEU A 1 360 ? 0.618 6.320 -13.711 1.00 87.12 360 LEU A O 1
ATOM 2828 N N . THR A 1 361 ? 1.262 8.330 -14.452 1.00 88.44 361 THR A N 1
ATOM 2829 C CA . THR A 1 361 ? 0.373 8.367 -15.621 1.00 88.44 361 THR A CA 1
ATOM 2830 C C . THR A 1 361 ? 1.107 8.390 -16.951 1.00 88.44 361 THR A C 1
ATOM 2832 O O . THR A 1 361 ? 0.488 8.104 -17.977 1.00 88.44 361 THR A O 1
ATOM 2835 N N . LEU A 1 362 ? 2.400 8.715 -16.956 1.00 90.44 362 LEU A N 1
ATOM 2836 C CA . LEU A 1 362 ? 3.203 8.723 -18.170 1.00 90.44 362 LEU A CA 1
ATOM 2837 C C . LEU A 1 362 ? 3.386 7.289 -18.691 1.00 90.44 362 LEU A C 1
ATOM 2839 O O . LEU A 1 362 ? 3.675 6.364 -17.938 1.00 90.44 362 LEU A O 1
ATOM 2843 N N . ASP A 1 363 ? 3.217 7.081 -19.996 1.00 87.44 363 ASP A N 1
ATOM 2844 C CA . ASP A 1 363 ? 3.553 5.812 -20.646 1.00 87.44 363 ASP A CA 1
ATOM 2845 C C . ASP A 1 363 ? 4.815 5.991 -21.495 1.00 87.44 363 ASP A C 1
ATOM 2847 O O . ASP A 1 363 ? 4.741 6.628 -22.549 1.00 87.44 363 ASP A O 1
ATOM 2851 N N . PRO A 1 364 ? 5.982 5.467 -21.063 1.00 83.81 364 PRO A N 1
ATOM 2852 C CA . PRO A 1 364 ? 7.218 5.597 -21.832 1.00 83.81 364 PRO A CA 1
ATOM 2853 C C . PRO A 1 364 ? 7.082 5.064 -23.261 1.00 83.81 364 PRO A C 1
ATOM 2855 O O . PRO A 1 364 ? 7.694 5.608 -24.174 1.00 83.81 364 PRO A O 1
ATOM 2858 N N . ALA A 1 365 ? 6.213 4.072 -23.479 1.00 85.81 365 ALA A N 1
ATOM 2859 C CA . ALA A 1 365 ? 5.899 3.498 -24.784 1.00 85.81 365 ALA A CA 1
ATOM 2860 C C . ALA A 1 365 ? 5.473 4.519 -25.854 1.00 85.81 365 ALA A C 1
ATOM 2862 O O . ALA A 1 365 ? 5.621 4.245 -27.043 1.00 85.81 365 ALA A O 1
ATOM 2863 N N . ASP A 1 366 ? 4.960 5.689 -25.465 1.00 89.00 366 ASP A N 1
ATOM 2864 C CA . ASP A 1 366 ? 4.585 6.751 -26.406 1.00 89.00 366 ASP A CA 1
ATOM 2865 C C . ASP A 1 366 ? 5.789 7.510 -26.993 1.00 89.00 366 ASP A C 1
ATOM 2867 O O . ASP A 1 366 ? 5.626 8.279 -27.943 1.00 89.00 366 ASP A O 1
ATOM 2871 N N . TYR A 1 367 ? 6.992 7.291 -26.456 1.00 90.00 367 TYR A N 1
ATOM 2872 C CA . TYR A 1 367 ? 8.231 7.942 -26.889 1.00 90.00 367 TYR A CA 1
ATOM 2873 C C . TYR A 1 367 ? 9.136 7.046 -27.745 1.00 90.00 367 TYR A C 1
ATOM 2875 O O . TYR A 1 367 ? 10.127 7.538 -28.285 1.00 90.00 367 TYR A O 1
ATOM 2883 N N . PHE A 1 368 ? 8.783 5.769 -27.912 1.00 90.31 368 PHE A N 1
ATOM 2884 C CA . PHE A 1 368 ? 9.532 4.802 -28.717 1.00 90.31 368 PHE A CA 1
ATOM 2885 C C . PHE A 1 368 ? 8.848 4.520 -30.053 1.00 90.31 368 PHE A C 1
ATOM 2887 O O . PHE A 1 368 ? 7.632 4.670 -30.197 1.00 90.31 368 PHE A O 1
ATOM 2894 N N . SER A 1 369 ? 9.641 4.112 -31.045 1.00 91.00 369 SER A N 1
ATOM 2895 C CA . SER A 1 369 ? 9.147 3.874 -32.400 1.00 91.00 369 SER A CA 1
ATOM 2896 C C . SER A 1 369 ? 8.161 2.698 -32.469 1.00 91.00 369 SER A C 1
ATOM 2898 O O . SER A 1 369 ? 8.376 1.636 -31.872 1.00 91.00 369 SER A O 1
ATOM 2900 N N . ASP A 1 370 ? 7.091 2.868 -33.250 1.00 93.62 370 ASP A N 1
ATOM 2901 C CA . ASP A 1 370 ? 6.184 1.801 -33.693 1.00 93.62 370 ASP A CA 1
ATOM 2902 C C . ASP A 1 370 ? 6.566 1.242 -35.078 1.00 93.62 370 ASP A C 1
ATOM 2904 O O . ASP A 1 370 ? 5.892 0.356 -35.607 1.00 93.62 370 ASP A O 1
ATOM 2908 N N . GLU A 1 371 ? 7.656 1.738 -35.676 1.00 95.69 371 GLU A N 1
ATOM 2909 C CA . GLU A 1 371 ? 8.147 1.240 -36.958 1.00 95.69 371 GLU A CA 1
ATOM 2910 C C . GLU A 1 371 ? 8.786 -0.154 -36.808 1.00 95.69 371 GLU A C 1
ATOM 2912 O O . GLU A 1 371 ? 9.493 -0.405 -35.827 1.00 95.69 371 GLU A O 1
ATOM 2917 N N . PRO A 1 372 ? 8.593 -1.058 -37.791 1.00 95.38 372 PRO A N 1
ATOM 2918 C CA . PRO A 1 372 ? 9.224 -2.372 -37.784 1.00 95.38 372 PRO A CA 1
ATOM 2919 C C . PRO A 1 372 ? 10.749 -2.292 -37.669 1.00 95.38 372 PRO A C 1
ATOM 2921 O O . PRO A 1 372 ? 11.416 -1.672 -38.502 1.00 95.38 372 PRO A O 1
ATOM 2924 N N . LEU A 1 373 ? 11.287 -2.977 -36.666 1.00 94.69 373 LEU A N 1
ATOM 2925 C CA . LEU A 1 373 ? 12.713 -3.123 -36.410 1.00 94.69 373 LEU A CA 1
ATOM 2926 C C . LEU A 1 373 ? 13.240 -4.425 -37.042 1.00 94.69 373 LEU A C 1
ATOM 2928 O O . LEU A 1 373 ? 12.493 -5.326 -37.430 1.00 94.69 373 LEU A O 1
ATOM 2932 N N . THR A 1 374 ? 14.554 -4.523 -37.209 1.00 94.25 374 THR A N 1
ATOM 2933 C CA . THR A 1 374 ? 15.239 -5.763 -37.595 1.00 94.25 374 THR A CA 1
ATOM 2934 C C . THR A 1 374 ? 16.572 -5.796 -36.869 1.00 94.25 374 THR A C 1
ATOM 2936 O O . THR A 1 374 ? 17.362 -4.869 -37.046 1.00 94.25 374 THR A O 1
ATOM 2939 N N . MET A 1 375 ? 16.806 -6.826 -36.051 1.00 95.38 375 MET A N 1
ATOM 2940 C CA . MET A 1 375 ? 18.097 -6.964 -35.365 1.00 95.38 375 MET A CA 1
ATOM 2941 C C . MET A 1 375 ? 19.187 -7.390 -36.348 1.00 95.38 375 MET A C 1
ATOM 2943 O O . MET A 1 375 ? 18.930 -8.085 -37.335 1.00 95.38 375 MET A O 1
ATOM 2947 N N . ASN A 1 376 ? 20.420 -6.980 -36.072 1.00 94.62 376 ASN A N 1
ATOM 2948 C CA . ASN A 1 376 ? 21.581 -7.379 -36.851 1.00 94.62 376 ASN A CA 1
ATOM 2949 C C . ASN A 1 376 ? 21.950 -8.849 -36.609 1.00 94.62 376 ASN A C 1
ATOM 2951 O O . ASN A 1 376 ? 22.392 -9.517 -37.545 1.00 94.62 376 ASN A O 1
ATOM 2955 N N . ASP A 1 377 ? 21.772 -9.357 -35.383 1.00 92.50 377 ASP A N 1
ATOM 2956 C CA . ASP A 1 377 ? 21.893 -10.777 -35.061 1.00 92.50 377 ASP A CA 1
ATOM 2957 C C . ASP A 1 377 ? 20.686 -11.566 -35.608 1.00 92.50 377 ASP A C 1
ATOM 2959 O O . ASP A 1 377 ? 19.568 -11.420 -35.099 1.00 92.50 377 ASP A O 1
ATOM 2963 N N . PRO A 1 378 ? 20.883 -12.458 -36.600 1.00 92.06 378 PRO A N 1
ATOM 2964 C CA . PRO A 1 378 ? 19.788 -13.209 -37.205 1.00 92.06 378 PRO A CA 1
ATOM 2965 C C . PRO A 1 378 ? 19.066 -14.136 -36.226 1.00 92.06 378 PRO A C 1
ATOM 2967 O O . PRO A 1 378 ? 17.886 -14.417 -36.426 1.00 92.06 378 PRO A O 1
ATOM 2970 N N . PHE A 1 379 ? 19.754 -14.646 -35.196 1.00 93.69 379 PHE A N 1
ATOM 2971 C CA . PHE A 1 379 ? 19.107 -15.514 -34.210 1.00 93.69 379 PHE A CA 1
ATOM 2972 C C . PHE A 1 379 ? 18.192 -14.719 -33.284 1.00 93.69 379 PHE A C 1
ATOM 2974 O O . PHE A 1 379 ? 17.052 -15.128 -33.064 1.00 93.69 379 PHE A O 1
ATOM 2981 N N . LEU A 1 380 ? 18.654 -13.563 -32.804 1.00 95.12 380 LEU A N 1
ATOM 2982 C CA . LEU A 1 380 ? 17.831 -12.645 -32.027 1.00 95.12 380 LEU A CA 1
ATOM 2983 C C . LEU A 1 380 ? 16.625 -12.134 -32.826 1.00 95.12 380 LEU A C 1
ATOM 2985 O O . LEU A 1 380 ? 15.511 -12.204 -32.313 1.00 95.12 380 LEU A O 1
ATOM 2989 N N . ASP A 1 381 ? 16.813 -11.702 -34.080 1.00 96.25 381 ASP A N 1
ATOM 2990 C CA . ASP A 1 381 ? 15.712 -11.260 -34.955 1.00 96.25 381 ASP A CA 1
ATOM 2991 C C . ASP A 1 381 ? 14.671 -12.376 -35.153 1.00 96.25 381 ASP A C 1
ATOM 2993 O O . ASP A 1 381 ? 13.475 -12.155 -34.966 1.00 96.25 381 ASP A O 1
ATOM 2997 N N . ALA A 1 382 ? 15.112 -13.604 -35.457 1.00 95.88 382 ALA A N 1
ATOM 2998 C CA . ALA A 1 382 ? 14.214 -14.741 -35.654 1.00 95.88 382 ALA A CA 1
ATOM 2999 C C . ALA A 1 382 ? 13.436 -15.108 -34.378 1.00 95.88 382 ALA A C 1
ATOM 3001 O O . ALA A 1 382 ? 12.222 -15.318 -34.439 1.00 95.88 382 ALA A O 1
ATOM 3002 N N . ALA A 1 383 ? 14.109 -15.135 -33.223 1.00 96.00 383 ALA A N 1
ATOM 3003 C CA . ALA A 1 383 ? 13.475 -15.408 -31.937 1.00 96.00 383 ALA A CA 1
ATOM 3004 C C . ALA A 1 383 ? 12.445 -14.328 -31.562 1.00 96.00 383 ALA A C 1
ATOM 3006 O O . ALA A 1 383 ? 11.361 -14.659 -31.081 1.00 96.00 383 ALA A O 1
ATOM 3007 N N . LEU A 1 384 ? 12.744 -13.046 -31.807 1.00 96.50 384 LEU A N 1
ATOM 3008 C CA . LEU A 1 384 ? 11.804 -11.943 -31.576 1.00 96.50 384 LEU A CA 1
ATOM 3009 C C . LEU A 1 384 ? 10.584 -12.043 -32.498 1.00 96.50 384 LEU A C 1
ATOM 3011 O O . LEU A 1 384 ? 9.456 -11.897 -32.028 1.00 96.50 384 LEU A O 1
ATOM 3015 N N . ARG A 1 385 ? 10.782 -12.357 -33.785 1.00 96.69 385 ARG A N 1
ATOM 3016 C CA . ARG A 1 385 ? 9.671 -12.553 -34.731 1.00 96.69 385 ARG A CA 1
ATOM 3017 C C . ARG A 1 385 ? 8.756 -13.699 -34.327 1.00 96.69 385 ARG A C 1
ATOM 3019 O O . ARG A 1 385 ? 7.542 -13.569 -34.450 1.00 96.69 385 ARG A O 1
ATOM 3026 N N . GLU A 1 386 ? 9.318 -14.799 -33.834 1.00 96.81 386 GLU A N 1
ATOM 3027 C CA . GLU A 1 386 ? 8.524 -15.908 -33.302 1.00 96.81 386 GLU A CA 1
ATOM 3028 C C . GLU A 1 386 ? 7.783 -15.492 -32.021 1.00 96.81 386 GLU A C 1
ATOM 3030 O O . GLU A 1 386 ? 6.584 -15.736 -31.900 1.00 96.81 386 GLU A O 1
ATOM 3035 N N . TYR A 1 387 ? 8.457 -14.790 -31.101 1.00 94.62 387 TYR A N 1
ATOM 3036 C CA . TYR A 1 387 ? 7.869 -14.332 -29.837 1.00 94.62 387 TYR A CA 1
ATOM 3037 C C . TYR A 1 387 ? 6.694 -13.369 -30.027 1.00 94.62 387 TYR A C 1
ATOM 3039 O O . TYR A 1 387 ? 5.653 -13.541 -29.393 1.00 94.62 387 TYR A O 1
ATOM 3047 N N . PHE A 1 388 ? 6.836 -12.382 -30.912 1.00 93.88 388 PHE A N 1
ATOM 3048 C CA . PHE A 1 388 ? 5.779 -11.413 -31.214 1.00 93.88 388 PHE A CA 1
ATOM 3049 C C . PHE A 1 388 ? 4.807 -11.892 -32.307 1.00 93.88 388 PHE A C 1
ATOM 3051 O O . PHE A 1 388 ? 3.764 -11.276 -32.524 1.00 93.88 388 PHE A O 1
ATOM 3058 N N . GLY A 1 389 ? 5.104 -13.009 -32.981 1.00 94.44 389 GLY A N 1
ATOM 3059 C CA . GLY A 1 389 ? 4.283 -13.572 -34.055 1.00 94.44 389 GLY A CA 1
ATOM 3060 C C . GLY A 1 389 ? 4.325 -12.782 -35.371 1.00 94.44 389 GLY A C 1
ATOM 3061 O O . GLY A 1 389 ? 3.373 -12.855 -36.154 1.00 94.44 389 GLY A O 1
ATOM 3062 N N . GLY A 1 390 ? 5.390 -12.015 -35.627 1.00 93.88 390 GLY A N 1
ATOM 3063 C CA . GLY A 1 390 ? 5.523 -11.163 -36.808 1.00 93.88 390 GLY A CA 1
ATOM 3064 C C . GLY A 1 390 ? 6.598 -10.083 -36.685 1.00 93.88 390 GLY A C 1
ATOM 3065 O O . GLY A 1 390 ? 7.619 -10.278 -36.034 1.00 93.88 390 GLY A O 1
ATOM 3066 N N . ASP A 1 391 ? 6.379 -8.955 -37.362 1.00 96.00 391 ASP A N 1
ATOM 3067 C CA . ASP A 1 391 ? 7.196 -7.752 -37.173 1.00 96.00 391 ASP A CA 1
ATOM 3068 C C . ASP A 1 391 ? 7.028 -7.209 -35.742 1.00 96.00 391 ASP A C 1
ATOM 3070 O O . ASP A 1 391 ? 5.960 -7.354 -35.148 1.00 96.00 391 ASP A O 1
ATOM 3074 N N . TYR A 1 392 ? 8.078 -6.579 -35.218 1.00 95.50 392 TYR A N 1
ATOM 3075 C CA . TYR A 1 392 ? 8.130 -5.983 -33.880 1.00 95.50 392 TYR A CA 1
ATOM 3076 C C . TYR A 1 392 ? 8.801 -4.603 -33.945 1.00 95.50 392 TYR A C 1
ATOM 3078 O O . TYR A 1 392 ? 9.551 -4.330 -34.887 1.00 95.50 392 TYR A O 1
ATOM 3086 N N . SER A 1 393 ? 8.555 -3.740 -32.960 1.00 95.38 393 SER A N 1
ATOM 3087 C CA . SER A 1 393 ? 9.155 -2.400 -32.852 1.00 95.38 393 SER A CA 1
ATOM 3088 C C . SER A 1 393 ? 9.857 -2.170 -31.507 1.00 95.38 393 SER A C 1
ATOM 3090 O O . SER A 1 393 ? 9.770 -3.000 -30.605 1.00 95.38 393 SER A O 1
ATOM 3092 N N . GLU A 1 394 ? 10.525 -1.024 -31.332 1.00 91.62 394 GLU A N 1
ATOM 3093 C CA . GLU A 1 394 ? 11.116 -0.631 -30.037 1.00 91.62 394 GLU A CA 1
ATOM 3094 C C . GLU A 1 394 ? 10.069 -0.574 -28.916 1.00 91.62 394 GLU A C 1
ATOM 3096 O O . GLU A 1 394 ? 10.327 -1.013 -27.796 1.00 91.62 394 GLU A O 1
ATOM 3101 N N . ARG A 1 395 ? 8.853 -0.108 -29.233 1.00 91.38 395 ARG A N 1
ATOM 3102 C CA . ARG A 1 395 ? 7.715 -0.118 -28.303 1.00 91.38 395 ARG A CA 1
ATOM 3103 C C . ARG A 1 395 ? 7.375 -1.530 -27.818 1.00 91.38 395 ARG A C 1
ATOM 3105 O O . ARG A 1 395 ? 7.083 -1.707 -26.638 1.00 91.38 395 ARG A O 1
ATOM 3112 N N . ASP A 1 396 ? 7.418 -2.529 -28.699 1.00 91.62 396 ASP A N 1
ATOM 3113 C CA . ASP A 1 396 ? 7.117 -3.919 -28.333 1.00 91.62 396 ASP A CA 1
ATOM 3114 C C . ASP A 1 396 ? 8.184 -4.509 -27.401 1.00 91.62 396 ASP A C 1
ATOM 3116 O O . ASP A 1 396 ? 7.853 -5.261 -26.475 1.00 91.62 396 ASP A O 1
ATOM 3120 N N . LEU A 1 397 ? 9.453 -4.132 -27.608 1.00 91.56 397 LEU A N 1
ATOM 3121 C CA . LEU A 1 397 ? 10.591 -4.600 -26.811 1.00 91.56 397 LEU A CA 1
ATOM 3122 C C . LEU A 1 397 ? 10.523 -4.165 -25.341 1.00 91.56 397 LEU A C 1
ATOM 3124 O O . LEU A 1 397 ? 11.094 -4.855 -24.498 1.00 91.56 397 LEU A O 1
ATOM 3128 N N . LEU A 1 398 ? 9.778 -3.106 -25.002 1.00 87.44 398 LEU A N 1
ATOM 3129 C CA . LEU A 1 398 ? 9.540 -2.690 -23.609 1.00 87.44 398 LEU A CA 1
ATOM 3130 C C . LEU A 1 398 ? 8.900 -3.789 -22.750 1.00 87.44 398 LEU A C 1
ATOM 3132 O O . LEU A 1 398 ? 9.087 -3.813 -21.536 1.00 87.44 398 LEU A O 1
ATOM 3136 N N . ASN A 1 399 ? 8.171 -4.725 -23.366 1.00 85.31 399 ASN A N 1
ATOM 3137 C CA . ASN A 1 399 ? 7.566 -5.853 -22.655 1.00 85.31 399 ASN A CA 1
ATOM 3138 C C . ASN A 1 399 ? 8.597 -6.898 -22.193 1.00 85.31 399 ASN A C 1
ATOM 3140 O O . ASN A 1 399 ? 8.276 -7.764 -21.374 1.00 85.31 399 ASN A O 1
ATOM 3144 N N . ILE A 1 400 ? 9.822 -6.857 -22.723 1.00 88.19 400 ILE A N 1
ATOM 3145 C CA . ILE A 1 400 ? 10.898 -7.777 -22.361 1.00 88.19 400 ILE A CA 1
ATOM 3146 C C . ILE A 1 400 ? 11.691 -7.149 -21.212 1.00 88.19 400 ILE A C 1
ATOM 3148 O O . ILE A 1 400 ? 12.489 -6.238 -21.404 1.00 88.19 400 ILE A O 1
ATOM 3152 N N . VAL A 1 401 ? 11.493 -7.675 -20.002 1.00 83.81 401 VAL A N 1
ATOM 3153 C CA . VAL A 1 401 ? 12.136 -7.179 -18.770 1.00 83.81 401 VAL A CA 1
ATOM 3154 C C . VAL A 1 401 ? 13.435 -7.908 -18.437 1.00 83.81 401 VAL A C 1
ATOM 3156 O O . VAL A 1 401 ? 14.216 -7.448 -17.601 1.00 83.81 401 VAL A O 1
ATOM 3159 N N . SER A 1 402 ? 13.670 -9.071 -19.048 1.00 86.62 402 SER A N 1
ATOM 3160 C CA . SER A 1 402 ? 14.951 -9.766 -18.958 1.00 86.62 402 SER A CA 1
ATOM 3161 C C . SER A 1 402 ? 15.292 -10.494 -20.247 1.00 86.62 402 SER A C 1
ATOM 3163 O O . SER A 1 402 ? 14.449 -11.178 -20.829 1.00 86.62 402 SER A O 1
ATOM 3165 N N . LEU A 1 403 ? 16.556 -10.378 -20.641 1.00 90.06 403 LEU A N 1
ATOM 3166 C CA . LEU A 1 403 ? 17.110 -10.956 -21.853 1.00 90.06 403 LEU A CA 1
ATOM 3167 C C . LEU A 1 403 ? 18.332 -11.803 -21.503 1.00 90.06 403 LEU A C 1
ATOM 3169 O O . LEU A 1 403 ? 19.281 -11.327 -20.886 1.00 90.06 403 LEU A O 1
ATOM 3173 N N . THR A 1 404 ? 18.329 -13.071 -21.898 1.00 89.44 404 THR A N 1
ATOM 3174 C CA . THR A 1 404 ? 19.535 -13.908 -21.883 1.00 89.44 404 THR A CA 1
ATOM 3175 C C . THR A 1 404 ? 19.824 -14.387 -23.287 1.00 89.44 404 THR A C 1
ATOM 3177 O O . THR A 1 404 ? 18.970 -15.018 -23.899 1.00 89.44 404 THR A O 1
ATOM 3180 N N . ILE A 1 405 ? 21.033 -14.128 -23.773 1.00 90.12 405 ILE A N 1
ATOM 3181 C CA . ILE A 1 405 ? 21.529 -14.608 -25.060 1.00 90.12 405 ILE A CA 1
ATOM 3182 C C . ILE A 1 405 ? 22.783 -15.418 -24.778 1.00 90.12 405 ILE A C 1
ATOM 3184 O O . ILE A 1 405 ? 23.784 -14.898 -24.286 1.00 90.12 405 ILE A O 1
ATOM 3188 N N . SER A 1 406 ? 22.723 -16.716 -25.053 1.00 88.31 406 SER A N 1
ATOM 3189 C CA . SER A 1 406 ? 23.828 -17.629 -24.802 1.00 88.31 406 SER A CA 1
ATOM 3190 C C . SER A 1 406 ? 24.178 -18.378 -26.072 1.00 88.31 406 SER A C 1
ATOM 3192 O O . SER A 1 406 ? 23.489 -19.319 -26.439 1.00 88.31 406 SER A O 1
ATOM 3194 N N . TYR A 1 407 ? 25.320 -18.042 -26.664 1.00 86.06 407 TYR A N 1
ATOM 3195 C CA . TYR A 1 407 ? 26.002 -18.834 -27.691 1.00 86.06 407 TYR A CA 1
ATOM 3196 C C . TYR A 1 407 ? 26.879 -19.946 -27.106 1.00 86.06 407 TYR A C 1
ATOM 3198 O O . TYR A 1 407 ? 27.492 -20.737 -27.821 1.00 86.06 407 TYR A O 1
ATOM 3206 N N . ARG A 1 408 ? 26.933 -20.054 -25.777 1.00 73.56 408 ARG A N 1
ATOM 3207 C CA . ARG A 1 408 ? 27.779 -21.025 -25.094 1.00 73.56 408 ARG A CA 1
ATOM 3208 C C . ARG A 1 408 ? 27.251 -22.456 -25.231 1.00 73.56 408 ARG A C 1
ATOM 3210 O O . ARG A 1 408 ? 26.161 -22.781 -24.773 1.00 73.56 408 ARG A O 1
ATOM 3217 N N . LEU A 1 409 ? 28.110 -23.351 -25.710 1.00 65.50 409 LEU A N 1
ATOM 3218 C CA . LEU A 1 409 ? 27.894 -24.800 -25.688 1.00 65.50 409 LEU A CA 1
ATOM 3219 C C . LEU A 1 409 ? 28.333 -25.372 -24.324 1.00 65.50 409 LEU A C 1
ATOM 3221 O O . LEU A 1 409 ? 29.497 -25.735 -24.132 1.00 65.50 409 LEU A O 1
ATOM 3225 N N . ILE A 1 410 ? 27.439 -25.408 -23.329 1.00 56.59 410 ILE A N 1
ATOM 3226 C CA . ILE A 1 410 ? 27.772 -25.937 -21.993 1.00 56.59 410 ILE A CA 1
ATOM 3227 C C . ILE A 1 410 ? 27.568 -27.456 -21.954 1.00 56.59 410 ILE A C 1
ATOM 3229 O O . ILE A 1 410 ? 26.456 -27.929 -21.759 1.00 56.59 410 ILE A O 1
ATOM 3233 N N . ASN A 1 411 ? 28.653 -28.234 -21.993 1.00 51.75 411 ASN A N 1
ATOM 3234 C CA . ASN A 1 411 ? 28.606 -29.639 -21.571 1.00 51.75 411 ASN A CA 1
ATOM 3235 C C . ASN A 1 411 ? 28.420 -29.702 -20.045 1.00 51.75 411 ASN A C 1
ATOM 3237 O O . ASN A 1 411 ? 29.394 -29.573 -19.300 1.00 51.75 411 ASN A O 1
ATOM 3241 N N . GLY A 1 412 ? 27.192 -29.890 -19.556 1.00 47.53 412 GLY A N 1
ATOM 3242 C CA . GLY A 1 412 ? 26.995 -30.100 -18.120 1.00 47.53 412 GLY A CA 1
ATOM 3243 C C . GLY A 1 412 ? 25.560 -30.228 -17.637 1.00 47.53 412 GLY A C 1
ATOM 3244 O O . GLY A 1 412 ? 25.200 -31.298 -17.166 1.00 47.53 412 GLY A O 1
ATOM 3245 N N . TYR A 1 413 ? 24.764 -29.158 -17.687 1.00 44.25 413 TYR A N 1
ATOM 3246 C CA . TYR A 1 413 ? 23.471 -29.101 -16.978 1.00 44.25 413 TYR A CA 1
ATOM 3247 C C . TYR A 1 413 ? 22.458 -28.112 -17.601 1.00 44.25 413 TYR A C 1
ATOM 3249 O O . TYR A 1 413 ? 21.600 -27.584 -16.902 1.00 44.25 413 TYR A O 1
ATOM 3257 N N . GLY A 1 414 ? 22.548 -27.851 -18.909 1.00 52.44 414 GLY A N 1
ATOM 3258 C CA . GLY A 1 414 ? 21.624 -26.986 -19.655 1.00 52.44 414 GLY A CA 1
ATOM 3259 C C . GLY A 1 414 ? 21.402 -27.487 -21.089 1.00 52.44 414 GLY A C 1
ATOM 3260 O O . GLY A 1 414 ? 21.979 -28.515 -21.454 1.00 52.44 414 GLY A O 1
ATOM 3261 N N . PRO A 1 415 ? 20.565 -26.804 -21.891 1.00 52.56 415 PRO A N 1
ATOM 3262 C CA . PRO A 1 415 ? 20.404 -27.114 -23.311 1.00 52.56 415 PRO A CA 1
ATOM 3263 C C . PRO A 1 415 ? 21.775 -27.060 -24.006 1.00 52.56 415 PRO A C 1
ATOM 3265 O O . PRO A 1 415 ? 22.527 -26.101 -23.847 1.00 52.56 415 PRO A O 1
ATOM 3268 N N . ASN A 1 416 ? 22.137 -28.133 -24.715 1.00 69.06 416 ASN A N 1
ATOM 3269 C CA . ASN A 1 416 ? 23.448 -28.312 -25.357 1.00 69.06 416 ASN A CA 1
ATOM 3270 C C . ASN A 1 416 ? 23.541 -27.557 -26.696 1.00 69.06 416 ASN A C 1
ATOM 3272 O O . ASN A 1 416 ? 24.048 -28.088 -27.682 1.00 69.06 416 ASN A O 1
ATOM 3276 N N . GLU A 1 417 ? 23.017 -26.343 -26.749 1.00 78.81 417 GLU A N 1
ATOM 3277 C CA . GLU A 1 417 ? 22.984 -25.508 -27.942 1.00 78.81 417 GLU A CA 1
ATOM 3278 C C . GLU A 1 417 ? 22.749 -24.046 -27.555 1.00 78.81 417 GLU A C 1
ATOM 3280 O O . GLU A 1 417 ? 22.283 -23.782 -26.438 1.00 78.81 417 GLU A O 1
ATOM 3285 N N . PRO A 1 418 ? 23.071 -23.090 -28.443 1.00 87.94 418 PRO A N 1
ATOM 3286 C CA . PRO A 1 418 ? 22.757 -21.701 -28.191 1.00 87.94 418 PRO A CA 1
ATOM 3287 C C . PRO A 1 418 ? 21.267 -21.480 -27.978 1.00 87.94 418 PRO A C 1
ATOM 3289 O O . PRO A 1 418 ? 20.430 -22.097 -28.641 1.00 87.94 418 PRO A O 1
ATOM 3292 N N . TYR A 1 419 ? 20.947 -20.574 -27.064 1.00 90.00 419 TYR A N 1
ATOM 3293 C CA . TYR A 1 419 ? 19.573 -20.245 -26.739 1.00 90.00 419 TYR A CA 1
ATOM 3294 C C . TYR A 1 419 ? 19.408 -18.765 -26.418 1.00 90.00 419 TYR A C 1
ATOM 3296 O O . TYR A 1 419 ? 20.335 -18.100 -25.944 1.00 90.00 419 TYR A O 1
ATOM 3304 N N . ILE A 1 420 ? 18.189 -18.287 -26.638 1.00 92.75 420 ILE A N 1
ATOM 3305 C CA . ILE A 1 420 ? 17.712 -16.992 -26.176 1.00 92.75 420 ILE A CA 1
ATOM 3306 C C . ILE A 1 420 ? 16.571 -17.236 -25.197 1.00 92.75 420 ILE A C 1
ATOM 3308 O O . ILE A 1 420 ? 15.705 -18.079 -25.429 1.00 92.75 420 ILE A O 1
ATOM 3312 N N . MET A 1 421 ? 16.584 -16.515 -24.083 1.00 92.00 421 MET A N 1
ATOM 3313 C CA . MET A 1 421 ? 15.478 -16.473 -23.141 1.00 92.00 421 MET A CA 1
ATOM 3314 C C . MET A 1 421 ? 14.971 -15.041 -23.031 1.00 92.00 421 MET A C 1
ATOM 3316 O O . MET A 1 421 ? 15.713 -14.153 -22.605 1.00 92.00 421 MET A O 1
ATOM 3320 N N . PHE A 1 422 ? 13.696 -14.843 -23.350 1.00 93.12 422 PHE A N 1
ATOM 3321 C CA . PHE A 1 422 ? 12.975 -13.621 -23.012 1.00 93.12 422 PHE A CA 1
ATOM 3322 C C . PHE A 1 422 ? 12.192 -13.846 -21.728 1.00 93.12 422 PHE A C 1
ATOM 3324 O O . PHE A 1 422 ? 11.581 -14.902 -21.541 1.00 93.12 422 PHE A O 1
ATOM 3331 N N . SER A 1 423 ? 12.193 -12.846 -20.851 1.00 87.69 423 SER A N 1
ATOM 3332 C CA . SER A 1 423 ? 11.268 -12.803 -19.725 1.00 87.69 423 SER A CA 1
ATOM 3333 C C . SER A 1 423 ? 10.413 -11.553 -19.776 1.00 87.69 423 SER A C 1
ATOM 3335 O O . SER A 1 423 ? 10.939 -10.462 -19.980 1.00 87.69 423 SER A O 1
ATOM 3337 N N . ALA A 1 424 ? 9.119 -11.725 -19.531 1.00 84.06 424 ALA A N 1
ATOM 3338 C CA . ALA A 1 424 ? 8.132 -10.656 -19.440 1.00 84.06 424 ALA A CA 1
ATOM 3339 C C . ALA A 1 424 ? 7.322 -10.812 -18.148 1.00 84.06 424 ALA A C 1
ATOM 3341 O O . ALA A 1 424 ? 7.169 -11.928 -17.636 1.00 84.06 424 ALA A O 1
ATOM 3342 N N . ASN A 1 425 ? 6.805 -9.704 -17.621 1.00 72.38 425 ASN A N 1
ATOM 3343 C CA . ASN A 1 425 ? 5.834 -9.747 -16.531 1.00 72.38 425 ASN A CA 1
ATOM 3344 C C . ASN A 1 425 ? 4.454 -10.096 -17.106 1.00 72.38 425 ASN A C 1
ATOM 3346 O O . ASN A 1 425 ? 4.062 -9.583 -18.153 1.00 72.38 425 ASN A O 1
ATOM 3350 N N . ASN A 1 426 ? 3.721 -10.986 -16.442 1.00 69.19 426 ASN A N 1
ATOM 3351 C CA . ASN A 1 426 ? 2.318 -11.257 -16.758 1.00 69.19 426 ASN A CA 1
ATOM 3352 C C . ASN A 1 426 ? 1.384 -10.395 -15.902 1.00 69.19 426 ASN A C 1
ATOM 3354 O O . ASN A 1 426 ? 1.848 -9.798 -14.942 1.00 69.19 426 ASN A O 1
ATOM 3358 N N . GLU A 1 427 ? 0.076 -10.411 -16.183 1.00 64.44 427 GLU A N 1
ATOM 3359 C CA . GLU A 1 427 ? -0.981 -9.676 -15.447 1.00 64.44 427 GLU A CA 1
ATOM 3360 C C . GLU A 1 427 ? -1.020 -9.911 -13.916 1.00 64.44 427 GLU A C 1
ATOM 3362 O O . GLU A 1 427 ? -1.714 -9.195 -13.203 1.00 64.44 427 GLU A O 1
ATOM 3367 N N . GLU A 1 428 ? -0.292 -10.906 -13.397 1.00 61.09 428 GLU A N 1
ATOM 3368 C CA . GLU A 1 428 ? -0.171 -11.221 -11.965 1.00 61.09 428 GLU A CA 1
ATOM 3369 C C . GLU A 1 428 ? 1.211 -10.841 -11.381 1.00 61.09 428 GLU A C 1
ATOM 3371 O O . GLU A 1 428 ? 1.596 -11.368 -10.335 1.00 61.09 428 GLU A O 1
ATOM 3376 N N . ASP A 1 429 ? 1.993 -10.006 -12.074 1.00 61.12 429 ASP A N 1
ATOM 3377 C CA . ASP A 1 429 ? 3.379 -9.627 -11.735 1.00 61.12 429 ASP A CA 1
ATOM 3378 C C . ASP A 1 429 ? 4.338 -10.828 -11.589 1.00 61.12 429 ASP A C 1
ATOM 3380 O O . ASP A 1 429 ? 5.358 -10.788 -10.894 1.00 61.12 429 ASP A O 1
ATOM 3384 N N . ARG A 1 430 ? 4.041 -11.941 -12.269 1.00 67.56 430 ARG A N 1
ATOM 3385 C CA . ARG A 1 430 ? 4.932 -13.104 -12.347 1.00 67.56 430 ARG A CA 1
ATOM 3386 C C . ARG A 1 430 ? 5.774 -13.037 -13.612 1.00 67.56 430 ARG A C 1
ATOM 3388 O O . ARG A 1 430 ? 5.256 -12.814 -14.706 1.00 67.56 430 ARG A O 1
ATOM 3395 N N . ARG A 1 431 ? 7.071 -13.325 -13.474 1.00 75.88 431 ARG A N 1
ATOM 3396 C CA . ARG A 1 431 ? 7.980 -13.472 -14.618 1.00 75.88 431 ARG A CA 1
ATOM 3397 C C . ARG A 1 431 ? 7.676 -14.766 -15.370 1.00 75.88 431 ARG A C 1
ATOM 3399 O O . ARG A 1 431 ? 7.776 -15.855 -14.805 1.00 75.88 431 ARG A O 1
ATOM 3406 N N . ILE A 1 432 ? 7.326 -14.642 -16.647 1.00 83.69 432 ILE A N 1
ATOM 3407 C CA . ILE A 1 432 ? 7.222 -15.762 -17.586 1.00 83.69 432 ILE A CA 1
ATOM 3408 C C . ILE A 1 432 ? 8.514 -15.822 -18.388 1.00 83.69 432 ILE A C 1
ATOM 3410 O O . ILE A 1 432 ? 8.945 -14.803 -18.914 1.00 83.69 432 ILE A O 1
ATOM 3414 N N . HIS A 1 433 ? 9.101 -17.012 -18.502 1.00 88.62 433 HIS A N 1
ATOM 3415 C CA . HIS A 1 433 ? 10.313 -17.253 -19.280 1.00 88.62 433 HIS A CA 1
ATOM 3416 C C . HIS A 1 433 ? 9.973 -18.026 -20.553 1.00 88.62 433 HIS A C 1
ATOM 3418 O O . HIS A 1 433 ? 9.370 -19.099 -20.482 1.00 88.62 433 HIS A O 1
ATOM 3424 N N . THR A 1 434 ? 10.388 -17.502 -21.703 1.00 91.75 434 THR A N 1
ATOM 3425 C CA . THR A 1 434 ? 10.231 -18.154 -23.008 1.00 91.75 434 THR A CA 1
ATOM 3426 C C . THR A 1 434 ? 11.605 -18.441 -23.587 1.00 91.75 434 THR A C 1
ATOM 3428 O O . THR A 1 434 ? 12.441 -17.541 -23.630 1.00 91.75 434 THR A O 1
ATOM 3431 N N . TYR A 1 435 ? 11.836 -19.686 -24.004 1.00 92.31 435 TYR A N 1
ATOM 3432 C CA . TYR A 1 435 ? 13.120 -20.157 -24.517 1.00 92.31 435 TYR A CA 1
ATOM 3433 C C . TYR A 1 435 ? 13.029 -20.440 -26.011 1.00 92.31 435 TYR A C 1
ATOM 3435 O O . TYR A 1 435 ? 12.089 -21.092 -26.459 1.00 92.31 435 TYR A O 1
ATOM 3443 N N . TYR A 1 436 ? 14.052 -20.003 -26.731 1.00 93.25 436 TYR A N 1
ATOM 3444 C CA . TYR A 1 436 ? 14.244 -20.223 -28.155 1.00 93.25 436 TYR A CA 1
ATOM 3445 C C . TYR A 1 436 ? 15.601 -20.864 -28.373 1.00 93.25 436 TYR A C 1
ATOM 3447 O O . TYR A 1 436 ? 16.600 -20.371 -27.840 1.00 93.25 436 TYR A O 1
ATOM 3455 N N . TYR A 1 437 ? 15.646 -21.950 -29.137 1.00 91.38 437 TYR A N 1
ATOM 3456 C CA . TYR A 1 437 ? 16.883 -22.662 -29.424 1.00 91.38 437 TYR A CA 1
ATOM 3457 C C . TYR A 1 437 ? 17.348 -22.370 -30.841 1.00 91.38 437 TYR A C 1
ATOM 3459 O O . TYR A 1 437 ? 16.553 -22.214 -31.761 1.00 91.38 437 TYR A O 1
ATOM 3467 N N . TYR A 1 438 ? 18.660 -22.291 -31.035 1.00 90.44 438 TYR A N 1
ATOM 3468 C CA . TYR A 1 438 ? 19.230 -21.955 -32.339 1.00 90.44 438 TYR A CA 1
ATOM 3469 C C . TYR A 1 438 ? 18.820 -22.948 -33.430 1.00 90.44 438 TYR A C 1
ATOM 3471 O O . TYR A 1 438 ? 18.530 -22.544 -34.558 1.00 90.44 438 TYR A O 1
ATOM 3479 N N . SER A 1 439 ? 18.730 -24.238 -33.086 1.00 89.69 439 SER A N 1
ATOM 3480 C CA . SER A 1 439 ? 18.294 -25.278 -34.022 1.00 89.69 439 SER A CA 1
ATOM 3481 C C . SER A 1 439 ? 16.818 -25.197 -34.428 1.00 89.69 439 SER A C 1
ATOM 3483 O O . SER A 1 439 ? 16.442 -25.837 -35.410 1.00 89.69 439 SER A O 1
ATOM 3485 N N . ASP A 1 440 ? 15.993 -24.391 -33.747 1.00 91.25 440 ASP A N 1
ATOM 3486 C CA . ASP A 1 440 ? 14.607 -24.141 -34.164 1.00 91.25 440 ASP A CA 1
ATOM 3487 C C . ASP A 1 440 ? 14.546 -23.288 -35.448 1.00 91.25 440 ASP A C 1
ATOM 3489 O O . ASP A 1 440 ? 13.567 -23.354 -36.194 1.00 91.25 440 ASP A O 1
ATOM 3493 N N . PHE A 1 441 ? 15.601 -22.512 -35.732 1.00 93.25 441 PHE A N 1
ATOM 3494 C CA . PHE A 1 441 ? 15.635 -21.533 -36.826 1.00 93.25 441 PHE A CA 1
ATOM 3495 C C . PHE A 1 441 ? 16.699 -21.826 -37.888 1.00 93.25 441 PHE A C 1
ATOM 3497 O O . PHE A 1 441 ? 16.523 -21.447 -39.049 1.00 93.25 441 PHE A O 1
ATOM 3504 N N . PHE A 1 442 ? 17.796 -22.493 -37.518 1.00 91.19 442 PHE A N 1
ATOM 3505 C CA . PHE A 1 442 ? 18.932 -22.731 -38.407 1.00 91.19 442 PHE A CA 1
ATOM 3506 C C . PHE A 1 442 ? 19.334 -24.209 -38.440 1.00 91.19 442 PHE A C 1
ATOM 3508 O O . PHE A 1 442 ? 19.550 -24.840 -37.409 1.00 91.19 442 PHE A O 1
ATOM 3515 N N . ASP A 1 443 ? 19.513 -24.740 -39.653 1.00 86.12 443 ASP A N 1
ATOM 3516 C CA . ASP A 1 443 ? 19.970 -26.121 -39.873 1.00 86.12 443 ASP A CA 1
ATOM 3517 C C . ASP A 1 443 ? 21.485 -26.300 -39.632 1.00 86.12 443 ASP A C 1
ATOM 3519 O O . ASP A 1 443 ? 21.971 -27.420 -39.446 1.00 86.12 443 ASP A O 1
ATOM 3523 N N . GLU A 1 444 ? 22.258 -25.212 -39.692 1.00 85.31 444 GLU A N 1
ATOM 3524 C CA . GLU A 1 444 ? 23.711 -25.233 -39.505 1.00 85.31 444 GLU A CA 1
ATOM 3525 C C . GLU A 1 444 ? 24.072 -25.105 -38.016 1.00 85.31 444 GLU A C 1
ATOM 3527 O O . GLU A 1 444 ? 23.432 -24.348 -37.294 1.00 85.31 444 GLU A O 1
ATOM 3532 N N . PRO A 1 445 ? 25.097 -25.820 -37.516 1.00 79.75 445 PRO A N 1
ATOM 3533 C CA . PRO A 1 445 ? 25.513 -25.677 -36.128 1.00 79.75 445 PRO A CA 1
ATOM 3534 C C . PRO A 1 445 ? 26.176 -24.314 -35.902 1.00 79.75 445 PRO A C 1
ATOM 3536 O O . PRO A 1 445 ? 27.065 -23.923 -36.658 1.00 79.75 445 PRO A O 1
ATOM 3539 N N . SER A 1 446 ? 25.801 -23.633 -34.819 1.00 81.50 446 SER A N 1
ATOM 3540 C CA . SER A 1 446 ? 26.505 -22.433 -34.361 1.00 81.50 446 SER A CA 1
ATOM 3541 C C . SER A 1 446 ? 27.968 -22.742 -34.024 1.00 81.50 446 SER A C 1
ATOM 3543 O O . SER A 1 446 ? 28.294 -23.804 -33.483 1.00 81.50 446 SER A O 1
ATOM 3545 N N . ASP A 1 447 ? 28.852 -21.788 -34.306 1.00 80.44 447 ASP A N 1
ATOM 3546 C CA . ASP A 1 447 ? 30.267 -21.840 -33.933 1.00 80.44 447 ASP A CA 1
ATOM 3547 C C . ASP A 1 447 ? 30.518 -21.473 -32.457 1.00 80.44 447 ASP A C 1
ATOM 3549 O O . ASP A 1 447 ? 31.653 -21.547 -31.984 1.00 80.44 447 ASP A O 1
ATOM 3553 N N . GLY A 1 448 ? 29.459 -21.117 -31.720 1.00 79.12 448 GLY A N 1
ATOM 3554 C CA . GLY A 1 448 ? 29.502 -20.714 -30.318 1.00 79.12 448 GLY A CA 1
ATOM 3555 C C . GLY A 1 448 ? 30.080 -19.315 -30.079 1.00 79.12 448 GLY A C 1
ATOM 3556 O O . GLY A 1 448 ? 30.327 -18.944 -28.924 1.00 79.12 448 GLY A O 1
ATOM 3557 N N . CYS A 1 449 ? 30.308 -18.546 -31.146 1.00 82.94 449 CYS A N 1
ATOM 3558 C CA . CYS A 1 449 ? 30.735 -17.157 -31.080 1.00 82.94 449 CYS A CA 1
ATOM 3559 C C . CYS A 1 449 ? 29.512 -16.241 -31.066 1.00 82.94 449 CYS A C 1
ATOM 3561 O O . CYS A 1 449 ? 28.609 -16.378 -31.887 1.00 82.94 449 CYS A O 1
ATOM 3563 N N . MET A 1 450 ? 29.509 -15.269 -30.159 1.00 84.44 450 MET A N 1
ATOM 3564 C CA . MET A 1 450 ? 28.512 -14.207 -30.184 1.00 84.44 450 MET A CA 1
ATOM 3565 C C . MET A 1 450 ? 28.868 -13.189 -31.286 1.00 84.44 450 MET A C 1
ATOM 3567 O O . MET A 1 450 ? 30.042 -12.815 -31.385 1.00 84.44 450 MET A O 1
ATOM 3571 N N . PRO A 1 451 ? 27.905 -12.743 -32.115 1.00 84.19 451 PRO A N 1
ATOM 3572 C CA . PRO A 1 451 ? 28.153 -11.719 -33.129 1.00 84.19 451 PRO A CA 1
ATOM 3573 C C . PRO A 1 451 ? 28.616 -10.389 -32.520 1.00 84.19 451 PRO A C 1
ATOM 3575 O O . PRO A 1 451 ? 28.109 -9.969 -31.483 1.00 84.19 451 PRO A O 1
ATOM 3578 N N . GLU A 1 452 ? 29.528 -9.683 -33.199 1.00 81.62 452 GLU A N 1
ATOM 3579 C CA . GLU A 1 452 ? 30.004 -8.354 -32.763 1.00 81.62 452 GLU A CA 1
ATOM 3580 C C . GLU A 1 452 ? 28.886 -7.294 -32.764 1.00 81.62 452 GLU A C 1
ATOM 3582 O O . GLU A 1 452 ? 28.970 -6.307 -32.041 1.00 81.62 452 GLU A O 1
ATOM 3587 N N . THR A 1 453 ? 27.820 -7.505 -33.541 1.00 85.00 453 THR A N 1
ATOM 3588 C CA . THR A 1 453 ? 26.676 -6.587 -33.660 1.00 85.00 453 THR A CA 1
ATOM 3589 C C . THR A 1 453 ? 25.682 -6.686 -32.505 1.00 85.00 453 THR A C 1
ATOM 3591 O O . THR A 1 453 ? 24.786 -5.853 -32.409 1.00 85.00 453 THR A O 1
ATOM 3594 N N . ILE A 1 454 ? 25.828 -7.672 -31.612 1.00 87.12 454 ILE A N 1
ATOM 3595 C CA . ILE A 1 454 ? 24.859 -7.904 -30.533 1.00 87.12 454 ILE A CA 1
ATOM 3596 C C . ILE A 1 454 ? 24.743 -6.700 -29.593 1.00 87.12 454 ILE A C 1
ATOM 3598 O O . ILE A 1 454 ? 23.675 -6.440 -29.054 1.00 87.12 454 ILE A O 1
ATOM 3602 N N . GLU A 1 455 ? 25.83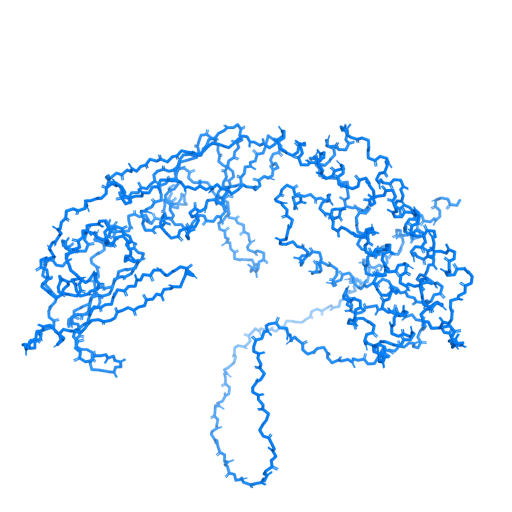4 -5.950 -29.411 1.00 85.69 455 GLU A N 1
ATOM 3603 C CA . GLU A 1 455 ? 25.859 -4.769 -28.549 1.00 85.69 455 GLU A CA 1
ATOM 3604 C C . GLU A 1 455 ? 25.001 -3.632 -29.118 1.00 85.69 455 GLU A C 1
ATOM 3606 O O . GLU A 1 455 ? 24.438 -2.848 -28.361 1.00 85.69 455 GLU A O 1
ATOM 3611 N N . GLU A 1 456 ? 24.899 -3.511 -30.444 1.00 88.62 456 GLU A N 1
ATOM 3612 C CA . GLU A 1 456 ? 24.004 -2.543 -31.090 1.00 88.62 456 GLU A CA 1
ATOM 3613 C C . GLU A 1 456 ? 22.544 -2.979 -30.931 1.00 88.62 456 GLU A C 1
ATOM 3615 O O . GLU A 1 456 ? 21.698 -2.161 -30.587 1.00 88.62 456 GLU A O 1
ATOM 3620 N N . ASP A 1 457 ? 22.266 -4.276 -31.076 1.00 92.25 457 ASP A N 1
ATOM 3621 C CA . ASP A 1 457 ? 20.905 -4.810 -30.978 1.00 92.25 457 ASP A CA 1
ATOM 3622 C C . ASP A 1 457 ? 20.322 -4.691 -29.562 1.00 92.25 457 ASP A C 1
ATOM 3624 O O . ASP A 1 457 ? 19.153 -4.341 -29.393 1.00 92.25 457 ASP A O 1
ATOM 3628 N N . VAL A 1 458 ? 21.126 -4.944 -28.522 1.00 89.50 458 VAL A N 1
ATOM 3629 C CA . VAL A 1 458 ? 20.647 -4.871 -27.128 1.00 89.50 458 VAL A CA 1
ATOM 3630 C C . VAL A 1 458 ? 20.330 -3.443 -26.674 1.00 89.50 458 VAL A C 1
ATOM 3632 O O . VAL A 1 458 ? 19.560 -3.281 -25.732 1.00 89.50 458 VAL A O 1
ATOM 3635 N N . ARG A 1 459 ? 20.846 -2.408 -27.358 1.00 88.25 459 ARG A N 1
ATOM 3636 C CA . ARG A 1 459 ? 20.527 -0.994 -27.068 1.00 88.25 459 ARG A CA 1
ATOM 3637 C C . ARG A 1 459 ? 19.087 -0.608 -27.393 1.00 88.25 459 ARG A C 1
ATOM 3639 O O . ARG A 1 459 ? 18.609 0.380 -26.856 1.00 88.25 459 ARG A O 1
ATOM 3646 N N . HIS A 1 460 ? 18.387 -1.390 -28.213 1.00 90.81 460 HIS A N 1
ATOM 3647 C CA . HIS A 1 460 ? 16.962 -1.178 -28.482 1.00 90.81 460 HIS A CA 1
ATOM 3648 C C . HIS A 1 460 ? 16.051 -1.637 -27.327 1.00 90.81 460 HIS A C 1
ATOM 3650 O O . HIS A 1 460 ? 14.837 -1.437 -27.376 1.00 90.81 460 HIS A O 1
ATOM 3656 N N . PHE A 1 461 ? 16.598 -2.289 -26.295 1.00 89.00 461 PHE A N 1
ATOM 3657 C CA . PHE A 1 461 ? 15.822 -2.847 -25.191 1.00 89.00 461 PHE A CA 1
ATOM 3658 C C . PHE A 1 461 ? 15.850 -1.949 -23.943 1.00 89.00 461 PHE A C 1
ATOM 3660 O O . PHE A 1 461 ? 16.530 -2.230 -22.957 1.00 89.00 461 PHE A O 1
ATOM 3667 N N . HIS A 1 462 ? 15.019 -0.912 -23.961 1.00 85.31 462 HIS A N 1
ATOM 3668 C CA . HIS A 1 462 ? 14.903 0.103 -22.901 1.00 85.31 462 HIS A CA 1
ATOM 3669 C C . HIS A 1 462 ? 14.223 -0.394 -21.603 1.00 85.31 462 HIS A C 1
ATOM 3671 O O . HIS A 1 462 ? 14.336 0.204 -20.534 1.00 85.31 462 HIS A O 1
ATOM 3677 N N . GLY A 1 463 ? 13.504 -1.522 -21.667 1.00 80.69 463 GLY A N 1
ATOM 3678 C CA . GLY A 1 463 ? 12.770 -2.102 -20.533 1.00 80.69 463 GLY A CA 1
ATOM 3679 C C . GLY A 1 463 ? 13.563 -3.098 -19.675 1.00 80.69 463 GLY A C 1
ATOM 3680 O O . GLY A 1 463 ? 13.010 -3.661 -18.727 1.00 80.69 463 GLY A O 1
ATOM 3681 N N . LEU A 1 464 ? 14.836 -3.367 -19.990 1.00 81.88 464 LEU A N 1
ATOM 3682 C CA . LEU A 1 464 ? 15.584 -4.443 -19.336 1.00 81.88 464 LEU A CA 1
ATOM 3683 C C . LEU A 1 464 ? 15.948 -4.115 -17.888 1.00 81.88 464 LEU A C 1
ATOM 3685 O O . LEU A 1 464 ? 16.582 -3.114 -17.583 1.00 81.88 464 LEU A O 1
ATOM 3689 N N . THR A 1 465 ? 15.611 -5.045 -16.996 1.00 76.94 465 THR A N 1
ATOM 3690 C CA . THR A 1 465 ? 16.091 -5.071 -15.603 1.00 76.94 465 THR A CA 1
ATOM 3691 C C . THR A 1 465 ? 17.247 -6.047 -15.410 1.00 76.94 465 THR A C 1
ATOM 3693 O O . THR A 1 465 ? 17.953 -5.990 -14.409 1.00 76.94 465 THR A O 1
ATOM 3696 N N . ILE A 1 466 ? 17.400 -7.005 -16.332 1.00 77.62 466 ILE A N 1
ATOM 3697 C CA . ILE A 1 466 ? 18.452 -8.020 -16.305 1.00 77.62 466 ILE A CA 1
ATOM 3698 C C . ILE A 1 466 ? 18.825 -8.373 -17.738 1.00 77.62 466 ILE A C 1
ATOM 3700 O O . ILE A 1 466 ? 17.981 -8.838 -18.509 1.00 77.62 466 ILE A O 1
ATOM 3704 N N . ILE A 1 467 ? 20.110 -8.280 -18.047 1.00 84.44 467 ILE A N 1
ATOM 3705 C CA . ILE A 1 467 ? 20.689 -8.791 -19.281 1.00 84.44 467 ILE A CA 1
ATOM 3706 C C . ILE A 1 467 ? 21.788 -9.805 -18.951 1.00 84.44 467 ILE A C 1
ATOM 3708 O O . ILE A 1 467 ? 22.531 -9.645 -17.987 1.00 84.44 467 ILE A O 1
ATOM 3712 N N . VAL A 1 468 ? 21.870 -10.885 -19.728 1.00 84.56 468 VAL A N 1
ATOM 3713 C CA . VAL A 1 468 ? 22.946 -11.879 -19.640 1.00 84.56 468 VAL A CA 1
ATOM 3714 C C . VAL A 1 468 ? 23.404 -12.223 -21.048 1.00 84.56 468 VAL A C 1
ATOM 3716 O O . VAL A 1 468 ? 22.651 -12.806 -21.824 1.00 84.56 468 VAL A O 1
ATOM 3719 N N . LEU A 1 469 ? 24.658 -11.908 -21.359 1.00 85.50 469 LEU A N 1
ATOM 3720 C CA . LEU A 1 469 ? 25.289 -12.252 -22.630 1.00 85.50 469 LEU A CA 1
ATOM 3721 C C . LEU A 1 469 ? 26.385 -13.288 -22.391 1.00 85.50 469 LEU A C 1
ATOM 3723 O O . LEU A 1 469 ? 27.218 -13.129 -21.493 1.00 85.50 469 LEU A O 1
ATOM 3727 N N . GLY A 1 470 ? 26.372 -14.372 -23.162 1.00 81.75 470 GLY A N 1
ATOM 3728 C CA . GLY A 1 470 ? 27.337 -15.455 -23.027 1.00 81.75 470 GLY A CA 1
ATOM 3729 C C . GLY A 1 470 ? 27.777 -16.046 -24.356 1.00 81.75 470 GLY A C 1
ATOM 3730 O O . GLY A 1 470 ? 26.964 -16.316 -25.234 1.00 81.75 470 GLY A O 1
ATOM 3731 N N . ASP A 1 471 ? 29.070 -16.322 -24.469 1.00 79.75 471 ASP A N 1
ATOM 3732 C CA . ASP A 1 471 ? 29.697 -16.976 -25.614 1.00 79.75 471 ASP A CA 1
ATOM 3733 C C . ASP A 1 471 ? 30.592 -18.145 -25.151 1.00 79.75 471 ASP A C 1
ATOM 3735 O O . ASP A 1 471 ? 30.600 -18.555 -23.981 1.00 79.75 471 ASP A O 1
ATOM 3739 N N . GLN A 1 472 ? 31.373 -18.711 -26.071 1.00 71.44 472 GLN A N 1
ATOM 3740 C CA . GLN A 1 472 ? 32.379 -19.731 -25.759 1.00 71.44 472 GLN A CA 1
ATOM 3741 C C . GLN A 1 472 ? 33.436 -19.310 -24.712 1.00 71.44 472 GLN A C 1
ATOM 3743 O O . GLN A 1 472 ? 34.031 -20.183 -24.073 1.00 71.44 472 GLN A O 1
ATOM 3748 N N . ASN A 1 473 ? 33.671 -18.010 -24.507 1.00 70.00 473 ASN A N 1
ATOM 3749 C CA . ASN A 1 473 ? 34.644 -17.465 -23.557 1.00 70.00 473 ASN A CA 1
ATOM 3750 C C . ASN A 1 473 ? 34.051 -17.219 -22.160 1.00 70.00 473 ASN A C 1
ATOM 3752 O O . ASN A 1 473 ? 34.804 -16.979 -21.213 1.00 70.00 473 ASN A O 1
ATOM 3756 N N . GLY A 1 474 ? 32.732 -17.333 -22.002 1.00 70.31 474 GLY A N 1
ATOM 3757 C CA . GLY A 1 474 ? 32.030 -17.192 -20.729 1.00 70.31 474 GLY A CA 1
ATOM 3758 C C . GLY A 1 474 ? 30.863 -16.217 -20.822 1.00 70.31 474 GLY A C 1
ATOM 3759 O O . GLY A 1 474 ? 30.430 -15.851 -21.906 1.00 70.31 474 GLY A O 1
ATOM 3760 N N . TYR A 1 475 ? 30.337 -15.816 -19.667 1.00 69.12 475 TYR A N 1
ATOM 3761 C CA . TYR A 1 475 ? 29.376 -14.718 -19.602 1.00 69.12 475 TYR A CA 1
ATOM 3762 C C . TYR A 1 475 ? 30.141 -13.404 -19.524 1.00 69.12 475 TYR A C 1
ATOM 3764 O O . TYR A 1 475 ? 31.019 -13.263 -18.667 1.00 69.12 475 TYR A O 1
ATOM 3772 N N . ARG A 1 476 ? 29.840 -12.467 -20.421 1.00 66.31 476 ARG A N 1
ATOM 3773 C CA . ARG A 1 476 ? 30.467 -11.150 -20.424 1.00 66.31 476 ARG A CA 1
ATOM 3774 C C . ARG A 1 476 ? 29.506 -10.113 -20.978 1.00 66.31 476 ARG A C 1
ATOM 3776 O O . ARG A 1 476 ? 29.116 -10.192 -22.136 1.00 66.31 476 ARG A O 1
ATOM 3783 N N . ILE A 1 477 ? 29.220 -9.113 -20.159 1.00 67.31 477 ILE A N 1
ATOM 3784 C CA . ILE A 1 477 ? 28.693 -7.827 -20.603 1.00 67.31 477 ILE A CA 1
ATOM 3785 C C . ILE A 1 477 ? 29.843 -6.833 -20.421 1.00 67.31 477 ILE A C 1
ATOM 3787 O O . ILE A 1 477 ? 30.500 -6.864 -19.375 1.00 67.31 477 ILE A O 1
ATOM 3791 N N . PRO A 1 478 ? 30.209 -6.041 -21.441 1.00 70.38 478 PRO A N 1
ATOM 3792 C CA . PRO A 1 478 ? 31.132 -4.933 -21.238 1.00 70.38 478 PRO A CA 1
ATOM 3793 C C . PRO A 1 478 ? 30.567 -3.989 -20.171 1.00 70.38 478 PRO A C 1
ATOM 3795 O O . PRO A 1 478 ? 29.418 -3.585 -20.275 1.00 70.38 478 PRO A O 1
ATOM 3798 N N . GLU A 1 479 ? 31.370 -3.619 -19.175 1.00 67.69 479 GLU A N 1
ATOM 3799 C CA . GLU A 1 479 ? 30.948 -2.732 -18.075 1.00 67.69 479 GLU A CA 1
ATOM 3800 C C . GLU A 1 479 ? 30.370 -1.402 -18.593 1.00 67.69 479 GLU A C 1
ATOM 3802 O O . GLU A 1 479 ? 29.372 -0.921 -18.076 1.00 67.69 479 GLU A O 1
ATOM 3807 N N . GLU A 1 480 ? 30.932 -0.858 -19.678 1.00 69.50 480 GLU A N 1
ATOM 3808 C CA . GLU A 1 480 ? 30.422 0.349 -20.349 1.00 69.50 480 GLU A CA 1
ATOM 3809 C C . GLU A 1 480 ? 29.017 0.149 -20.941 1.00 69.50 480 GLU A C 1
ATOM 3811 O O . GLU A 1 480 ? 28.195 1.055 -20.875 1.00 69.50 480 GLU A O 1
ATOM 3816 N N . LEU A 1 481 ? 28.723 -1.036 -21.486 1.00 70.88 481 LEU A N 1
ATOM 3817 C CA . LEU A 1 481 ? 27.406 -1.377 -22.033 1.00 70.88 481 LEU A CA 1
ATOM 3818 C C . LEU A 1 481 ? 26.406 -1.682 -20.913 1.00 70.88 481 LEU A C 1
ATOM 3820 O O . LEU A 1 481 ? 25.240 -1.328 -21.015 1.00 70.88 481 LEU A O 1
ATOM 3824 N N . GLU A 1 482 ? 26.855 -2.315 -19.830 1.00 68.50 482 GLU A N 1
ATOM 3825 C CA . GLU A 1 482 ? 26.039 -2.529 -18.633 1.00 68.50 482 GLU A CA 1
ATOM 3826 C C . GLU A 1 482 ? 25.635 -1.190 -18.000 1.00 68.50 482 GLU A C 1
ATOM 3828 O O . GLU A 1 482 ? 24.463 -0.988 -17.700 1.00 68.50 482 GLU A O 1
ATOM 3833 N N . GLN A 1 483 ? 26.578 -0.247 -17.897 1.00 66.06 483 GLN A N 1
ATOM 3834 C CA . GLN A 1 483 ? 26.320 1.130 -17.474 1.00 66.06 483 GLN A CA 1
ATOM 3835 C C . GLN A 1 483 ? 25.464 1.904 -18.483 1.00 66.06 483 GLN A C 1
ATOM 3837 O O . GLN A 1 483 ? 24.680 2.742 -18.081 1.00 66.06 483 GLN A O 1
ATOM 3842 N N . GLU A 1 484 ? 25.569 1.666 -19.788 1.00 68.69 484 GLU A N 1
ATOM 3843 C CA . GLU A 1 484 ? 24.710 2.340 -20.774 1.00 68.69 484 GLU A CA 1
ATOM 3844 C C . GLU A 1 484 ? 23.254 1.855 -20.692 1.00 68.69 484 GLU A C 1
ATOM 3846 O O . GLU A 1 484 ? 22.330 2.662 -20.733 1.00 68.69 484 GLU A O 1
ATOM 3851 N N . LEU A 1 485 ? 23.053 0.542 -20.546 1.00 65.44 485 LEU A N 1
ATOM 3852 C CA . LEU A 1 485 ? 21.730 -0.089 -20.480 1.00 65.44 485 LEU A CA 1
ATOM 3853 C C . LEU A 1 485 ? 21.072 0.049 -19.100 1.00 65.44 485 LEU A C 1
ATOM 3855 O O . LEU A 1 485 ? 19.854 -0.058 -18.977 1.00 65.44 485 LEU A O 1
ATOM 3859 N N . MET A 1 486 ? 21.872 0.249 -18.050 1.00 63.59 486 MET A N 1
ATOM 3860 C CA . MET A 1 486 ? 21.421 0.418 -16.667 1.00 63.59 486 MET A CA 1
ATOM 3861 C C . MET A 1 486 ? 22.199 1.571 -15.997 1.00 63.59 486 MET A C 1
ATOM 3863 O O . MET A 1 486 ? 22.962 1.340 -15.058 1.00 63.59 486 MET A O 1
ATOM 3867 N N . PRO A 1 487 ? 22.018 2.830 -16.449 1.00 54.09 487 PRO A N 1
ATOM 3868 C CA . PRO A 1 487 ? 22.899 3.966 -16.119 1.00 54.09 487 PRO A CA 1
ATOM 3869 C C . PRO A 1 487 ? 22.847 4.474 -14.685 1.00 54.09 487 PRO A C 1
ATOM 3871 O O . PRO A 1 487 ? 23.570 5.404 -14.327 1.00 54.09 487 PRO A O 1
ATOM 3874 N N . TYR A 1 488 ? 22.028 3.860 -13.844 1.00 54.06 488 TYR A N 1
ATOM 3875 C CA . TYR A 1 488 ? 21.778 4.322 -12.496 1.00 54.06 488 TYR A CA 1
ATOM 3876 C C . TYR A 1 488 ? 22.271 3.288 -11.484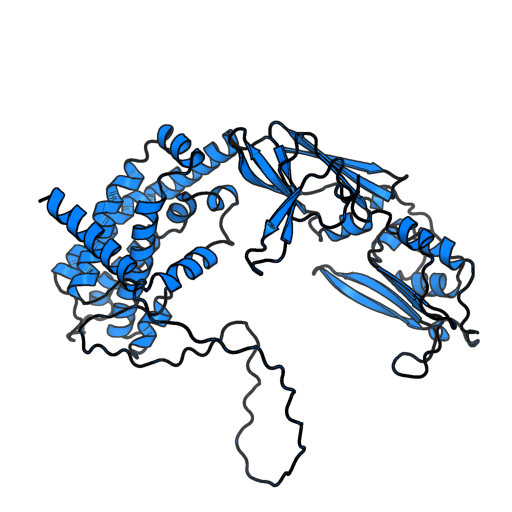 1.00 54.06 488 TYR A C 1
ATOM 3878 O O . TYR A 1 488 ? 21.497 2.540 -10.897 1.00 54.06 488 TYR A O 1
ATOM 3886 N N . GLU A 1 489 ? 23.587 3.266 -11.262 1.00 47.59 489 GLU A N 1
ATOM 3887 C CA . GLU A 1 489 ? 24.113 2.928 -9.941 1.00 47.59 489 GLU A CA 1
ATOM 3888 C C . GLU A 1 489 ? 24.002 4.171 -9.049 1.00 47.59 489 GLU A C 1
ATOM 3890 O O . GLU A 1 489 ? 24.375 5.275 -9.445 1.00 47.59 489 GLU A O 1
ATOM 3895 N N . VAL A 1 490 ? 23.450 3.960 -7.851 1.00 43.22 490 VAL A N 1
ATOM 3896 C CA . VAL A 1 490 ? 23.418 4.838 -6.670 1.00 43.22 490 VAL A CA 1
ATOM 3897 C C . VAL A 1 490 ? 24.260 6.112 -6.816 1.00 43.22 490 VAL A C 1
ATOM 3899 O O . VAL A 1 490 ? 25.490 6.070 -6.792 1.00 43.22 490 VAL A O 1
ATOM 3902 N N . THR A 1 491 ? 23.587 7.263 -6.880 1.00 41.41 491 THR A N 1
ATOM 3903 C CA . THR A 1 491 ? 24.232 8.571 -6.737 1.00 41.41 491 THR A CA 1
ATOM 3904 C C . THR A 1 491 ? 25.142 8.591 -5.520 1.00 41.41 491 THR A C 1
ATOM 3906 O O . THR A 1 491 ? 24.674 8.333 -4.414 1.00 41.41 491 THR A O 1
ATOM 3909 N N . GLU A 1 492 ? 26.419 8.888 -5.768 1.00 37.03 492 GLU A N 1
ATOM 3910 C CA . GLU A 1 492 ? 27.507 9.148 -4.823 1.00 37.03 492 GLU A CA 1
ATOM 3911 C C . GLU A 1 492 ? 27.176 8.900 -3.347 1.00 37.03 492 GLU A C 1
ATOM 3913 O O . GLU A 1 492 ? 26.516 9.689 -2.666 1.00 37.03 492 GLU A O 1
ATOM 3918 N N . ASN A 1 493 ? 27.771 7.839 -2.808 1.00 37.84 493 ASN A N 1
ATOM 3919 C CA . ASN A 1 493 ? 27.991 7.735 -1.381 1.00 37.84 493 ASN A CA 1
ATOM 3920 C C . ASN A 1 493 ? 28.854 8.944 -0.961 1.00 37.84 493 ASN A C 1
ATOM 3922 O O . ASN A 1 493 ? 30.073 8.914 -1.106 1.00 37.84 493 ASN A O 1
ATOM 3926 N N . ILE A 1 494 ? 28.246 10.016 -0.444 1.00 40.72 494 ILE A N 1
ATOM 3927 C CA . ILE A 1 494 ? 28.926 11.247 0.028 1.00 40.72 494 ILE A CA 1
ATOM 3928 C C . ILE A 1 494 ? 29.901 11.012 1.209 1.00 40.72 494 ILE A C 1
ATOM 3930 O O . ILE A 1 494 ? 30.335 11.948 1.875 1.00 40.72 494 ILE A O 1
ATOM 3934 N N . TRP A 1 495 ? 30.266 9.760 1.488 1.00 42.62 495 TRP A N 1
ATOM 3935 C CA . TRP A 1 495 ? 31.242 9.363 2.500 1.00 42.62 495 TRP A CA 1
ATOM 3936 C C . TRP A 1 495 ? 32.695 9.517 2.050 1.00 42.62 495 TRP A C 1
ATOM 3938 O O . TRP A 1 495 ? 33.567 9.561 2.916 1.00 42.62 495 TRP A O 1
ATOM 3948 N N . ASP A 1 496 ? 32.959 9.627 0.744 1.00 33.44 496 ASP A N 1
ATOM 3949 C CA . ASP A 1 496 ? 34.329 9.644 0.209 1.00 33.44 496 ASP A CA 1
ATOM 3950 C C . ASP A 1 496 ? 34.823 11.027 -0.276 1.00 33.44 496 ASP A C 1
ATOM 3952 O O . ASP A 1 496 ? 35.882 11.108 -0.905 1.00 33.44 496 ASP A O 1
ATOM 3956 N N . SER A 1 497 ? 34.125 12.127 0.049 1.00 32.72 497 SER A N 1
ATOM 3957 C CA . SER A 1 497 ? 34.572 13.508 -0.250 1.00 32.72 497 SER A CA 1
ATOM 3958 C C . SER A 1 497 ? 35.099 14.279 0.958 1.00 32.72 497 SER A C 1
ATOM 3960 O O . SER A 1 497 ? 34.338 14.395 1.948 1.00 32.72 497 SER A O 1
#